Protein AF-0000000084685243 (afdb_homodimer)

Solvent-accessible surface area (backbone atoms only — not comparable to full-atom values): 34929 Å² total; per-residue (Å²): 112,52,75,42,76,42,75,54,56,37,46,81,69,63,52,75,75,39,66,54,68,73,42,67,40,37,40,42,43,71,27,50,54,50,48,50,40,72,72,48,62,54,65,51,51,48,54,73,28,53,69,58,28,26,72,31,56,68,40,92,56,41,41,44,52,56,66,58,55,52,36,37,50,55,16,37,63,20,56,52,33,22,50,34,78,46,63,42,35,39,20,30,33,38,40,46,43,89,54,41,49,66,44,29,46,39,51,48,42,32,31,71,36,41,25,55,49,81,74,51,94,92,49,71,19,37,22,38,40,32,31,41,38,41,28,24,38,82,84,66,46,67,31,37,40,31,29,39,31,39,31,24,39,34,83,51,47,80,62,79,78,87,48,69,48,68,70,72,78,58,46,41,76,68,55,68,65,60,52,59,67,27,52,74,81,74,47,42,44,67,60,51,57,71,73,47,86,80,67,39,40,88,65,62,62,64,82,38,76,48,73,54,81,81,61,47,68,40,65,68,52,53,35,53,34,18,54,29,45,40,45,34,26,21,42,40,22,29,84,64,22,97,76,65,40,40,38,44,54,66,60,55,57,51,45,45,47,51,26,52,48,31,72,78,41,54,56,46,73,40,73,39,33,30,32,32,34,35,49,66,45,88,49,43,77,64,25,31,38,36,46,36,39,33,32,69,45,76,44,80,39,93,90,55,36,25,39,40,34,34,38,37,41,30,34,32,34,49,52,85,86,32,56,76,93,49,28,69,37,65,28,34,45,34,30,33,32,32,33,26,60,130,89,84,79,88,89,76,54,57,38,47,81,70,64,53,75,73,38,68,56,67,76,42,82,62,47,65,41,43,62,50,55,55,37,50,51,25,25,70,46,29,52,59,51,38,48,53,36,16,48,68,57,27,25,70,33,57,69,39,91,55,38,40,43,52,56,67,59,54,53,38,38,51,55,16,36,63,21,54,50,35,24,50,36,77,44,63,43,36,39,21,31,34,37,41,45,44,91,54,40,48,67,43,29,44,39,50,48,41,32,30,70,36,43,24,54,50,82,73,52,91,93,49,70,18,37,22,38,40,33,33,42,38,42,28,25,37,82,84,65,48,68,32,38,38,32,30,40,31,37,32,25,40,34,82,50,47,79,62,81,78,86,46,69,49,69,71,72,78,58,44,43,75,68,56,69,65,60,53,59,69,25,53,75,80,72,46,42,46,66,59,53,56,71,72,47,87,78,67,39,41,87,67,62,63,65,49,28,31,38,36,45,66,68,40,43,48,41,62,68,53,54,56,51,36,56,73,30,52,41,46,33,40,21,42,78,29,29,84,65,22,97,77,65,41,40,39,44,54,67,59,56,58,50,45,44,47,52,25,54,49,32,72,74,41,56,54,47,73,41,72,37,32,31,32,31,34,36,49,66,44,89,48,42,76,65,26,31,38,35,45,35,39,34,33,69,42,78,44,80,41,94,90,55,35,24,37,39,34,33,39,37,41,31,34,33,34,49,52,86,84,32,57,79,90,49,29,71,35,63,27,35,46,34,30,32,32,33,36,27,59

Foldseek 3Di:
DDDDDDDADFLVVDDAFDKFDWFDKDAAAPVLQVVLCVQAVFQQPQQVDQVVVCVFQVDNFGFGAPLSVVLLQVQRVQPRVQQFQDWFKKAWKFFQETDTHGWIKTKIKGWHAKAWDDQDPPDFTKIKTKIWMWMATPVRDTGITIITITIGTHPHSPDDDPGHDDNCVRALDDDPVSLLSSDDLRTHQVVLPVVDDDDFQVNDDAQDKDWQPDKDFRDPQVVSSVVSNHNHCLQPALVSHPVSARFGDVSSVVSNQSSSVCVVVVQFNHFGTWSMKGFDDTDHGGWIKTKMKHWHDWAADPSGFTKTKMWIWMWTAPDDPDPPVRRTDGGMITITMTTTD/DDDDDDDADFLVVDDAFDKFDWFDKDAAAVVLQVVLCVQAVFQQPQQVDQVVVCVFQVDNFGFGAPLSVVLLQVQRVQPRVQQFQDWFKKAWKFFQETDTHGKIKTKIKGWHAKAWDDQDDPDFTKIKTKIWMWMATPVRHTGITIITITIGTHPHRPDDDPGHDDNCVRALDDDPVSLLSSDSLRTHQVVLPVVDDDDFQVNDDAQDKDWQPDKDFRDPQVVSSVSSNHNHCLQPPLVSHPVSARFRDVSSVVSNQNSSVCVVVVQFNHFGTWSMKGFDDTDHGGWIKIKMKHWHDWAADPSGFTKTKMWIWMWTAPDDPDPPVRRTDGGMITITMTTTD

pLDDT: mean 94.11, std 6.27, range [57.31, 98.75]

InterPro domains:
  IPR029069 HotDog domain superfamily [SSF54637] (6-157)
  IPR029069 HotDog domain superfamily [SSF54637] (197-320)
  IPR052342 Mesaconyl-CoA Hydratase/Beta-methylmalyl-CoA Dehydratase [PTHR43664] (4-301)

Nearest PDB structures (foldseek):
  2bi0-assembly1_A  TM=9.324E-01  e=2.340E-36  Mycobacterium tuberculosis H37Rv
  8hgn-assembly1_A  TM=8.706E-01  e=6.343E-29  Methylorubrum extorquens CM4
  4e3e-assembly1_A  TM=8.544E-01  e=4.534E-29  Chloroflexus aurantiacus J-10-fl
  1q6w-assembly2_C  TM=8.580E-01  e=4.490E-10  Archaeoglobus fulgidus DSM 4304
  8huc-assembly2_D  TM=6.102E-01  e=2.295E-10  Pseudomonas aeruginosa UCBPP-PA14

Structure (mmCIF, N/CA/C/O backbone):
data_AF-0000000084685243-model_v1
#
loop_
_entity.id
_entity.type
_entity.pdbx_description
1 polymer 'Acyl dehydratase'
#
loop_
_atom_site.group_PDB
_atom_site.id
_atom_site.type_symbol
_atom_site.label_atom_id
_atom_site.label_alt_id
_atom_site.label_comp_id
_atom_site.label_asym_id
_atom_site.label_entity_id
_atom_site.label_seq_id
_atom_site.pdbx_PDB_ins_code
_atom_site.Cartn_x
_atom_site.Cartn_y
_atom_site.Cartn_z
_atom_site.occupancy
_atom_site.B_iso_or_equiv
_atom_site.auth_seq_id
_atom_site.auth_comp_id
_atom_site.auth_asym_id
_atom_site.auth_atom_id
_atom_site.pdbx_PDB_model_num
ATOM 1 N N . MET A 1 1 ? 23.547 -7.035 -21.641 1 85.19 1 MET A N 1
ATOM 2 C CA . MET A 1 1 ? 22.312 -6.422 -21.141 1 85.19 1 MET A CA 1
ATOM 3 C C . MET A 1 1 ? 22.625 -5.129 -20.391 1 85.19 1 MET A C 1
ATOM 5 O O . MET A 1 1 ? 23.547 -5.086 -19.562 1 85.19 1 MET A O 1
ATOM 9 N N . LYS A 1 2 ? 22.047 -4.055 -20.859 1 93.06 2 LYS A N 1
ATOM 10 C CA . LYS A 1 2 ? 22.219 -2.754 -20.219 1 93.06 2 LYS A CA 1
ATOM 11 C C . LYS A 1 2 ? 21.547 -2.723 -18.844 1 93.06 2 LYS A C 1
ATOM 13 O O . LYS A 1 2 ? 20.359 -3.035 -18.719 1 93.06 2 LYS A O 1
ATOM 18 N N . GLU A 1 3 ? 22.297 -2.416 -17.828 1 94.81 3 GLU A N 1
ATOM 19 C CA . GLU A 1 3 ? 21.766 -2.357 -16.469 1 94.81 3 GLU A CA 1
ATOM 20 C C . GLU A 1 3 ? 21.312 -0.944 -16.109 1 94.81 3 GLU A C 1
ATOM 22 O O . GLU A 1 3 ? 22.031 0.028 -16.375 1 94.81 3 GLU A O 1
ATOM 27 N N . ILE A 1 4 ? 20.141 -0.883 -15.625 1 94.25 4 ILE A N 1
ATOM 28 C CA . ILE A 1 4 ? 19.578 0.382 -15.164 1 94.25 4 ILE A CA 1
ATOM 29 C C . ILE A 1 4 ? 19.156 0.253 -13.695 1 94.25 4 ILE A C 1
ATOM 31 O O . ILE A 1 4 ? 18.344 -0.602 -13.352 1 94.25 4 ILE A O 1
ATOM 35 N N . LEU A 1 5 ? 19.703 1.118 -12.844 1 93.5 5 LEU A N 1
ATOM 36 C CA . LEU A 1 5 ? 19.328 1.146 -11.438 1 93.5 5 LEU A CA 1
ATOM 37 C C . LEU A 1 5 ? 18.078 2.01 -11.219 1 93.5 5 LEU A C 1
ATOM 39 O O . LEU A 1 5 ? 18.062 3.176 -11.617 1 93.5 5 LEU A O 1
ATOM 43 N N . ILE A 1 6 ? 17.078 1.389 -10.727 1 92.19 6 ILE A N 1
ATOM 44 C CA . ILE A 1 6 ? 15.883 2.131 -10.328 1 92.19 6 ILE A CA 1
ATOM 45 C C . ILE A 1 6 ? 16.078 2.686 -8.914 1 92.19 6 ILE A C 1
ATOM 47 O O . ILE A 1 6 ? 16.141 1.926 -7.949 1 92.19 6 ILE A O 1
ATOM 51 N N . ASP A 1 7 ? 16.125 3.963 -8.914 1 90.75 7 ASP A N 1
ATOM 52 C CA . ASP A 1 7 ? 16.484 4.691 -7.703 1 90.75 7 ASP A CA 1
ATOM 53 C C . ASP A 1 7 ? 15.75 6.027 -7.629 1 90.75 7 ASP A C 1
ATOM 55 O O . ASP A 1 7 ? 14.922 6.336 -8.492 1 90.75 7 ASP A O 1
ATOM 59 N N . GLY A 1 8 ? 15.789 6.656 -6.457 1 90.38 8 GLY A N 1
ATOM 60 C CA . GLY A 1 8 ? 15.289 8.016 -6.32 1 90.38 8 GLY A CA 1
ATOM 61 C C . GLY A 1 8 ? 16.375 9.07 -6.469 1 90.38 8 GLY A C 1
ATOM 62 O O . GLY A 1 8 ? 17.547 8.742 -6.578 1 90.38 8 GLY A O 1
ATOM 63 N N . PRO A 1 9 ? 15.961 10.281 -6.469 1 92.69 9 PRO A N 1
ATOM 64 C CA . PRO A 1 9 ? 16.922 11.375 -6.629 1 92.69 9 PRO A CA 1
ATOM 65 C C . PRO A 1 9 ? 17.734 11.633 -5.363 1 92.69 9 PRO A C 1
ATOM 67 O O . PRO A 1 9 ? 17.281 11.344 -4.258 1 92.69 9 PRO A O 1
ATOM 70 N N . TYR A 1 10 ? 18.922 12.125 -5.641 1 94.94 10 TYR A N 1
ATOM 71 C CA . TYR A 1 10 ? 19.797 12.672 -4.602 1 94.94 10 TYR A CA 1
ATOM 72 C C . TYR A 1 10 ? 19.703 14.188 -4.562 1 94.94 10 TYR A C 1
ATOM 74 O O . TYR A 1 10 ? 19.078 14.805 -5.418 1 94.94 10 TYR A O 1
ATOM 82 N N . PHE A 1 11 ? 20.328 14.781 -3.568 1 95.56 11 PHE A N 1
ATOM 83 C CA . PHE A 1 11 ? 20.188 16.219 -3.322 1 95.56 11 PHE A CA 1
ATOM 84 C C . PHE A 1 11 ? 20.578 17.016 -4.562 1 95.56 11 PHE A C 1
ATOM 86 O O . PHE A 1 11 ? 19.891 17.984 -4.91 1 95.56 11 PHE A O 1
ATOM 93 N N . GLU A 1 12 ? 21.531 16.547 -5.258 1 93.31 12 GLU A N 1
ATOM 94 C CA . GLU A 1 12 ? 22.078 17.266 -6.406 1 93.31 12 GLU A CA 1
ATOM 95 C C . GLU A 1 12 ? 21.125 17.219 -7.594 1 93.31 12 GLU A C 1
ATOM 97 O O . GLU A 1 12 ? 21.234 18 -8.531 1 93.31 12 GLU A O 1
ATOM 102 N N . ASP A 1 13 ? 20.219 16.344 -7.504 1 94.12 13 ASP A N 1
ATOM 103 C CA . ASP A 1 13 ? 19.359 16.094 -8.656 1 94.12 13 ASP A CA 1
ATOM 104 C C . ASP A 1 13 ? 18.188 17.078 -8.672 1 94.12 13 ASP A C 1
ATOM 106 O O . ASP A 1 13 ? 17.484 17.203 -9.68 1 94.12 13 ASP A O 1
ATOM 110 N N . PHE A 1 14 ? 17.969 17.812 -7.578 1 95 14 PHE A N 1
ATOM 111 C CA . PHE A 1 14 ? 16.812 18.688 -7.473 1 95 14 PHE A CA 1
ATOM 112 C C . 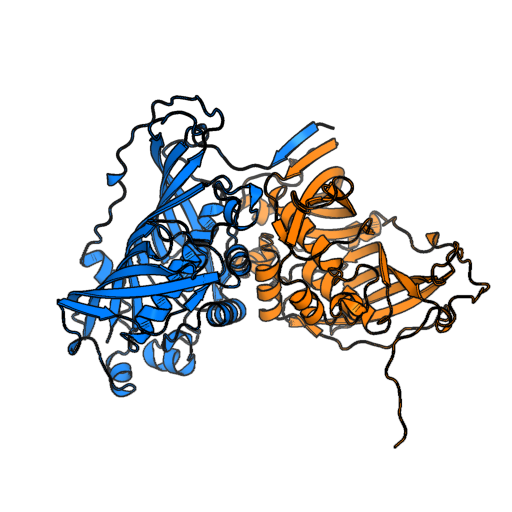PHE A 1 14 ? 17.125 20.078 -8.047 1 95 14 PHE A C 1
ATOM 114 O O . PHE A 1 14 ? 18.25 20.562 -7.91 1 95 14 PHE A O 1
ATOM 121 N N . THR A 1 15 ? 16.156 20.656 -8.695 1 95.69 15 THR A N 1
ATOM 122 C CA . THR A 1 15 ? 16.234 22.016 -9.234 1 95.69 15 THR A CA 1
ATOM 123 C C . THR A 1 15 ? 15.031 22.844 -8.805 1 95.69 15 THR A C 1
ATOM 125 O O . THR A 1 15 ? 13.891 22.438 -9.008 1 95.69 15 THR A O 1
ATOM 128 N N . ILE A 1 16 ? 15.312 24.016 -8.289 1 96.31 16 ILE A N 1
ATOM 129 C CA . ILE A 1 16 ? 14.25 24.906 -7.828 1 96.31 16 ILE A CA 1
ATOM 130 C C . ILE A 1 16 ? 13.312 25.25 -8.984 1 96.31 16 ILE A C 1
ATOM 132 O O . ILE A 1 16 ? 13.766 25.516 -10.102 1 96.31 16 ILE A O 1
ATOM 136 N N . GLY A 1 17 ? 12.023 25.188 -8.719 1 96.62 17 GLY A N 1
ATOM 137 C CA . GLY A 1 17 ? 11.023 25.516 -9.719 1 96.62 17 GLY A CA 1
ATOM 138 C C . GLY A 1 17 ? 10.469 24.297 -10.438 1 96.62 17 GLY A C 1
ATOM 139 O O . GLY A 1 17 ? 9.383 24.359 -11.023 1 96.62 17 GLY A O 1
ATOM 140 N N . GLU A 1 18 ? 11.188 23.234 -10.344 1 95.62 18 GLU A N 1
ATOM 141 C CA . GLU A 1 18 ? 10.75 22.016 -11.016 1 95.62 18 GLU A CA 1
ATOM 142 C C . GLU A 1 18 ? 9.727 21.25 -10.172 1 95.62 18 GLU A C 1
ATOM 144 O O . GLU A 1 18 ? 9.672 21.422 -8.953 1 95.62 18 GLU A O 1
ATOM 149 N N . PHE A 1 19 ? 8.93 20.531 -10.914 1 94.25 19 PHE A N 1
ATOM 150 C CA . PHE A 1 19 ? 7.977 19.625 -10.273 1 94.25 19 PHE A CA 1
ATOM 151 C C . PHE A 1 19 ? 8.539 18.219 -10.18 1 94.25 19 PHE A C 1
ATOM 153 O O . PHE A 1 19 ? 9.219 17.75 -11.102 1 94.25 19 PHE A O 1
ATOM 160 N N . LEU A 1 20 ? 8.258 17.609 -9.062 1 92.25 20 LEU A N 1
ATOM 161 C CA . LEU A 1 20 ? 8.609 16.203 -8.93 1 92.25 20 LEU A CA 1
ATOM 162 C C . LEU A 1 20 ? 7.688 15.336 -9.789 1 92.25 20 LEU A C 1
ATOM 164 O O . LEU A 1 20 ? 6.605 15.773 -10.188 1 92.25 20 LEU A O 1
ATOM 168 N N . GLU A 1 21 ? 8.203 14.086 -10.039 1 88.62 21 GLU A N 1
ATOM 169 C CA . GLU A 1 21 ? 7.395 13.117 -10.766 1 88.62 21 GLU A CA 1
ATOM 170 C C . GLU A 1 21 ? 6.047 12.898 -10.094 1 88.62 21 GLU A C 1
ATOM 172 O O . GLU A 1 21 ? 5.969 12.805 -8.859 1 88.62 21 GLU A O 1
ATOM 177 N N . GLU A 1 22 ? 5.031 12.781 -10.898 1 87.94 22 GLU A N 1
ATOM 178 C CA . GLU A 1 22 ? 3.674 12.664 -10.383 1 87.94 22 GLU A CA 1
ATOM 179 C C . GLU A 1 22 ? 3.398 11.242 -9.883 1 87.94 22 GLU A C 1
ATOM 181 O O . GLU A 1 22 ? 3.605 10.273 -10.617 1 87.94 22 GLU A O 1
ATOM 186 N N . PRO A 1 23 ? 2.945 11.172 -8.656 1 93 23 PRO A N 1
ATOM 187 C CA . PRO A 1 23 ? 2.531 9.867 -8.125 1 93 23 PRO A CA 1
ATOM 188 C C . PRO A 1 23 ? 1.155 9.438 -8.625 1 93 23 PRO A C 1
ATOM 190 O O . PRO A 1 23 ? 0.42 10.25 -9.195 1 93 23 PRO A O 1
ATOM 193 N N . PRO A 1 24 ? 0.854 8.117 -8.461 1 94.88 24 PRO A N 1
ATOM 194 C CA . PRO A 1 24 ? -0.524 7.723 -8.758 1 94.88 24 PRO A CA 1
ATOM 195 C C . PRO A 1 24 ? -1.542 8.375 -7.828 1 94.88 24 PRO A C 1
ATOM 197 O O . PRO A 1 24 ? -1.271 8.555 -6.637 1 94.88 24 PRO A O 1
ATOM 200 N N . SER A 1 25 ? -2.707 8.742 -8.469 1 97.12 25 SER A N 1
ATOM 201 C CA . SER A 1 25 ? -3.84 9.18 -7.656 1 97.12 25 SER A CA 1
ATOM 202 C C . SER A 1 25 ? -4.52 7.996 -6.973 1 97.12 25 SER A C 1
ATOM 204 O O . SER A 1 25 ? -4.277 6.84 -7.332 1 97.12 25 SER A O 1
ATOM 206 N N . ILE A 1 26 ? -5.363 8.344 -5.965 1 97.69 26 ILE A N 1
ATOM 207 C CA . ILE A 1 26 ? -6 7.277 -5.199 1 97.69 26 ILE A CA 1
ATOM 208 C C . ILE A 1 26 ? -7.426 7.68 -4.84 1 97.69 26 ILE A C 1
ATOM 210 O O . ILE A 1 26 ? -7.664 8.797 -4.383 1 97.69 26 ILE A O 1
ATOM 214 N N . THR A 1 27 ? -8.391 6.719 -5.074 1 98.5 27 THR A N 1
ATOM 215 C CA . THR A 1 27 ? -9.75 6.91 -4.598 1 98.5 27 THR A CA 1
ATOM 216 C C . THR A 1 27 ? -9.906 6.391 -3.174 1 98.5 27 THR A C 1
ATOM 218 O O . THR A 1 27 ? -9.594 5.23 -2.893 1 98.5 27 THR A O 1
ATOM 221 N N . ILE A 1 28 ? -10.398 7.277 -2.316 1 98.19 28 ILE A N 1
ATOM 222 C CA . ILE A 1 28 ? -10.625 6.895 -0.928 1 98.19 28 ILE A CA 1
ATOM 223 C C . ILE A 1 28 ? -11.859 6 -0.836 1 98.19 28 ILE A C 1
ATOM 225 O O . ILE A 1 28 ? -12.922 6.34 -1.362 1 98.19 28 ILE A O 1
ATOM 229 N N . THR A 1 29 ? -11.719 4.816 -0.126 1 97.75 29 THR A N 1
ATOM 230 C CA . THR A 1 29 ? -12.812 3.85 -0.025 1 97.75 29 THR A CA 1
ATOM 231 C C . THR A 1 29 ? -13.117 3.535 1.437 1 97.75 29 THR A C 1
ATOM 233 O O . THR A 1 29 ? -12.406 3.986 2.338 1 97.75 29 THR A O 1
ATOM 236 N N . ASP A 1 30 ? -14.227 2.682 1.617 1 96.06 30 ASP A N 1
ATOM 237 C CA . ASP A 1 30 ? -14.562 2.191 2.951 1 96.06 30 ASP A CA 1
ATOM 238 C C . ASP A 1 30 ? -13.461 1.295 3.502 1 96.06 30 ASP A C 1
ATOM 240 O O . ASP A 1 30 ? -13.242 1.243 4.715 1 96.06 30 ASP A O 1
ATOM 244 N N . GLY A 1 31 ? -12.797 0.647 2.592 1 97.06 31 GLY A N 1
ATOM 245 C CA . GLY A 1 31 ? -11.664 -0.165 3.023 1 97.06 31 GLY A CA 1
ATOM 246 C C . GLY A 1 31 ? -10.562 0.645 3.678 1 97.06 31 GLY A C 1
ATOM 247 O O . GLY A 1 31 ? -10.023 0.248 4.715 1 97.06 31 GLY A O 1
ATOM 248 N N . HIS A 1 32 ? -10.289 1.781 3.139 1 97.69 32 HIS A N 1
ATOM 249 C CA . HIS A 1 32 ? -9.266 2.654 3.711 1 97.69 32 HIS A CA 1
ATOM 250 C C . HIS A 1 32 ? -9.688 3.172 5.082 1 97.69 32 HIS A C 1
ATOM 252 O O . HIS A 1 32 ? -8.875 3.227 6.008 1 97.69 32 HIS A O 1
ATOM 258 N N . ALA A 1 33 ? -10.93 3.557 5.152 1 96.69 33 ALA A N 1
ATOM 259 C CA . ALA A 1 33 ? -11.453 4.043 6.43 1 96.69 33 ALA A CA 1
ATOM 260 C C . ALA A 1 33 ? -11.344 2.969 7.508 1 96.69 33 ALA A C 1
ATOM 262 O O . ALA A 1 33 ? -10.945 3.256 8.641 1 96.69 33 ALA A O 1
ATOM 263 N N . THR A 1 34 ? -11.656 1.756 7.129 1 94.69 34 THR A N 1
ATOM 264 C CA . THR A 1 34 ? -11.578 0.643 8.07 1 94.69 34 THR A CA 1
ATOM 265 C C . THR A 1 34 ? -10.133 0.391 8.5 1 94.69 34 THR A C 1
ATOM 267 O O . THR A 1 34 ? -9.867 0.158 9.68 1 94.69 34 THR A O 1
ATOM 270 N N . LEU A 1 35 ? -9.289 0.443 7.574 1 96.06 35 LEU A N 1
ATOM 271 C CA . LEU A 1 35 ? -7.879 0.238 7.887 1 96.06 35 LEU A CA 1
ATOM 272 C C . LEU A 1 35 ? -7.363 1.337 8.812 1 96.06 35 LEU A C 1
ATOM 274 O O . LEU A 1 35 ? -6.609 1.062 9.75 1 96.06 35 LEU A O 1
ATOM 278 N N . HIS A 1 36 ? -7.691 2.574 8.523 1 96.44 36 HIS A N 1
ATOM 279 C CA . HIS A 1 36 ? -7.309 3.676 9.398 1 96.44 36 HIS A CA 1
ATOM 280 C C . HIS A 1 36 ? -7.797 3.441 10.828 1 96.44 36 HIS A C 1
ATOM 282 O O . HIS A 1 36 ? -7.055 3.666 11.781 1 96.44 36 HIS A O 1
ATOM 288 N N . GLN A 1 37 ? -9.031 2.982 10.969 1 93.81 37 GLN A N 1
ATOM 289 C CA . GLN A 1 37 ? -9.602 2.648 12.266 1 93.81 37 GLN A CA 1
ATOM 290 C C . GLN A 1 37 ? -8.812 1.526 12.938 1 93.81 37 GLN A C 1
ATOM 292 O O . GLN A 1 37 ? -8.531 1.592 14.133 1 93.81 37 GLN A O 1
ATOM 297 N N . MET A 1 38 ? -8.43 0.547 12.141 1 93.56 38 MET A N 1
ATOM 298 C CA . MET A 1 38 ? -7.656 -0.576 12.672 1 93.56 38 MET A CA 1
ATOM 299 C C . MET A 1 38 ? -6.312 -0.107 13.211 1 93.56 38 MET A C 1
ATOM 301 O O . MET A 1 38 ? -5.867 -0.568 14.266 1 93.56 38 MET A O 1
ATOM 305 N N . LEU A 1 39 ? -5.762 0.797 12.594 1 95.81 39 LEU A N 1
ATOM 306 C CA . LEU A 1 39 ? -4.406 1.22 12.93 1 95.81 39 LEU A CA 1
ATOM 307 C C . LEU A 1 39 ? -4.414 2.189 14.102 1 95.81 39 LEU A C 1
ATOM 309 O O . LEU A 1 39 ? -3.514 2.158 14.945 1 95.81 39 LEU A O 1
ATOM 313 N N . PHE A 1 40 ? -5.496 3.092 14.258 1 96.06 40 PHE A N 1
ATOM 314 C CA . PHE A 1 40 ? -5.316 4.211 15.172 1 96.06 40 PHE A CA 1
ATOM 315 C C . PHE A 1 40 ? -6.496 4.316 16.141 1 96.06 40 PHE A C 1
ATOM 317 O O . PHE A 1 40 ? -6.41 5 17.156 1 96.06 40 PHE A O 1
ATOM 324 N N . GLY A 1 41 ? -7.625 3.723 15.867 1 92.25 41 GLY A N 1
ATOM 325 C CA . GLY A 1 41 ? -8.781 3.77 16.75 1 92.25 41 GLY A CA 1
ATOM 326 C C . GLY A 1 41 ? -9.281 5.18 17 1 92.25 41 GLY A C 1
ATOM 327 O O . GLY A 1 41 ? -9.695 5.504 18.125 1 92.25 41 GLY A O 1
ATOM 328 N N . ASP A 1 42 ? -9.086 6.012 16 1 90.94 42 ASP A N 1
ATOM 329 C CA . ASP A 1 42 ? -9.555 7.391 16.109 1 90.94 42 ASP A CA 1
ATOM 330 C C . ASP A 1 42 ? -11.062 7.445 16.328 1 90.94 42 ASP A C 1
ATOM 332 O O . ASP A 1 42 ? -11.812 6.711 15.688 1 90.94 42 ASP A O 1
ATOM 336 N N . ARG A 1 43 ? -11.508 8.375 17.234 1 92.12 43 ARG A N 1
ATOM 337 C CA . ARG A 1 43 ? -12.891 8.328 17.688 1 92.12 43 ARG A CA 1
ATOM 338 C C . ARG A 1 43 ? -13.672 9.539 17.203 1 92.12 43 ARG A C 1
ATOM 340 O O . ARG A 1 43 ? -14.734 9.859 17.734 1 92.12 43 ARG A O 1
ATOM 347 N N . LEU A 1 44 ? -13.148 10.242 16.219 1 96.06 44 LEU A N 1
ATOM 348 C CA . LEU A 1 44 ? -13.914 11.336 15.633 1 96.06 44 LEU A CA 1
ATOM 349 C C . LEU A 1 44 ? -15.305 10.859 15.211 1 96.06 44 LEU A C 1
ATOM 351 O O . LEU A 1 44 ? -15.43 9.914 14.422 1 96.06 44 LEU A O 1
ATOM 355 N N . ARG A 1 45 ? -16.297 11.5 15.586 1 95.81 45 ARG A N 1
ATOM 356 C CA . ARG A 1 45 ? -17.672 11 15.492 1 95.81 45 ARG A CA 1
ATOM 357 C C . ARG A 1 45 ? -18.141 10.953 14.039 1 95.81 45 ARG A C 1
ATOM 359 O O . ARG A 1 45 ? -18.688 9.945 13.594 1 95.81 45 ARG A O 1
ATOM 366 N N . LEU A 1 46 ? -17.891 11.977 13.305 1 97.12 46 LEU A N 1
ATOM 367 C CA . LEU A 1 46 ? -18.531 12.117 12 1 97.12 46 LEU A CA 1
ATOM 368 C C . LEU A 1 46 ? -18 11.07 11.023 1 97.12 46 LEU A C 1
ATOM 370 O O . LEU A 1 46 ? -18.781 10.344 10.406 1 97.12 46 LEU A O 1
ATOM 374 N N . PRO A 1 47 ? -16.734 10.836 10.953 1 96.94 47 PRO A N 1
ATOM 375 C CA . PRO A 1 47 ? -16.25 9.82 10.016 1 96.94 47 PRO A CA 1
ATOM 376 C C . PRO A 1 47 ? -16.719 8.414 10.383 1 96.94 47 PRO A C 1
ATOM 378 O O . PRO A 1 47 ? -16.781 7.531 9.523 1 96.94 47 PRO A O 1
ATOM 381 N N . LEU A 1 48 ? -17.172 8.227 11.594 1 95.19 48 LEU A N 1
ATOM 382 C CA . LEU A 1 48 ? -17.531 6.891 12.062 1 95.19 48 LEU A CA 1
ATOM 383 C C . LEU A 1 48 ? -19 6.609 11.844 1 95.19 48 LEU A C 1
ATOM 385 O O . LEU A 1 48 ? -19.438 5.457 11.906 1 95.19 48 LEU A O 1
ATOM 389 N N . ASP A 1 49 ? -19.844 7.645 11.578 1 95.44 49 ASP A N 1
ATOM 390 C CA . ASP A 1 49 ? -21.297 7.516 11.539 1 95.44 49 ASP A CA 1
ATOM 391 C C . ASP A 1 49 ? -21.875 8.188 10.297 1 95.44 49 ASP A C 1
ATOM 393 O O . ASP A 1 49 ? -22.125 9.391 10.297 1 95.44 49 ASP A O 1
ATOM 397 N N . ARG A 1 50 ? -22.219 7.375 9.32 1 96.44 50 ARG A N 1
ATOM 398 C CA . ARG A 1 50 ? -22.688 7.918 8.047 1 96.44 50 ARG A CA 1
ATOM 399 C C . ARG A 1 50 ? -24.016 8.633 8.219 1 96.44 50 ARG A C 1
ATOM 401 O O . ARG A 1 50 ? -24.297 9.625 7.531 1 96.44 50 ARG A O 1
ATOM 408 N N . HIS A 1 51 ? -24.891 8.125 9.102 1 96.62 51 HIS A N 1
ATOM 409 C CA . HIS A 1 51 ? -26.188 8.75 9.328 1 96.62 51 HIS A CA 1
ATOM 410 C C . HIS A 1 51 ? -26.031 10.086 10.047 1 96.62 51 HIS A C 1
ATOM 412 O O . HIS A 1 51 ? -26.703 11.062 9.711 1 96.62 51 HIS A O 1
ATOM 418 N N . LEU A 1 52 ? -25.125 10.141 11.023 1 96.5 52 LEU A N 1
ATOM 419 C CA . LEU A 1 52 ? -24.812 11.406 11.672 1 96.5 52 LEU A CA 1
ATOM 420 C C . LEU A 1 52 ? -24.219 12.398 10.68 1 96.5 52 LEU A C 1
ATOM 422 O O . LEU A 1 52 ? -24.547 13.586 10.711 1 96.5 52 LEU A O 1
ATOM 426 N N . THR A 1 53 ? -23.312 11.914 9.836 1 97.81 53 THR A N 1
ATOM 427 C CA . THR A 1 53 ? -22.703 12.766 8.82 1 97.81 53 THR A CA 1
ATOM 428 C C . THR A 1 53 ? -23.781 13.391 7.934 1 97.81 53 THR A C 1
ATOM 430 O O . THR A 1 53 ? -23.75 14.594 7.668 1 97.81 53 THR A O 1
ATOM 433 N N . HIS A 1 54 ? -24.734 12.594 7.531 1 97.75 54 HIS A N 1
ATOM 434 C CA . HIS A 1 54 ? -25.812 13.109 6.711 1 97.75 54 HIS A CA 1
ATOM 435 C C . HIS A 1 54 ? -26.609 14.18 7.453 1 97.75 54 HIS A C 1
ATOM 437 O O . HIS A 1 54 ? -26.953 15.219 6.887 1 97.75 54 HIS A O 1
ATOM 443 N N . GLU A 1 55 ? -26.875 13.898 8.664 1 97.5 55 GLU A N 1
ATOM 444 C CA . GLU A 1 55 ? -27.641 14.828 9.484 1 97.5 55 GLU A CA 1
ATOM 445 C C . GLU A 1 55 ? -26.922 16.172 9.625 1 97.5 55 GLU A C 1
ATOM 447 O O . GLU A 1 55 ? -27.562 17.219 9.578 1 97.5 55 GLU A O 1
ATOM 452 N N . ILE A 1 56 ? -25.641 16.141 9.742 1 97.75 56 ILE A N 1
ATOM 453 C CA . ILE A 1 56 ? -24.875 17.328 10.094 1 97.75 56 ILE A CA 1
ATOM 454 C C . ILE A 1 56 ? -24.438 18.047 8.828 1 97.75 56 ILE A C 1
ATOM 456 O O . ILE A 1 56 ? -24.453 19.281 8.766 1 97.75 56 ILE A O 1
ATOM 460 N N . THR A 1 57 ? -24.062 17.328 7.781 1 97.38 57 THR A N 1
ATOM 461 C CA . THR A 1 57 ? -23.438 17.938 6.617 1 97.38 57 THR A CA 1
ATOM 462 C C . THR A 1 57 ? -24.406 18 5.445 1 97.38 57 THR A C 1
ATOM 464 O O . THR A 1 57 ? -24.188 18.719 4.477 1 97.38 57 THR A O 1
ATOM 467 N N . GLY A 1 58 ? -25.422 17.219 5.465 1 96.75 58 GLY A N 1
ATOM 468 C CA . GLY A 1 58 ? -26.344 17.094 4.352 1 96.75 58 GLY A CA 1
ATOM 469 C C . GLY A 1 58 ? -25.844 16.188 3.254 1 96.75 58 GLY A C 1
ATOM 470 O O . GLY A 1 58 ? -26.562 15.898 2.297 1 96.75 58 GLY A O 1
ATOM 471 N N . SER A 1 59 ? -24.672 15.648 3.389 1 96.38 59 SER A N 1
ATOM 472 C CA . SER A 1 59 ? -24.094 14.797 2.346 1 96.38 59 SER A CA 1
ATOM 473 C C . SER A 1 59 ? -24.609 13.367 2.461 1 96.38 59 SER A C 1
ATOM 475 O O . SER A 1 59 ? -24.766 12.844 3.566 1 96.38 59 SER A O 1
ATOM 477 N N . ASP A 1 60 ? -24.797 12.711 1.296 1 96.25 60 ASP A N 1
ATOM 478 C CA . ASP A 1 60 ? -25.141 11.297 1.271 1 96.25 60 ASP A CA 1
ATOM 479 C C . ASP A 1 60 ? -23.891 10.422 1.251 1 96.25 60 ASP A C 1
ATOM 481 O O . ASP A 1 60 ? -23.969 9.203 1.38 1 96.25 60 ASP A O 1
ATOM 485 N N . ARG A 1 61 ? -22.812 11.055 1.116 1 95.94 61 ARG A N 1
ATOM 486 C CA . ARG A 1 61 ? -21.547 10.328 1.13 1 95.94 61 ARG A CA 1
ATOM 487 C C . ARG A 1 61 ? -20.906 10.359 2.518 1 95.94 61 ARG A C 1
ATOM 489 O O . ARG A 1 61 ? -20.953 11.375 3.205 1 95.94 61 ARG A O 1
ATOM 496 N N . PRO A 1 62 ? -20.297 9.211 2.904 1 97.12 62 PRO A N 1
ATOM 497 C CA . PRO A 1 62 ? -19.609 9.227 4.195 1 97.12 62 PRO A CA 1
ATOM 498 C C . PRO A 1 62 ? -18.422 10.172 4.219 1 97.12 62 PRO A C 1
ATOM 500 O O . PRO A 1 62 ? -17.703 10.289 3.223 1 97.12 62 PRO A O 1
ATOM 503 N N . LEU A 1 63 ? -18.219 10.773 5.371 1 97.81 63 LEU A N 1
ATOM 504 C CA . LEU A 1 63 ? -17.078 11.664 5.562 1 97.81 63 LEU A CA 1
ATOM 505 C C . LEU A 1 63 ? -15.797 10.875 5.809 1 97.81 63 LEU A C 1
ATOM 507 O O . LEU A 1 63 ? -15.805 9.898 6.57 1 97.81 63 LEU A O 1
ATOM 511 N N . ALA A 1 64 ? -14.734 11.219 5.109 1 98 64 ALA A N 1
ATOM 512 C CA . ALA A 1 64 ? -13.422 10.633 5.367 1 98 64 ALA A CA 1
ATOM 513 C C . ALA A 1 64 ? -12.734 11.32 6.543 1 98 64 ALA A C 1
ATOM 515 O O . ALA A 1 64 ? -12.93 12.523 6.77 1 98 64 ALA A O 1
ATOM 516 N N . ASN A 1 65 ? -12 10.555 7.305 1 97.69 65 ASN A N 1
ATOM 517 C CA . ASN A 1 65 ? -11.148 11.148 8.328 1 97.69 65 ASN A CA 1
ATOM 518 C C . ASN A 1 65 ? -10.109 12.086 7.719 1 97.69 65 ASN A C 1
ATOM 520 O O . ASN A 1 65 ? -9.352 11.688 6.828 1 97.69 65 ASN A O 1
ATOM 524 N N . ALA A 1 66 ? -10.047 13.297 8.219 1 97.25 66 ALA A N 1
ATOM 525 C CA . ALA A 1 66 ? -9.164 14.305 7.641 1 97.25 66 ALA A CA 1
ATOM 526 C C . ALA A 1 66 ? -7.699 13.883 7.738 1 97.25 66 ALA A C 1
ATOM 528 O O . ALA A 1 66 ? -6.918 14.109 6.812 1 97.25 66 ALA A O 1
ATOM 529 N N . ILE A 1 67 ? -7.32 13.32 8.82 1 98.06 67 ILE A N 1
ATOM 530 C CA . ILE A 1 67 ? -5.941 12.898 9.039 1 98.06 67 ILE A CA 1
ATOM 531 C C . ILE A 1 67 ? -5.574 11.797 8.047 1 98.06 67 ILE A C 1
ATOM 533 O O . ILE A 1 67 ? -4.445 11.75 7.559 1 98.06 67 ILE A O 1
ATOM 537 N N . MET A 1 68 ? -6.492 10.906 7.77 1 97.62 68 MET A N 1
ATOM 538 C CA . MET A 1 68 ? -6.273 9.883 6.754 1 97.62 68 MET A CA 1
ATOM 539 C C . MET A 1 68 ? -6.031 10.508 5.387 1 97.62 68 MET A C 1
ATOM 541 O O . MET A 1 68 ? -5.086 10.141 4.688 1 97.62 68 MET A O 1
ATOM 545 N N . ALA A 1 69 ? -6.879 11.438 5.031 1 97.06 69 ALA A N 1
ATOM 546 C CA . ALA A 1 69 ? -6.723 12.125 3.752 1 97.06 69 ALA A CA 1
ATOM 547 C C . ALA A 1 69 ? -5.371 12.828 3.67 1 97.06 69 ALA A C 1
ATOM 549 O O . ALA A 1 69 ? -4.68 12.742 2.65 1 97.06 69 ALA A O 1
ATOM 550 N N . MET A 1 70 ? -5.004 13.539 4.73 1 97.62 70 MET A N 1
ATOM 551 C CA . MET A 1 70 ? -3.705 14.195 4.801 1 97.62 70 MET A CA 1
ATOM 552 C C . MET A 1 70 ? -2.57 13.188 4.672 1 97.62 70 MET A C 1
ATOM 554 O O . MET A 1 70 ? -1.564 13.461 4.016 1 97.62 70 MET A O 1
ATOM 558 N N . GLY A 1 71 ? -2.752 12.047 5.297 1 97 71 GLY A N 1
ATOM 559 C CA . GLY A 1 71 ? -1.767 10.984 5.211 1 97 71 GLY A CA 1
ATOM 560 C C . GLY A 1 71 ? -1.536 10.5 3.793 1 97 71 GLY A C 1
ATOM 561 O O . GLY A 1 71 ? -0.398 10.234 3.396 1 97 71 GLY A O 1
ATOM 562 N N . PHE A 1 72 ? -2.566 10.328 3.02 1 96.75 72 PHE A N 1
ATOM 563 C CA . PHE A 1 72 ? -2.441 9.922 1.625 1 96.75 72 PHE A CA 1
ATOM 564 C C . PHE A 1 72 ? -1.69 10.969 0.818 1 96.75 72 PHE A C 1
ATOM 566 O O . PHE A 1 72 ? -0.831 10.641 -0.001 1 96.75 72 PHE A O 1
ATOM 573 N N . ALA A 1 73 ? -2.025 12.242 1.029 1 96.56 73 ALA A N 1
ATOM 574 C CA . ALA A 1 73 ? -1.328 13.32 0.331 1 96.56 73 ALA A CA 1
ATOM 575 C C . ALA A 1 73 ? 0.168 13.289 0.633 1 96.56 73 ALA A C 1
ATOM 577 O O . ALA A 1 73 ? 0.994 13.391 -0.278 1 96.56 73 ALA A O 1
ATOM 578 N N . ILE A 1 74 ? 0.482 13.156 1.886 1 95.69 74 ILE A N 1
ATOM 579 C CA . ILE A 1 74 ? 1.882 13.102 2.295 1 95.69 74 ILE A CA 1
ATOM 580 C C . ILE A 1 74 ? 2.559 11.891 1.66 1 95.69 74 ILE A C 1
ATOM 582 O O . ILE A 1 74 ? 3.662 12 1.121 1 95.69 74 ILE A O 1
ATOM 586 N N . GLY A 1 75 ? 1.929 10.75 1.735 1 93.75 75 GLY A N 1
ATOM 587 C CA . GLY A 1 75 ? 2.48 9.555 1.109 1 93.75 75 GLY A CA 1
ATOM 588 C C . GLY A 1 75 ? 2.787 9.742 -0.364 1 93.75 75 GLY A C 1
ATOM 589 O O . GLY A 1 75 ? 3.822 9.289 -0.851 1 93.75 75 GLY A O 1
ATOM 590 N N . GLN A 1 76 ? 1.937 10.391 -1.081 1 92.06 76 GLN A N 1
ATOM 591 C CA . GLN A 1 76 ? 2.1 10.641 -2.51 1 92.06 76 GLN A CA 1
ATOM 592 C C . GLN A 1 76 ? 3.334 11.5 -2.777 1 92.06 76 GLN A C 1
ATOM 594 O O . GLN A 1 76 ? 3.984 11.352 -3.814 1 92.06 76 GLN A O 1
ATOM 599 N N . THR A 1 77 ? 3.742 12.32 -1.864 1 91.38 77 THR A N 1
ATOM 600 C CA . THR A 1 77 ? 4.887 13.195 -2.074 1 91.38 77 THR A CA 1
ATOM 601 C C . THR A 1 77 ? 6.195 12.422 -1.983 1 91.38 77 THR A C 1
ATOM 603 O O . THR A 1 77 ? 7.246 12.914 -2.383 1 91.38 77 THR A O 1
ATOM 606 N N . THR A 1 78 ? 6.184 11.195 -1.525 1 89.19 78 THR A N 1
ATOM 607 C CA . THR A 1 78 ? 7.395 10.406 -1.322 1 89.19 78 THR A CA 1
ATOM 608 C C . THR A 1 78 ? 7.77 9.648 -2.594 1 89.19 78 THR A C 1
ATOM 610 O O . THR A 1 78 ? 8.867 9.102 -2.695 1 89.19 78 THR A O 1
ATOM 613 N N . TYR A 1 79 ? 6.887 9.672 -3.502 1 84.31 79 TYR A N 1
ATOM 614 C CA . TYR A 1 79 ? 7.09 8.938 -4.746 1 84.31 79 TYR A CA 1
ATOM 615 C C . TYR A 1 79 ? 8.414 9.32 -5.395 1 84.31 79 TYR A C 1
ATOM 617 O O . TYR A 1 79 ? 9.203 8.453 -5.77 1 84.31 79 TYR A O 1
ATOM 625 N N . ALA A 1 80 ? 8.695 10.664 -5.336 1 79.5 80 ALA A N 1
ATOM 626 C CA . ALA A 1 80 ? 9.898 11.148 -5.996 1 79.5 80 ALA A CA 1
ATOM 627 C C . ALA A 1 80 ? 11.031 11.359 -4.992 1 79.5 80 ALA A C 1
ATOM 629 O O . ALA A 1 80 ? 12.062 11.945 -5.32 1 79.5 80 ALA A O 1
ATOM 630 N N . THR A 1 81 ? 10.859 10.891 -3.75 1 85.38 81 THR A N 1
ATOM 631 C CA . THR A 1 81 ? 11.891 11.094 -2.738 1 85.38 81 THR A CA 1
ATOM 632 C C . THR A 1 81 ? 12.188 9.797 -1.994 1 85.38 81 THR A C 1
ATOM 634 O O . THR A 1 81 ? 12.18 9.766 -0.762 1 85.38 81 THR A O 1
ATOM 637 N N . GLN A 1 82 ? 12.523 8.891 -2.734 1 89.88 82 GLN A N 1
ATOM 638 C CA . GLN A 1 82 ? 12.688 7.547 -2.191 1 89.88 82 GLN A CA 1
ATOM 639 C C . GLN A 1 82 ? 13.898 7.473 -1.266 1 89.88 82 GLN A C 1
ATOM 641 O O . GLN A 1 82 ? 13.938 6.645 -0.353 1 89.88 82 GLN A O 1
ATOM 646 N N . ASN A 1 83 ? 14.875 8.375 -1.441 1 91.5 83 ASN A N 1
ATOM 647 C CA . ASN A 1 83 ? 16.125 8.336 -0.686 1 91.5 83 ASN A CA 1
ATOM 648 C C . ASN A 1 83 ? 16.031 9.18 0.581 1 91.5 83 ASN A C 1
ATOM 650 O O . ASN A 1 83 ? 17.031 9.352 1.291 1 91.5 83 ASN A O 1
ATOM 654 N N . VAL A 1 84 ? 14.891 9.688 0.86 1 93.06 84 VAL A N 1
ATOM 655 C CA . VAL A 1 84 ? 14.727 10.547 2.025 1 93.06 84 VAL A CA 1
ATOM 656 C C . VAL A 1 84 ? 15.195 9.812 3.281 1 93.06 84 VAL A C 1
ATOM 658 O O . VAL A 1 84 ? 14.867 8.648 3.484 1 93.06 84 VAL A O 1
ATOM 661 N N . MET A 1 85 ? 15.938 10.516 4.07 1 91.44 85 MET A N 1
ATOM 662 C CA . MET A 1 85 ? 16.469 9.961 5.312 1 91.44 85 MET A CA 1
ATOM 663 C C . MET A 1 85 ? 15.547 10.289 6.488 1 91.44 85 MET A C 1
ATOM 665 O O . MET A 1 85 ? 15.562 9.586 7.504 1 91.44 85 MET A O 1
ATOM 669 N N . GLY A 1 86 ? 14.836 11.328 6.352 1 92.75 86 GLY A N 1
ATOM 670 C CA . GLY A 1 86 ? 13.859 11.781 7.332 1 92.75 86 GLY A CA 1
ATOM 671 C C . GLY A 1 86 ? 13.164 13.07 6.93 1 92.75 86 GLY A C 1
ATOM 672 O O . GLY A 1 86 ? 13.719 13.867 6.172 1 92.75 86 GLY A O 1
ATOM 673 N N . ASN A 1 87 ? 11.992 13.18 7.406 1 94.81 87 ASN A N 1
ATOM 674 C CA . ASN A 1 87 ? 11.273 14.438 7.227 1 94.81 87 ASN A CA 1
ATOM 675 C C . ASN A 1 87 ? 11.438 15.352 8.438 1 94.81 87 ASN A C 1
ATOM 677 O O . ASN A 1 87 ? 11.25 14.922 9.578 1 94.81 87 ASN A O 1
ATOM 681 N N . LEU A 1 88 ? 11.703 16.594 8.156 1 94.75 88 LEU A N 1
ATOM 682 C CA . LEU A 1 88 ? 11.969 17.531 9.25 1 94.75 88 LEU A CA 1
ATOM 683 C C . LEU A 1 88 ? 10.68 18.188 9.719 1 94.75 88 LEU A C 1
ATOM 685 O O . LEU A 1 88 ? 10.406 18.25 10.922 1 94.75 88 LEU A O 1
ATOM 689 N N . PHE A 1 89 ? 9.93 18.688 8.727 1 97.12 89 PHE A N 1
ATOM 690 C CA . PHE A 1 89 ? 8.727 19.375 9.188 1 97.12 89 PHE A CA 1
ATOM 691 C C . PHE A 1 89 ? 7.711 19.484 8.062 1 97.12 89 PHE A C 1
ATOM 693 O O . PHE A 1 89 ? 8.031 19.25 6.898 1 97.12 89 PHE A O 1
ATOM 700 N N . TYR A 1 90 ? 6.504 19.781 8.422 1 97.94 90 TYR A N 1
ATOM 701 C CA . TYR A 1 90 ? 5.441 20.328 7.594 1 97.94 90 TYR A CA 1
ATOM 702 C C . TYR A 1 90 ? 5.055 21.734 8.062 1 97.94 90 TYR A C 1
ATOM 704 O O . TYR A 1 90 ? 5.145 22.031 9.25 1 97.94 90 TYR A O 1
ATOM 712 N N . ARG A 1 91 ? 4.586 22.562 7.141 1 98 91 ARG A N 1
ATOM 713 C CA . ARG A 1 91 ? 4.113 23.906 7.48 1 98 91 ARG A CA 1
ATOM 714 C C . ARG A 1 91 ? 2.91 24.297 6.629 1 98 91 ARG A C 1
ATOM 716 O O . ARG A 1 91 ? 2.816 23.906 5.465 1 98 91 ARG A O 1
ATOM 723 N N . GLY A 1 92 ? 2.045 25 7.277 1 97.88 92 GLY A N 1
ATOM 724 C CA . GLY A 1 92 ? 0.99 25.703 6.562 1 97.88 92 GLY A CA 1
ATOM 725 C C . GLY A 1 92 ? -0.011 24.766 5.91 1 97.88 92 GLY A C 1
ATOM 726 O O . GLY A 1 92 ? -0.509 25.047 4.816 1 97.88 92 GLY A O 1
ATOM 727 N N . LEU A 1 93 ? -0.243 23.609 6.469 1 98.19 93 LEU A N 1
ATOM 728 C CA . LEU A 1 93 ? -1.222 22.688 5.891 1 98.19 93 LEU A CA 1
ATOM 729 C C . LEU A 1 93 ? -2.643 23.172 6.172 1 98.19 93 LEU A C 1
ATOM 731 O O . LEU A 1 93 ? -3.002 23.422 7.324 1 98.19 93 LEU A O 1
ATOM 735 N N . VAL A 1 94 ? -3.459 23.375 5.168 1 98.19 94 VAL A N 1
ATOM 736 C CA . VAL A 1 94 ? -4.863 23.734 5.312 1 98.19 94 VAL A CA 1
ATOM 737 C C . VAL A 1 94 ? -5.734 22.75 4.535 1 98.19 94 VAL A C 1
ATOM 739 O O . VAL A 1 94 ? -5.492 22.5 3.354 1 98.19 94 VAL A O 1
ATOM 742 N N . LEU A 1 95 ? -6.645 22.109 5.223 1 98.56 95 LEU A N 1
ATOM 743 C CA . LEU A 1 95 ? -7.707 21.359 4.57 1 98.56 95 LEU A CA 1
ATOM 744 C C . LEU A 1 95 ? -8.797 22.297 4.047 1 98.56 95 LEU A C 1
ATOM 746 O O . LEU A 1 95 ? -9.68 22.703 4.801 1 98.56 95 LEU A O 1
ATOM 750 N N . LYS A 1 96 ? -8.82 22.531 2.846 1 98.12 96 LYS A N 1
ATOM 751 C CA . LYS A 1 96 ? -9.633 23.594 2.271 1 98.12 96 LYS A CA 1
ATOM 752 C C . LYS A 1 96 ? -11.086 23.156 2.109 1 98.12 96 LYS A C 1
ATOM 754 O O . LYS A 1 96 ? -11.992 24 2.07 1 98.12 96 LYS A O 1
ATOM 759 N N . LYS A 1 97 ? -11.266 21.875 1.931 1 97.44 97 LYS A N 1
ATOM 760 C CA . LYS A 1 97 ? -12.586 21.266 1.842 1 97.44 97 LYS A CA 1
ATOM 761 C C . LYS A 1 97 ? -12.602 19.891 2.492 1 97.44 97 LYS A C 1
ATOM 763 O O . LYS A 1 97 ? -11.617 19.156 2.426 1 97.44 97 LYS A O 1
ATOM 768 N N . PRO A 1 98 ? -13.766 19.547 3.082 1 97.69 98 PRO A N 1
ATOM 769 C CA . PRO A 1 98 ? -13.852 18.172 3.578 1 97.69 98 PRO A CA 1
ATOM 770 C C . PRO A 1 98 ? -13.719 17.125 2.469 1 97.69 98 PRO A C 1
ATOM 772 O O . PRO A 1 98 ? -14.078 17.391 1.319 1 97.69 98 PRO A O 1
ATOM 775 N N . VAL A 1 99 ? -13.164 15.992 2.84 1 98.19 99 VAL A N 1
ATOM 776 C CA . VAL A 1 99 ? -13.008 14.875 1.917 1 98.19 99 VAL A CA 1
ATOM 777 C C . VAL A 1 99 ? -14.039 13.797 2.236 1 98.19 99 VAL A C 1
ATOM 779 O O . VAL A 1 99 ? -14.297 13.5 3.406 1 98.19 99 VAL A O 1
ATOM 782 N N . TYR A 1 100 ? -14.656 13.227 1.231 1 98.31 100 TYR A N 1
ATOM 783 C CA . TYR A 1 100 ? -15.656 12.188 1.396 1 98.31 100 TYR A CA 1
ATOM 784 C C . TYR A 1 100 ? -15.211 10.883 0.745 1 98.31 100 TYR A C 1
ATOM 786 O O . TYR A 1 100 ? -14.391 10.898 -0.176 1 98.31 100 TYR A O 1
ATOM 794 N N . ILE A 1 101 ? -15.727 9.742 1.269 1 98.12 101 ILE A N 1
ATOM 795 C CA . ILE A 1 101 ? -15.492 8.453 0.631 1 98.12 101 ILE A CA 1
ATOM 796 C C . ILE A 1 101 ? -15.93 8.508 -0.831 1 98.12 101 ILE A C 1
ATOM 798 O O . ILE A 1 101 ? -17 9.031 -1.146 1 98.12 101 ILE A O 1
ATOM 802 N N . GLY A 1 102 ? -15 8.031 -1.743 1 97.81 102 GLY A N 1
ATOM 803 C CA . GLY A 1 102 ? -15.25 8.117 -3.172 1 97.81 102 GLY A CA 1
ATOM 804 C C . GLY A 1 102 ? -14.453 9.219 -3.85 1 97.81 102 GLY A C 1
ATOM 805 O O . GLY A 1 102 ? -14.32 9.234 -5.074 1 97.81 102 GLY A O 1
ATOM 806 N N . ASP A 1 103 ? -13.977 10.219 -3.07 1 98.38 103 ASP A N 1
ATOM 807 C CA . ASP A 1 103 ? -13.102 11.227 -3.656 1 98.38 103 ASP A CA 1
ATOM 808 C C . ASP A 1 103 ? -11.773 10.609 -4.094 1 98.38 103 ASP A C 1
ATOM 810 O O . ASP A 1 103 ? -11.227 9.742 -3.408 1 98.38 103 ASP A O 1
ATOM 814 N N . THR A 1 104 ? -11.258 11.07 -5.234 1 98.62 104 THR A N 1
ATOM 815 C CA . THR A 1 104 ? -9.914 10.734 -5.68 1 98.62 104 THR A CA 1
ATOM 816 C C . THR A 1 104 ? -8.945 11.883 -5.402 1 98.62 104 THR A C 1
ATOM 818 O O . THR A 1 104 ? -9.211 13.031 -5.773 1 98.62 104 THR A O 1
ATOM 821 N N . LEU A 1 105 ? -7.859 11.57 -4.762 1 98.38 105 LEU A N 1
ATOM 822 C CA . LEU A 1 105 ? -6.871 12.586 -4.426 1 98.38 105 LEU A CA 1
ATOM 823 C C . LEU A 1 105 ? -5.648 12.469 -5.332 1 98.38 105 LEU A C 1
ATOM 825 O O . LEU A 1 105 ? -5.098 11.383 -5.504 1 98.38 105 LEU A O 1
ATOM 829 N N . SER A 1 106 ? -5.246 13.578 -5.922 1 97.75 106 SER A N 1
ATOM 830 C CA . SER A 1 106 ? -4.047 13.727 -6.742 1 97.75 106 SER A CA 1
ATOM 831 C C . SER A 1 106 ? -3.135 14.82 -6.203 1 97.75 106 SER A C 1
ATOM 833 O O . SER A 1 106 ? -3.576 15.953 -5.98 1 97.75 106 SER A O 1
ATOM 835 N N . THR A 1 107 ? -1.839 14.516 -6.082 1 96.94 107 THR A N 1
ATOM 836 C CA . THR A 1 107 ? -0.93 15.461 -5.449 1 96.94 107 THR A CA 1
ATOM 837 C C . THR A 1 107 ? 0.181 15.875 -6.41 1 96.94 107 THR A C 1
ATOM 839 O O . THR A 1 107 ? 0.734 15.031 -7.125 1 96.94 107 THR A O 1
ATOM 842 N N . THR A 1 108 ? 0.432 17.156 -6.504 1 96.75 108 THR A N 1
ATOM 843 C CA . THR A 1 108 ? 1.58 17.703 -7.211 1 96.75 108 THR A CA 1
ATOM 844 C C . THR A 1 108 ? 2.551 18.359 -6.234 1 96.75 108 THR A C 1
ATOM 846 O O . THR A 1 108 ? 2.131 18.953 -5.238 1 96.75 108 THR A O 1
ATOM 849 N N . THR A 1 109 ? 3.828 18.266 -6.551 1 96.62 109 THR A N 1
ATOM 850 C CA . THR A 1 109 ? 4.863 18.734 -5.641 1 96.62 109 THR A CA 1
ATOM 851 C C . THR A 1 109 ? 5.887 19.594 -6.383 1 96.62 109 THR A C 1
ATOM 853 O O . THR A 1 109 ? 6.531 19.125 -7.32 1 96.62 109 THR A O 1
ATOM 856 N N . LYS A 1 110 ? 6.043 20.797 -5.93 1 97.38 110 LYS A N 1
ATOM 857 C CA . LYS A 1 110 ? 6.996 21.734 -6.52 1 97.38 110 LYS A CA 1
ATOM 858 C C . LYS A 1 110 ? 8.188 21.969 -5.598 1 97.38 110 LYS A C 1
ATOM 860 O O . LYS A 1 110 ? 8.023 22.125 -4.387 1 97.38 110 LYS A O 1
ATOM 865 N N . ILE A 1 111 ? 9.422 21.953 -6.168 1 97.25 111 ILE A N 1
ATOM 866 C CA . ILE A 1 111 ? 10.625 22.266 -5.41 1 97.25 111 ILE A CA 1
ATOM 867 C C . ILE A 1 111 ? 10.766 23.766 -5.266 1 97.25 111 ILE A C 1
ATOM 869 O O . ILE A 1 111 ? 10.852 24.5 -6.262 1 97.25 111 ILE A O 1
ATOM 873 N N . VAL A 1 112 ? 10.938 24.266 -3.967 1 97.62 112 VAL A N 1
ATOM 874 C CA . VAL A 1 112 ? 10.883 25.719 -3.811 1 97.62 112 VAL A CA 1
ATOM 875 C C . VAL A 1 112 ? 12.133 26.203 -3.088 1 97.62 112 VAL A C 1
ATOM 877 O O . VAL A 1 112 ? 12.43 27.406 -3.082 1 97.62 112 VAL A O 1
ATOM 880 N N . ALA A 1 113 ? 12.859 25.328 -2.49 1 97.56 113 ALA A N 1
ATOM 881 C CA . ALA A 1 113 ? 14.078 25.719 -1.783 1 97.56 113 ALA A CA 1
ATOM 882 C C . ALA A 1 113 ? 15.055 24.547 -1.692 1 97.56 113 ALA A C 1
ATOM 884 O O . ALA A 1 113 ? 14.641 23.375 -1.64 1 97.56 113 ALA A O 1
ATOM 885 N N . LEU A 1 114 ? 16.312 24.812 -1.714 1 97.5 114 LEU A N 1
ATOM 886 C CA . LEU A 1 114 ? 17.375 23.844 -1.512 1 97.5 114 LEU A CA 1
ATOM 887 C C . LEU A 1 114 ? 18.438 24.406 -0.56 1 97.5 114 LEU A C 1
ATOM 889 O O . LEU A 1 114 ? 18.938 25.516 -0.759 1 97.5 114 LEU A O 1
ATOM 893 N N . ARG A 1 115 ? 18.719 23.594 0.454 1 97.12 115 ARG A N 1
ATOM 894 C CA . ARG A 1 115 ? 19.766 23.984 1.404 1 97.12 115 ARG A CA 1
ATOM 895 C C . ARG A 1 115 ? 20.594 22.781 1.829 1 97.12 115 ARG A C 1
ATOM 897 O O . ARG A 1 115 ? 20.062 21.828 2.408 1 97.12 115 ARG A O 1
ATOM 904 N N . GLN A 1 116 ? 21.859 22.812 1.542 1 95.5 116 GLN A N 1
ATOM 905 C CA . GLN A 1 116 ? 22.75 21.734 1.983 1 95.5 116 GLN A CA 1
ATOM 906 C C . GLN A 1 116 ? 23.109 21.891 3.459 1 95.5 116 GLN A C 1
ATOM 908 O O . GLN A 1 116 ? 23.344 23 3.932 1 95.5 116 GLN A O 1
ATOM 913 N N . ASN A 1 117 ? 23.125 20.781 4.109 1 92.62 117 ASN A N 1
ATOM 914 C CA . ASN A 1 117 ? 23.562 20.781 5.504 1 92.62 117 ASN A CA 1
ATOM 915 C C . ASN A 1 117 ? 25.078 20.891 5.613 1 92.62 117 ASN A C 1
ATOM 917 O O . ASN A 1 117 ? 25.797 20.453 4.719 1 92.62 117 ASN A O 1
ATOM 921 N N . LYS A 1 118 ? 25.516 21.453 6.727 1 85.31 118 LYS A N 1
ATOM 922 C CA . LYS A 1 118 ? 26.953 21.516 6.988 1 85.31 118 LYS A CA 1
ATOM 923 C C . LYS A 1 118 ? 27.531 20.125 7.176 1 85.31 118 LYS A C 1
ATOM 925 O O . LYS A 1 118 ? 26.906 19.266 7.812 1 85.31 118 LYS A O 1
ATOM 930 N N . VAL A 1 119 ? 28.578 19.922 6.418 1 77.19 119 VAL A N 1
ATOM 931 C CA . VAL A 1 119 ? 29.234 18.625 6.516 1 77.19 119 VAL A CA 1
ATOM 932 C C . VAL A 1 119 ? 29.938 18.5 7.867 1 77.19 119 VAL A C 1
ATOM 934 O O . VAL A 1 119 ? 30.703 19.375 8.266 1 77.19 119 VAL A O 1
ATOM 937 N N . LYS A 1 120 ? 29.469 17.672 8.727 1 69.62 120 LYS A N 1
ATOM 938 C CA . LYS A 1 120 ? 30.125 17.406 10 1 69.62 120 LYS A CA 1
ATOM 939 C C . LYS A 1 120 ? 30.922 16.094 9.93 1 69.62 120 LYS A C 1
ATOM 941 O O . LYS A 1 120 ? 30.5 15.141 9.273 1 69.62 120 LYS A O 1
ATOM 946 N N . GLY A 1 121 ? 32.062 16.078 10.383 1 67.38 121 GLY A N 1
ATOM 947 C CA . GLY A 1 121 ? 33.094 15.055 10.391 1 67.38 121 GLY A CA 1
ATOM 948 C C . GLY A 1 121 ? 32.5 13.648 10.375 1 67.38 121 GLY A C 1
ATOM 949 O O . GLY A 1 121 ? 31.906 13.203 11.359 1 67.38 121 GLY A O 1
ATOM 950 N N . GLY A 1 122 ? 32.656 12.867 9.242 1 67.5 122 GLY A N 1
ATOM 951 C CA . GLY A 1 122 ? 32.5 11.438 9.016 1 67.5 122 GLY A CA 1
ATOM 952 C C . GLY A 1 122 ? 31.125 11.047 8.555 1 67.5 122 GLY A C 1
ATOM 953 O O . GLY A 1 122 ? 30.875 9.891 8.211 1 67.5 122 GLY A O 1
ATOM 954 N N . ARG A 1 123 ? 30.203 12.055 8.609 1 77.69 123 ARG A N 1
ATOM 955 C CA . ARG A 1 123 ? 28.859 11.695 8.156 1 77.69 123 ARG A CA 1
ATOM 956 C C . ARG A 1 123 ? 28.641 12.07 6.695 1 77.69 123 ARG A C 1
ATOM 958 O O . ARG A 1 123 ? 29.219 13.047 6.215 1 77.69 123 ARG A O 1
ATOM 965 N N . PRO A 1 124 ? 27.875 11.25 6.008 1 80.81 124 PRO A N 1
ATOM 966 C CA . PRO A 1 124 ? 27.594 11.586 4.609 1 80.81 124 PRO A CA 1
ATOM 967 C C . PRO A 1 124 ? 26.844 12.906 4.457 1 80.81 124 PRO A C 1
ATOM 969 O O . PRO A 1 124 ? 26.016 13.25 5.305 1 80.81 124 PRO A O 1
ATOM 972 N N . SER A 1 125 ? 27.25 13.711 3.414 1 90.62 125 SER A N 1
ATOM 973 C CA . SER A 1 125 ? 26.594 14.984 3.115 1 90.62 125 SER A CA 1
ATOM 974 C C . SER A 1 125 ? 25.109 14.797 2.832 1 90.62 125 SER A C 1
ATOM 976 O O . SER A 1 125 ? 24.719 13.836 2.17 1 90.62 125 SER A O 1
ATOM 978 N N . THR A 1 126 ? 24.297 15.742 3.406 1 94.12 126 THR A N 1
ATOM 979 C CA . THR A 1 126 ? 22.859 15.742 3.188 1 94.12 126 THR A CA 1
ATOM 980 C C . THR A 1 126 ? 22.359 17.141 2.846 1 94.12 126 THR A C 1
ATOM 982 O O . THR A 1 126 ? 23.109 18.109 2.943 1 94.12 126 THR A O 1
ATOM 985 N N . GLY A 1 127 ? 21.203 17.234 2.418 1 96.06 127 GLY A N 1
ATOM 986 C CA . GLY A 1 127 ? 20.531 18.516 2.154 1 96.06 127 GLY A CA 1
ATOM 987 C C . GLY A 1 127 ? 19.047 18.469 2.439 1 96.06 127 GLY A C 1
ATOM 988 O O . GLY A 1 127 ? 18.438 17.406 2.484 1 96.06 127 GLY A O 1
ATOM 989 N N . MET A 1 128 ? 18.578 19.688 2.646 1 96.94 128 MET A N 1
ATOM 990 C CA . MET A 1 128 ? 17.141 19.891 2.857 1 96.94 128 MET A CA 1
ATOM 991 C C . MET A 1 128 ? 16.469 20.391 1.581 1 96.94 128 MET A C 1
ATOM 993 O O . MET A 1 128 ? 16.984 21.281 0.901 1 96.94 128 MET A O 1
ATOM 997 N N . VAL A 1 129 ? 15.359 19.781 1.305 1 97 129 VAL A N 1
ATOM 998 C CA . VAL A 1 129 ? 14.602 20.156 0.112 1 97 129 VAL A CA 1
ATOM 999 C C . VAL A 1 129 ? 13.258 20.75 0.518 1 97 129 VAL A C 1
ATOM 1001 O O . VAL A 1 129 ? 12.453 20.078 1.176 1 97 129 VAL A O 1
ATOM 1004 N N . GLY A 1 130 ? 13.047 22.047 0.169 1 97.44 130 GLY A N 1
ATOM 1005 C CA . GLY A 1 130 ? 11.742 22.656 0.374 1 97.44 130 GLY A CA 1
ATOM 1006 C C . GLY A 1 130 ? 10.742 22.312 -0.712 1 97.44 130 GLY A C 1
ATOM 1007 O O . GLY A 1 130 ? 10.984 22.562 -1.894 1 97.44 130 GLY A O 1
ATOM 1008 N N . LEU A 1 131 ? 9.617 21.734 -0.314 1 97.25 131 LEU A N 1
ATOM 1009 C CA . LEU A 1 131 ? 8.602 21.281 -1.253 1 97.25 131 LEU A CA 1
ATOM 1010 C C . LEU A 1 131 ? 7.27 21.984 -0.988 1 97.25 131 LEU A C 1
ATOM 1012 O O . LEU A 1 131 ? 6.848 22.109 0.163 1 97.25 131 LEU A O 1
ATOM 1016 N N . GLU A 1 132 ? 6.672 22.484 -2.012 1 97.69 132 GLU A N 1
ATOM 1017 C CA . GLU A 1 132 ? 5.301 22.984 -1.966 1 97.69 132 GLU A CA 1
ATOM 1018 C C . GLU A 1 132 ? 4.324 21.969 -2.553 1 97.69 132 GLU A C 1
ATOM 1020 O O . GLU A 1 132 ? 4.453 21.562 -3.713 1 97.69 132 GLU A O 1
ATOM 1025 N N . ILE A 1 133 ? 3.355 21.625 -1.768 1 97.19 133 ILE A N 1
ATOM 1026 C CA . ILE A 1 133 ? 2.486 20.5 -2.115 1 97.19 133 ILE A CA 1
ATOM 1027 C C . ILE A 1 133 ? 1.063 21 -2.346 1 97.19 133 ILE A C 1
ATOM 1029 O O . ILE A 1 133 ? 0.526 21.766 -1.531 1 97.19 133 ILE A O 1
ATOM 1033 N N . THR A 1 134 ? 0.44 20.562 -3.418 1 98.12 134 THR A N 1
ATOM 1034 C CA . THR A 1 134 ? -0.971 20.812 -3.703 1 98.12 134 THR A CA 1
ATOM 1035 C C . THR A 1 134 ? -1.688 19.5 -4.012 1 98.12 134 THR A C 1
ATOM 1037 O O . THR A 1 134 ? -1.247 18.719 -4.871 1 98.12 134 THR A O 1
ATOM 1040 N N . THR A 1 135 ? -2.746 19.25 -3.309 1 98.31 135 THR A N 1
ATOM 1041 C CA . THR A 1 135 ? -3.574 18.078 -3.557 1 98.31 135 THR A CA 1
ATOM 1042 C C . THR A 1 135 ? -4.961 18.484 -4.047 1 98.31 135 THR A C 1
ATOM 1044 O O . THR A 1 135 ? -5.598 19.359 -3.461 1 98.31 135 THR A O 1
ATOM 1047 N N . THR A 1 136 ? -5.43 17.844 -5.117 1 98.5 136 THR A N 1
ATOM 1048 C CA . THR A 1 136 ? -6.75 18.109 -5.68 1 98.5 136 THR A CA 1
ATOM 1049 C C . THR A 1 136 ? -7.594 16.844 -5.715 1 98.5 136 THR A C 1
ATOM 1051 O O . THR A 1 136 ? -7.066 15.742 -5.566 1 98.5 136 THR A O 1
ATOM 1054 N N . ASN A 1 137 ? -8.945 17.047 -5.82 1 98.25 137 ASN A N 1
ATOM 1055 C CA . ASN A 1 137 ? -9.82 15.898 -6.039 1 98.25 137 ASN A CA 1
ATOM 1056 C C . ASN A 1 137 ? -10.156 15.727 -7.516 1 98.25 137 ASN A C 1
ATOM 1058 O O . ASN A 1 137 ? -9.578 16.391 -8.375 1 98.25 137 ASN A O 1
ATOM 1062 N N . GLN A 1 138 ? -11.047 14.781 -7.855 1 96.88 138 GLN A N 1
ATOM 1063 C CA . GLN A 1 138 ? -11.359 14.398 -9.227 1 96.88 138 GLN A CA 1
ATOM 1064 C C . GLN A 1 138 ? -12.008 15.555 -9.984 1 96.88 138 GLN A C 1
ATOM 1066 O O . GLN A 1 138 ? -12.055 15.547 -11.219 1 96.88 138 GLN A O 1
ATOM 1071 N N . ARG A 1 139 ? -12.492 16.547 -9.289 1 97.31 139 ARG A N 1
ATOM 1072 C CA . ARG A 1 139 ? -13.141 17.688 -9.914 1 97.31 139 ARG A CA 1
ATOM 1073 C C . ARG A 1 139 ? -12.172 18.859 -10.07 1 97.31 139 ARG A C 1
ATOM 1075 O O . ARG A 1 139 ? -12.57 19.953 -10.453 1 97.31 139 ARG A O 1
ATOM 1082 N N . GLY A 1 140 ? -10.977 18.656 -9.594 1 97.12 140 GLY A N 1
ATOM 1083 C CA . GLY A 1 140 ? -9.961 19.688 -9.711 1 97.12 140 GLY A CA 1
ATOM 1084 C C . GLY A 1 140 ? -9.992 20.688 -8.562 1 97.12 140 GLY A C 1
ATOM 1085 O O . GLY A 1 140 ? -9.289 21.688 -8.594 1 97.12 140 GLY A O 1
ATOM 1086 N N . GLU A 1 141 ? -10.781 20.453 -7.594 1 98 141 GLU A N 1
ATOM 1087 C CA . GLU A 1 141 ? -10.82 21.312 -6.418 1 98 141 GLU A CA 1
ATOM 1088 C C . GLU A 1 141 ? -9.594 21.109 -5.539 1 98 141 GLU A C 1
ATOM 1090 O O . GLU A 1 141 ? -9.156 19.984 -5.324 1 98 141 GLU A O 1
ATOM 1095 N N . GLU A 1 142 ? -9.062 22.234 -5.094 1 98.25 142 GLU A N 1
ATOM 1096 C CA . GLU A 1 142 ? -7.938 22.141 -4.168 1 98.25 142 GLU A CA 1
ATOM 1097 C C . GLU A 1 142 ? -8.398 21.672 -2.791 1 98.25 142 GLU A C 1
ATOM 1099 O O . GLU A 1 142 ? -9.234 22.312 -2.16 1 98.25 142 GLU A O 1
ATOM 1104 N N . ILE A 1 143 ? -7.855 20.609 -2.344 1 98.62 143 ILE A N 1
ATOM 1105 C CA . ILE A 1 143 ? -8.242 20 -1.075 1 98.62 143 ILE A CA 1
ATOM 1106 C C . ILE A 1 143 ? -7.215 20.344 -0.001 1 98.62 143 ILE A C 1
ATOM 1108 O O . ILE A 1 143 ? -7.578 20.672 1.132 1 98.62 143 ILE A O 1
ATOM 1112 N N . LEU A 1 144 ? -5.957 20.219 -0.331 1 98.44 144 LEU A N 1
ATOM 1113 C CA . LEU A 1 144 ? -4.871 20.516 0.599 1 98.44 144 LEU A CA 1
ATOM 1114 C C . LEU A 1 144 ? -3.807 21.375 -0.066 1 98.44 144 LEU A C 1
ATOM 1116 O O . LEU A 1 144 ? -3.564 21.25 -1.269 1 98.44 144 LEU A O 1
ATOM 1120 N N . HIS A 1 145 ? -3.186 22.172 0.729 1 97.38 145 HIS A N 1
ATOM 1121 C CA . HIS A 1 145 ? -1.998 22.938 0.369 1 97.38 145 HIS A CA 1
ATOM 1122 C C . HIS A 1 145 ? -1.058 23.094 1.56 1 97.38 145 HIS A C 1
ATOM 1124 O O . HIS A 1 145 ? -1.49 23.469 2.654 1 97.38 145 HIS A O 1
ATOM 1130 N N . PHE A 1 146 ? 0.207 22.766 1.344 1 97.56 146 PHE A N 1
ATOM 1131 C CA . PHE A 1 146 ? 1.138 22.844 2.463 1 97.56 146 PHE A CA 1
ATOM 1132 C C . PHE A 1 146 ? 2.578 22.719 1.982 1 97.56 146 PHE A C 1
ATOM 1134 O O . PHE A 1 146 ? 2.828 22.594 0.781 1 97.56 146 PHE A O 1
ATOM 1141 N N . TRP A 1 147 ? 3.469 22.812 2.941 1 97.88 147 TRP A N 1
ATOM 1142 C CA . TRP A 1 147 ? 4.891 22.656 2.648 1 97.88 147 TRP A CA 1
ATOM 1143 C C . TRP A 1 147 ? 5.492 21.516 3.457 1 97.88 147 TRP A C 1
ATOM 1145 O O . TRP A 1 147 ? 5.051 21.234 4.574 1 97.88 147 TRP A O 1
ATOM 1155 N N . ARG A 1 148 ? 6.402 20.891 2.859 1 97.38 148 ARG A N 1
ATOM 1156 C CA . ARG A 1 148 ? 7.141 19.766 3.438 1 97.38 148 ARG A CA 1
ATOM 1157 C C . ARG A 1 148 ? 8.641 19.938 3.24 1 97.38 148 ARG A C 1
ATOM 1159 O O . ARG A 1 148 ? 9.086 20.469 2.219 1 97.38 148 ARG A O 1
ATOM 1166 N N . CYS A 1 149 ? 9.438 19.516 4.25 1 97.19 149 CYS A N 1
ATOM 1167 C CA . CYS A 1 149 ? 10.891 19.625 4.141 1 97.19 149 CYS A CA 1
ATOM 1168 C C . CYS A 1 149 ? 11.562 18.312 4.504 1 97.19 149 CYS A C 1
ATOM 1170 O O . CYS A 1 149 ? 11.938 18.094 5.656 1 97.19 149 CYS A O 1
ATOM 1172 N N . PRO A 1 150 ? 11.867 17.5 3.496 1 96.44 150 PRO A N 1
ATOM 1173 C CA . PRO A 1 150 ? 12.656 16.297 3.729 1 96.44 150 PRO A CA 1
ATOM 1174 C C . PRO A 1 150 ? 14.156 16.547 3.672 1 96.44 150 PRO A C 1
ATOM 1176 O O . PRO A 1 150 ? 14.602 17.531 3.07 1 96.44 150 PRO A O 1
ATOM 1179 N N . MET A 1 151 ? 14.883 15.695 4.371 1 95.69 151 MET A N 1
ATOM 1180 C CA . MET A 1 151 ? 16.344 15.617 4.266 1 95.69 151 MET A CA 1
ATOM 1181 C C . MET A 1 151 ? 16.75 14.461 3.361 1 95.69 151 MET A C 1
ATOM 1183 O O . MET A 1 151 ? 16.312 13.328 3.555 1 95.69 151 MET A O 1
ATOM 1187 N N . VAL A 1 152 ? 17.562 14.766 2.363 1 95.25 152 VAL A N 1
ATOM 1188 C CA . VAL A 1 152 ? 17.969 13.773 1.377 1 95.25 152 VAL A CA 1
ATOM 1189 C C . VAL A 1 152 ? 19.5 13.719 1.312 1 95.25 152 VAL A C 1
ATOM 1191 O O . VAL A 1 152 ? 20.172 14.734 1.504 1 95.25 152 VAL A O 1
ATOM 1194 N N . PRO A 1 153 ? 20.062 12.555 1.016 1 93.75 153 PRO A N 1
ATOM 1195 C CA . PRO A 1 153 ? 21.516 12.438 0.909 1 93.75 153 PRO A CA 1
ATOM 1196 C C . PRO A 1 153 ? 22.062 13 -0.403 1 93.75 153 PRO A C 1
ATOM 1198 O O . PRO A 1 153 ? 21.344 13.055 -1.401 1 93.75 153 PRO A O 1
ATOM 1201 N N . CYS A 1 154 ? 23.297 13.375 -0.301 1 93.94 154 CYS A N 1
ATOM 1202 C CA . CYS A 1 154 ? 24.031 13.641 -1.531 1 93.94 154 CYS A CA 1
ATOM 1203 C C . CYS A 1 154 ? 24.594 12.352 -2.123 1 93.94 154 CYS A C 1
ATOM 1205 O O . CYS A 1 154 ? 24.906 11.414 -1.39 1 93.94 154 CYS A O 1
ATOM 1207 N N . ARG A 1 155 ? 24.625 12.312 -3.4 1 92.25 155 ARG A N 1
ATOM 1208 C CA . ARG A 1 155 ? 25.203 11.148 -4.059 1 92.25 155 ARG A CA 1
ATOM 1209 C C . ARG A 1 155 ? 26.672 10.953 -3.652 1 92.25 155 ARG A C 1
ATOM 1211 O O . ARG A 1 155 ? 27.078 9.836 -3.342 1 92.25 155 ARG A O 1
ATOM 1218 N N . ASP A 1 156 ? 27.453 12.031 -3.756 1 88.31 156 ASP A N 1
ATOM 1219 C CA . ASP A 1 156 ? 28.828 12.094 -3.254 1 88.31 156 ASP A CA 1
ATOM 1220 C C . ASP A 1 156 ? 28.859 12.609 -1.819 1 88.31 156 ASP A C 1
ATOM 1222 O O . ASP A 1 156 ? 28.562 13.781 -1.568 1 88.31 156 ASP A O 1
ATOM 1226 N N . PRO A 1 157 ? 29.281 11.742 -0.973 1 85.94 157 PRO A N 1
ATOM 1227 C CA . PRO A 1 157 ? 29.25 12.141 0.436 1 85.94 157 PRO A CA 1
ATOM 1228 C C . PRO A 1 157 ? 30.156 13.336 0.725 1 85.94 157 PRO A C 1
ATOM 1230 O O . PRO A 1 157 ? 30.031 13.969 1.78 1 85.94 157 PRO A O 1
ATOM 1233 N N . LYS A 1 158 ? 31.016 13.68 -0.176 1 84.81 158 LYS A N 1
ATOM 1234 C CA . LYS A 1 158 ? 31.969 14.766 0.076 1 84.81 158 LYS A CA 1
ATOM 1235 C C . LYS A 1 158 ? 31.594 16.016 -0.726 1 84.81 158 LYS A C 1
ATOM 1237 O O . LYS A 1 158 ? 32.25 17.047 -0.603 1 84.81 158 LYS A O 1
ATOM 1242 N N . VAL A 1 159 ? 30.516 15.945 -1.396 1 87.19 159 VAL A N 1
ATOM 1243 C CA . VAL A 1 159 ? 30.141 17.031 -2.295 1 87.19 159 VAL A CA 1
ATOM 1244 C C . VAL A 1 159 ? 29.781 18.266 -1.482 1 87.19 159 VAL A C 1
ATOM 1246 O O . VAL A 1 159 ? 29.203 18.156 -0.395 1 87.19 159 VAL A O 1
ATOM 1249 N N . GLN A 1 160 ? 30.234 19.422 -1.923 1 87 160 GLN A N 1
ATOM 1250 C CA . GLN A 1 160 ? 29.781 20.719 -1.436 1 87 160 GLN A CA 1
ATOM 1251 C C . GLN A 1 160 ? 29.062 21.5 -2.533 1 87 160 GLN A C 1
ATOM 1253 O O . GLN A 1 160 ? 29.688 21.938 -3.502 1 87 160 GLN A O 1
ATOM 1258 N N . THR A 1 161 ? 27.781 21.625 -2.357 1 90.31 161 THR A N 1
ATOM 1259 C CA . THR A 1 161 ? 27.016 22.375 -3.338 1 90.31 161 THR A CA 1
ATOM 1260 C C . THR A 1 161 ? 26.922 23.844 -2.941 1 90.31 161 THR A C 1
ATOM 1262 O O . THR A 1 161 ? 27.453 24.25 -1.902 1 90.31 161 THR A O 1
ATOM 1265 N N . THR A 1 162 ? 26.281 24.688 -3.797 1 89.5 162 THR A N 1
ATOM 1266 C CA . THR A 1 162 ? 26.141 26.109 -3.51 1 89.5 162 THR A CA 1
ATOM 1267 C C . THR A 1 162 ? 24.75 26.406 -2.953 1 89.5 162 THR A C 1
ATOM 1269 O O . THR A 1 162 ? 24.406 27.562 -2.705 1 89.5 162 THR A O 1
ATOM 1272 N N . HIS A 1 163 ? 23.953 25.422 -2.812 1 93.38 163 HIS A N 1
ATOM 1273 C CA . HIS A 1 163 ? 22.578 25.625 -2.363 1 93.38 163 HIS A CA 1
ATOM 1274 C C . HIS A 1 163 ? 22.547 26.047 -0.898 1 93.38 163 HIS A C 1
ATOM 1276 O O . HIS A 1 163 ? 22.984 25.297 -0.02 1 93.38 163 HIS A O 1
ATOM 1282 N N . ALA A 1 164 ? 21.953 27.203 -0.523 1 94 164 ALA A N 1
ATOM 1283 C CA . ALA A 1 164 ? 21.875 27.75 0.826 1 94 164 ALA A CA 1
ATOM 1284 C C . ALA A 1 164 ? 20.594 28.578 1.012 1 94 164 ALA A C 1
ATOM 1286 O O . ALA A 1 164 ? 20.609 29.594 1.704 1 94 164 ALA A O 1
ATOM 1287 N N . ASP A 1 165 ? 19.578 28.156 0.408 1 94.12 165 ASP A N 1
ATOM 1288 C CA . ASP A 1 165 ? 18.312 28.891 0.466 1 94.12 165 ASP A CA 1
ATOM 1289 C C . ASP A 1 165 ? 17.797 28.984 1.898 1 94.12 165 ASP A C 1
ATOM 1291 O O . ASP A 1 165 ? 18.094 28.109 2.725 1 94.12 165 ASP A O 1
ATOM 1295 N N . ASP A 1 166 ? 17.031 30.078 2.098 1 92.19 166 ASP A N 1
ATOM 1296 C CA . ASP A 1 166 ? 16.328 30.25 3.365 1 92.19 166 ASP A CA 1
ATOM 1297 C C . ASP A 1 166 ? 15.039 29.453 3.398 1 92.19 166 ASP A C 1
ATOM 1299 O O . ASP A 1 166 ? 14.125 29.688 2.609 1 92.19 166 ASP A O 1
ATOM 1303 N N . LEU A 1 167 ? 14.906 28.578 4.352 1 91.88 167 LEU A N 1
ATOM 1304 C CA . LEU A 1 167 ? 13.742 27.703 4.441 1 91.88 167 LEU A CA 1
ATOM 1305 C C . LEU A 1 167 ? 12.539 28.438 5.016 1 91.88 167 LEU A C 1
ATOM 1307 O O . LEU A 1 167 ? 11.422 27.922 5.004 1 91.88 167 LEU A O 1
ATOM 1311 N N . ASP A 1 168 ? 12.727 29.656 5.406 1 89.06 168 ASP A N 1
ATOM 1312 C CA . ASP A 1 168 ? 11.633 30.453 5.953 1 89.06 168 ASP A CA 1
ATOM 1313 C C . ASP A 1 168 ? 10.664 30.875 4.855 1 89.06 168 ASP A C 1
ATOM 1315 O O . ASP A 1 168 ? 9.586 31.406 5.141 1 89.06 168 ASP A O 1
ATOM 1319 N N . ILE A 1 169 ? 10.984 30.594 3.705 1 87.69 169 ILE A N 1
ATOM 1320 C CA . ILE A 1 169 ? 10.07 30.844 2.596 1 87.69 169 ILE A CA 1
ATOM 1321 C C . ILE A 1 169 ? 8.844 29.938 2.721 1 87.69 169 ILE A C 1
ATOM 1323 O O . ILE A 1 169 ? 7.82 30.188 2.084 1 87.69 169 ILE A O 1
ATOM 1327 N N . MET A 1 170 ? 9.008 28.906 3.369 1 91.75 170 MET A N 1
ATOM 1328 C CA . MET A 1 170 ? 7.879 28.047 3.709 1 91.75 170 MET A CA 1
ATOM 1329 C C . MET A 1 170 ? 7.23 28.484 5.016 1 91.75 170 MET A C 1
ATOM 1331 O O . MET A 1 170 ? 7.727 28.172 6.098 1 91.75 170 MET A O 1
ATOM 1335 N N . PRO A 1 171 ? 6.16 29.156 4.941 1 86.75 171 PRO A N 1
ATOM 1336 C CA . PRO A 1 171 ? 5.602 29.797 6.133 1 86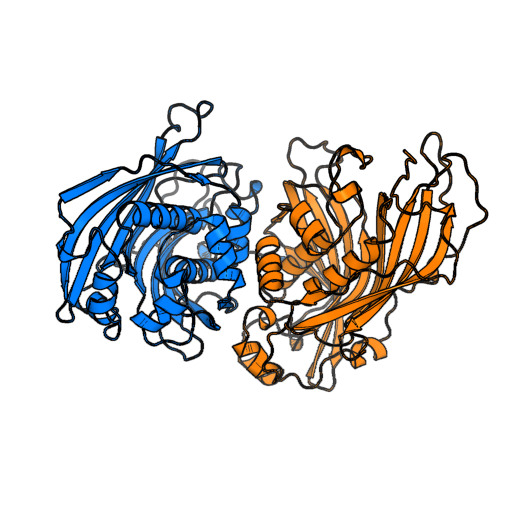.75 171 PRO A CA 1
ATOM 1337 C C . PRO A 1 171 ? 4.82 28.828 7.016 1 86.75 171 PRO A C 1
ATOM 1339 O O . PRO A 1 171 ? 4.156 27.922 6.508 1 86.75 171 PRO A O 1
ATOM 1342 N N . SER A 1 172 ? 4.922 29.094 8.266 1 87.81 172 SER A N 1
ATOM 1343 C CA . SER A 1 172 ? 4.078 28.375 9.219 1 87.81 172 SER A CA 1
ATOM 1344 C C . SER A 1 172 ? 2.844 29.188 9.578 1 87.81 172 SER A C 1
ATOM 1346 O O . SER A 1 172 ? 1.89 28.656 10.156 1 87.81 172 SER A O 1
ATOM 1348 N N . ASP A 1 173 ? 2.883 30.375 9.281 1 90.56 173 ASP A N 1
ATOM 1349 C CA . ASP A 1 173 ? 1.748 31.234 9.617 1 90.56 173 ASP A CA 1
ATOM 1350 C C . ASP A 1 173 ? 0.6 31.031 8.625 1 90.56 173 ASP A C 1
ATOM 1352 O O . ASP A 1 173 ? 0.818 30.984 7.414 1 90.56 173 ASP A O 1
ATOM 1356 N N . ILE A 1 174 ? -0.525 30.766 9.094 1 95.94 174 ILE A N 1
ATOM 1357 C CA . ILE A 1 174 ? -1.767 30.672 8.336 1 95.94 174 ILE A CA 1
ATOM 1358 C C . ILE A 1 174 ? -2.688 31.828 8.719 1 95.94 174 ILE A C 1
ATOM 1360 O O . ILE A 1 174 ? -3.033 32 9.891 1 95.94 174 ILE A O 1
ATOM 1364 N N . SER A 1 175 ? -3.1 32.594 7.766 1 94.81 175 SER A N 1
ATOM 1365 C CA . SER A 1 175 ? -3.951 33.75 8.055 1 94.81 175 SER A CA 1
ATOM 1366 C C . SER A 1 175 ? -5.309 33.281 8.594 1 94.81 175 SER A C 1
ATOM 1368 O O . SER A 1 175 ? -5.801 32.219 8.25 1 94.81 175 SER A O 1
ATOM 1370 N N . THR A 1 176 ? -5.867 34.156 9.391 1 93.31 176 THR A N 1
ATOM 1371 C CA . THR A 1 176 ? -7.215 33.906 9.891 1 93.31 176 THR A CA 1
ATOM 1372 C C . THR A 1 176 ? -8.203 33.781 8.734 1 93.31 176 THR A C 1
ATOM 1374 O O . THR A 1 176 ? -9.109 32.938 8.773 1 93.31 176 THR A O 1
ATOM 1377 N N . GLN A 1 177 ? -8 34.531 7.754 1 94.44 177 GLN A N 1
ATOM 1378 C CA . GLN A 1 177 ? -8.883 34.531 6.594 1 94.44 177 GLN A CA 1
ATOM 1379 C C . GLN A 1 177 ? -8.844 33.156 5.906 1 94.44 177 GLN A C 1
ATOM 1381 O O . GLN A 1 177 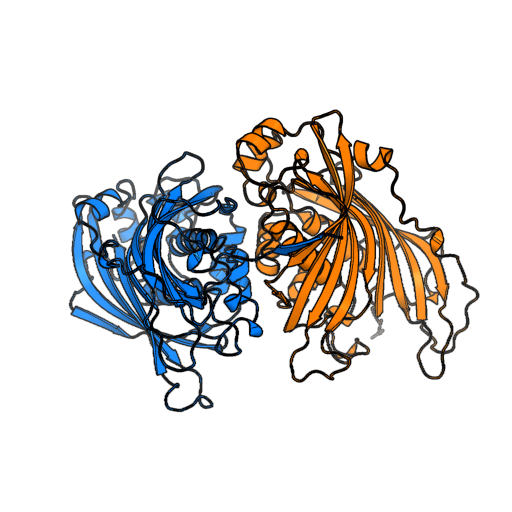? -9.883 32.594 5.562 1 94.44 177 GLN A O 1
ATOM 1386 N N . SER A 1 178 ? -7.637 32.656 5.754 1 95.94 178 SER A N 1
ATOM 1387 C CA . SER A 1 178 ? -7.48 31.359 5.129 1 95.94 178 SER A CA 1
ATOM 1388 C C . SER A 1 178 ? -8.172 30.266 5.938 1 95.94 178 SER A C 1
ATOM 1390 O O . SER A 1 178 ? -8.781 29.359 5.371 1 95.94 178 SER A O 1
ATOM 1392 N N . LEU A 1 179 ? -8.086 30.359 7.223 1 96.81 179 LEU A N 1
ATOM 1393 C CA . LEU A 1 179 ? -8.719 29.375 8.102 1 96.81 179 LEU A CA 1
ATOM 1394 C C . LEU A 1 179 ? -10.242 29.469 8.016 1 96.81 179 LEU A C 1
ATOM 1396 O O . LEU A 1 179 ? -10.922 28.453 7.906 1 96.81 179 LEU A O 1
ATOM 1400 N N . VAL A 1 180 ? -10.734 30.672 8.039 1 96 180 VAL A N 1
ATOM 1401 C CA . VAL A 1 180 ? -12.18 30.891 8.023 1 96 180 VAL A CA 1
ATOM 1402 C C . VAL A 1 180 ? -12.758 30.406 6.695 1 96 180 VAL A C 1
ATOM 1404 O O . VAL A 1 180 ? -13.836 29.797 6.664 1 96 180 VAL A O 1
ATOM 1407 N N . GLU A 1 181 ? -12.039 30.609 5.648 1 95.94 181 GLU A N 1
ATOM 1408 C CA . GLU A 1 181 ? -12.492 30.203 4.324 1 95.94 181 GLU A CA 1
ATOM 1409 C C . GLU A 1 181 ? -12.555 28.688 4.207 1 95.94 181 GLU A C 1
ATOM 1411 O O . GLU A 1 181 ? -13.297 28.141 3.381 1 95.94 181 GLU A O 1
ATOM 1416 N N . ALA A 1 182 ? -11.789 28.031 5.031 1 97.12 182 ALA A N 1
ATOM 1417 C CA . ALA A 1 182 ? -11.703 26.578 4.957 1 97.12 182 ALA A CA 1
ATOM 1418 C C . ALA A 1 182 ? -12.812 25.922 5.77 1 97.12 182 ALA A C 1
ATOM 1420 O O . ALA A 1 182 ? -13.078 24.719 5.621 1 97.12 182 ALA A O 1
ATOM 1421 N N . VAL A 1 183 ? -13.516 26.625 6.613 1 97.19 183 VAL A N 1
ATOM 1422 C CA . VAL A 1 183 ? -14.555 26.078 7.484 1 97.19 183 VAL A CA 1
ATOM 1423 C C . VAL A 1 183 ? -15.797 25.734 6.66 1 97.19 183 VAL A C 1
ATOM 1425 O O . VAL A 1 183 ? -16.281 26.562 5.879 1 97.19 183 VAL A O 1
ATOM 1428 N N . PRO A 1 184 ? -16.281 24.5 6.777 1 95.94 184 PRO A N 1
ATOM 1429 C CA . PRO A 1 184 ? -17.562 24.219 6.125 1 95.94 184 PRO A CA 1
ATOM 1430 C C . PRO A 1 184 ? -18.734 24.969 6.758 1 95.94 184 PRO A C 1
ATOM 1432 O O . PRO A 1 184 ? -19.156 24.641 7.867 1 95.94 184 PRO A O 1
ATOM 1435 N N . THR A 1 185 ? -19.312 25.828 6.062 1 92.44 185 THR A N 1
ATOM 1436 C CA . THR A 1 185 ? -20.297 26.734 6.633 1 92.44 185 THR A CA 1
ATOM 1437 C C . THR A 1 185 ? -21.688 26.125 6.57 1 92.44 185 THR A C 1
ATOM 1439 O O . THR A 1 185 ? -22.625 26.625 7.207 1 92.44 185 THR A O 1
ATOM 1442 N N . ASP A 1 186 ? -21.797 25.078 5.883 1 93.62 186 ASP A N 1
ATOM 1443 C CA . ASP A 1 186 ? -23.125 24.5 5.695 1 93.62 186 ASP A CA 1
ATOM 1444 C C . ASP A 1 186 ? -23.391 23.391 6.723 1 93.62 186 ASP A C 1
ATOM 1446 O O . ASP A 1 186 ? -24.453 22.781 6.719 1 93.62 186 ASP A O 1
ATOM 1450 N N . TRP A 1 187 ? -22.453 23.125 7.613 1 97.19 187 TRP A N 1
ATOM 1451 C CA . TRP A 1 187 ? -22.672 22.094 8.609 1 97.19 187 TRP A CA 1
ATOM 1452 C C . TRP A 1 187 ? -23.609 22.562 9.703 1 97.19 187 TRP A C 1
ATOM 1454 O O . TRP A 1 187 ? -23.531 23.719 10.148 1 97.19 187 TRP A O 1
ATOM 1464 N N . ASP A 1 188 ? -24.484 21.703 10.156 1 97.56 188 ASP A N 1
ATOM 1465 C CA . ASP A 1 188 ? -25.469 22.047 11.18 1 97.56 188 ASP A CA 1
ATOM 1466 C C . ASP A 1 188 ? -24.891 21.891 12.578 1 97.56 188 ASP A C 1
ATOM 1468 O O . ASP A 1 188 ? -25.125 20.875 13.25 1 97.56 188 ASP A O 1
ATOM 1472 N N . LEU A 1 189 ? -24.359 22.922 13.086 1 97.62 189 LEU A N 1
ATOM 1473 C CA . LEU A 1 189 ? -23.656 22.891 14.367 1 97.62 189 LEU A CA 1
ATOM 1474 C C . LEU A 1 189 ? -24.641 22.812 15.523 1 97.62 189 LEU A C 1
ATOM 1476 O O . LEU A 1 189 ? -24.344 22.188 16.547 1 97.62 189 LEU A O 1
ATOM 1480 N N . ALA A 1 190 ? -25.734 23.438 15.359 1 96.31 190 ALA A N 1
ATOM 1481 C CA . ALA A 1 190 ? -26.75 23.422 16.422 1 96.31 190 ALA A CA 1
ATOM 1482 C C . ALA A 1 190 ? -27.234 22.016 16.688 1 96.31 190 ALA A C 1
ATOM 1484 O O . ALA A 1 190 ? -27.344 21.594 17.844 1 96.31 190 ALA A O 1
ATOM 1485 N N . THR A 1 191 ? -27.5 21.328 15.688 1 97.25 191 THR A N 1
ATOM 1486 C CA . THR A 1 191 ? -27.922 19.953 15.828 1 97.25 191 THR A CA 1
ATOM 1487 C C . THR A 1 191 ? -26.844 19.109 16.484 1 97.25 191 THR A C 1
ATOM 1489 O O . THR A 1 191 ? -27.125 18.266 17.344 1 97.25 191 THR A O 1
ATOM 1492 N N . TYR A 1 192 ? -25.594 19.328 16.109 1 97.81 192 TYR A N 1
ATOM 1493 C CA . TYR A 1 192 ? -24.484 18.578 16.703 1 97.81 192 TYR A CA 1
ATOM 1494 C C . TYR A 1 192 ? -24.391 18.828 18.203 1 97.81 192 TYR A C 1
ATOM 1496 O O . TYR A 1 192 ? -24.234 17.891 18.984 1 97.81 192 TYR A O 1
ATOM 1504 N N . LYS A 1 193 ? -24.484 20.016 18.578 1 96.38 193 LYS A N 1
ATOM 1505 C CA . LYS A 1 193 ? -24.406 20.375 20 1 96.38 193 LYS A CA 1
ATOM 1506 C C . LYS A 1 193 ? -25.547 19.766 20.797 1 96.38 193 LYS A C 1
ATOM 1508 O O . LYS A 1 193 ? -25.375 19.406 21.969 1 96.38 193 LYS A O 1
ATOM 1513 N N . LYS A 1 194 ? -26.641 19.703 20.172 1 96 194 LYS A N 1
ATOM 1514 C CA . LYS A 1 194 ? -27.797 19.125 20.844 1 96 194 LYS A CA 1
ATOM 1515 C C . LYS A 1 194 ? -27.625 17.609 21.016 1 96 194 LYS A C 1
ATOM 1517 O O . LYS A 1 194 ? -28.078 17.047 22 1 96 194 LYS A O 1
ATOM 1522 N N . ARG A 1 195 ? -26.984 16.969 20.125 1 96 195 ARG A N 1
ATOM 1523 C CA . ARG A 1 195 ? -26.859 15.516 20.078 1 96 195 ARG A CA 1
ATOM 1524 C C . ARG A 1 195 ? -25.859 15.008 21.109 1 96 195 ARG A C 1
ATOM 1526 O O . ARG A 1 195 ? -26.016 13.922 21.656 1 96 195 ARG A O 1
ATOM 1533 N N . PHE A 1 196 ? -24.844 15.867 21.359 1 96.5 196 PHE A N 1
ATOM 1534 C CA . PHE A 1 196 ? -23.766 15.352 22.188 1 96.5 196 PHE A CA 1
ATOM 1535 C C . PHE A 1 196 ? -23.484 16.281 23.359 1 96.5 196 PHE A C 1
ATOM 1537 O O . PHE A 1 196 ? -23.234 17.484 23.156 1 96.5 196 PHE A O 1
ATOM 1544 N N . ALA A 1 197 ? -23.422 15.664 24.516 1 95.31 197 ALA A N 1
ATOM 1545 C CA . ALA A 1 197 ? -22.984 16.391 25.703 1 95.31 197 ALA A CA 1
ATOM 1546 C C . ALA A 1 197 ? -21.453 16.5 25.75 1 95.31 197 ALA A C 1
ATOM 1548 O O . ALA A 1 197 ? -20.766 15.867 24.953 1 95.31 197 ALA A O 1
ATOM 1549 N N . GLY A 1 198 ? -20.906 17.375 26.703 1 93.75 198 GLY A N 1
ATOM 1550 C CA . GLY A 1 198 ? -19.469 17.516 26.875 1 93.75 198 GLY A CA 1
ATOM 1551 C C . GLY A 1 198 ? -18.938 18.875 26.438 1 93.75 198 GLY A C 1
ATOM 1552 O O . GLY A 1 198 ? -19.703 19.828 26.312 1 93.75 198 GLY A O 1
ATOM 1553 N N . ILE A 1 199 ? -17.703 18.875 26.188 1 95.5 199 ILE A N 1
ATOM 1554 C CA . ILE A 1 199 ? -17.016 20.141 25.922 1 95.5 199 ILE A CA 1
ATOM 1555 C C . ILE A 1 199 ? -17.188 20.516 24.453 1 95.5 199 ILE A C 1
ATOM 1557 O O . ILE A 1 199 ? -16.75 19.781 23.562 1 95.5 199 ILE A O 1
ATOM 1561 N N . HIS A 1 200 ? -17.891 21.594 24.234 1 97.88 200 HIS A N 1
ATOM 1562 C CA . HIS A 1 200 ? -17.953 22.234 22.938 1 97.88 200 HIS A CA 1
ATOM 1563 C C . HIS A 1 200 ? -17.125 23.516 22.922 1 97.88 200 HIS A C 1
ATOM 1565 O O . HIS A 1 200 ? -16.422 23.812 23.875 1 97.88 200 HIS A O 1
ATOM 1571 N N . PHE A 1 201 ? -17.172 24.234 21.734 1 98.19 201 PHE A N 1
ATOM 1572 C CA . PHE A 1 201 ? -16.281 25.375 21.531 1 98.19 201 PHE A CA 1
ATOM 1573 C C . PHE A 1 201 ? -16.406 26.375 22.672 1 98.19 201 PHE A C 1
ATOM 1575 O O . PHE A 1 201 ? -15.391 26.875 23.172 1 98.19 201 PHE A O 1
ATOM 1582 N N . ASP A 1 202 ? -17.562 26.672 23.078 1 96.31 202 ASP A N 1
ATOM 1583 C CA . ASP A 1 202 ? -17.797 27.703 24.078 1 96.31 202 ASP A CA 1
ATOM 1584 C C . ASP A 1 202 ? -17.219 27.312 25.422 1 96.31 202 ASP A C 1
ATOM 1586 O O . ASP A 1 202 ? -16.875 28.188 26.234 1 96.31 202 ASP A O 1
ATOM 1590 N N . GLN A 1 203 ? -17.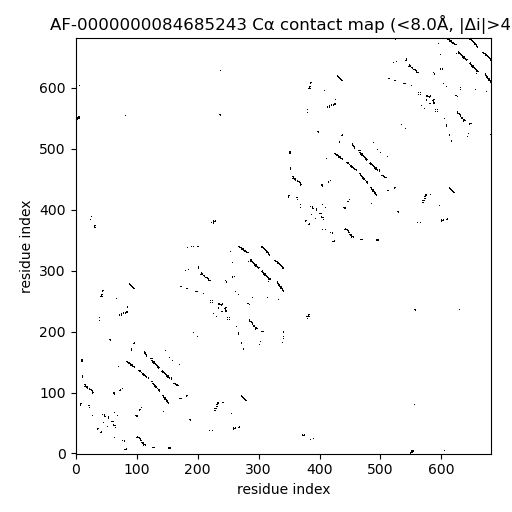062 26.031 25.672 1 96.25 203 GLN A N 1
ATOM 1591 C CA . GLN A 1 203 ? -16.609 25.547 26.969 1 96.25 203 GLN A CA 1
ATOM 1592 C C . GLN A 1 203 ? -15.102 25.297 26.969 1 96.25 203 GLN A C 1
ATOM 1594 O O . GLN A 1 203 ? -14.523 24.969 28 1 96.25 203 GLN A O 1
ATOM 1599 N N . VAL A 1 204 ? -14.461 25.422 25.859 1 97.06 204 VAL A N 1
ATOM 1600 C CA . VAL A 1 204 ? -13.016 25.219 25.781 1 97.06 204 VAL A CA 1
ATOM 1601 C C . VAL A 1 204 ? -12.312 26.344 26.531 1 97.06 204 VAL A C 1
ATOM 1603 O O . VAL A 1 204 ? -12.664 27.531 26.375 1 97.06 204 VAL A O 1
ATOM 1606 N N . GLU A 1 205 ? -11.375 25.984 27.375 1 96.19 205 GLU A N 1
ATOM 1607 C CA . GLU A 1 205 ? -10.578 26.969 28.109 1 96.19 205 GLU A CA 1
ATOM 1608 C C . GLU A 1 205 ? -9.164 27.047 27.547 1 96.19 205 GLU A C 1
ATOM 1610 O O . GLU A 1 205 ? -8.555 26.031 27.219 1 96.19 205 GLU A O 1
ATOM 1615 N N . THR A 1 206 ? -8.672 28.266 27.406 1 96.12 206 THR A N 1
ATOM 1616 C CA . THR A 1 206 ? -7.309 28.469 26.938 1 96.12 206 THR A CA 1
ATOM 1617 C C . THR A 1 206 ? -6.312 28.312 28.094 1 96.12 206 THR A C 1
ATOM 1619 O O . THR A 1 206 ? -6.703 28.312 29.266 1 96.12 206 THR A O 1
ATOM 1622 N N . ASP A 1 207 ? -5.066 28.141 27.781 1 95.69 207 ASP A N 1
ATOM 1623 C CA . ASP A 1 207 ? -3.971 28 28.734 1 95.69 207 ASP A CA 1
ATOM 1624 C C . ASP A 1 207 ? -4.168 26.766 29.609 1 95.69 207 ASP A C 1
ATOM 1626 O O . ASP A 1 207 ? -3.98 26.812 30.828 1 95.69 207 ASP A O 1
ATOM 1630 N N . VAL A 1 208 ? -4.715 25.797 29 1 96.81 208 VAL A N 1
ATOM 1631 C CA . VAL A 1 208 ? -4.879 24.484 29.609 1 96.81 208 VAL A CA 1
ATOM 1632 C C . VAL A 1 208 ? -3.941 23.484 28.938 1 96.81 208 VAL A C 1
ATOM 1634 O O . VAL A 1 208 ? -3.713 23.547 27.734 1 96.81 208 VAL A O 1
ATOM 1637 N N . LEU A 1 209 ? -3.346 22.625 29.75 1 98.12 209 LEU A N 1
ATOM 1638 C CA . LEU A 1 209 ? -2.529 21.5 29.281 1 98.12 209 LEU A CA 1
ATOM 1639 C C . LEU A 1 209 ? -3.193 20.172 29.594 1 98.12 209 LEU A C 1
ATOM 1641 O O . LEU A 1 209 ? -3.344 19.812 30.766 1 98.12 209 LEU A O 1
ATOM 1645 N N . PHE A 1 210 ? -3.686 19.469 28.609 1 97 210 PHE A N 1
ATOM 1646 C CA . PHE A 1 210 ? -4.184 18.109 28.766 1 97 210 PHE A CA 1
ATOM 1647 C C . PHE A 1 210 ? -3.039 17.109 28.75 1 97 210 PHE A C 1
ATOM 1649 O O . PHE A 1 210 ? -2.195 17.141 27.844 1 97 210 PHE A O 1
ATOM 1656 N N . LYS A 1 211 ? -2.961 16.25 29.688 1 96.5 211 LYS A N 1
ATOM 1657 C CA . LYS A 1 211 ? -2.047 15.117 29.703 1 96.5 211 LYS A CA 1
ATOM 1658 C C . LYS A 1 211 ? -2.803 13.805 29.531 1 96.5 211 LYS A C 1
ATOM 1660 O O . LYS A 1 211 ? -3.623 13.445 30.391 1 96.5 211 LYS A O 1
ATOM 1665 N N . ILE A 1 212 ? -2.506 13.125 28.516 1 94.06 212 ILE A N 1
ATOM 1666 C CA . ILE A 1 212 ? -3.217 11.883 28.219 1 94.06 212 ILE A CA 1
ATOM 1667 C C . ILE A 1 212 ? -2.541 10.719 28.938 1 94.06 212 ILE A C 1
ATOM 1669 O O . ILE A 1 212 ? -1.387 10.391 28.656 1 94.06 212 ILE A O 1
ATOM 1673 N N . LYS A 1 213 ? -3.182 10.008 29.781 1 92.62 213 LYS A N 1
ATOM 1674 C CA . LYS A 1 213 ? -2.629 8.898 30.562 1 92.62 213 LYS A CA 1
ATOM 1675 C C . LYS A 1 213 ? -2.486 7.645 29.719 1 92.62 213 LYS A C 1
ATOM 1677 O O . LYS A 1 213 ? -1.474 6.945 29.797 1 92.62 213 LYS A O 1
ATOM 1682 N N . ALA A 1 214 ? -3.568 7.395 29 1 90.75 214 ALA A N 1
ATOM 1683 C CA . ALA A 1 214 ? -3.564 6.188 28.172 1 90.75 214 ALA A CA 1
ATOM 1684 C C . ALA A 1 214 ? -2.613 6.332 26.984 1 90.75 214 ALA A C 1
ATOM 1686 O O . ALA A 1 214 ? -2.832 7.168 26.109 1 90.75 214 ALA A O 1
ATOM 1687 N N . ARG A 1 215 ? -1.592 5.559 26.953 1 94.88 215 ARG A N 1
ATOM 1688 C CA . ARG A 1 215 ? -0.587 5.566 25.891 1 94.88 215 ARG A CA 1
ATOM 1689 C C . ARG A 1 215 ? -0.893 4.508 24.844 1 94.88 215 ARG A C 1
ATOM 1691 O O . ARG A 1 215 ? -1.814 3.707 25.016 1 94.88 215 ARG A O 1
ATOM 1698 N N . ASP A 1 216 ? -0.205 4.629 23.688 1 95.56 216 ASP A N 1
ATOM 1699 C CA . ASP A 1 216 ? -0.442 3.682 22.609 1 95.56 216 ASP A CA 1
ATOM 1700 C C . ASP A 1 216 ? 0.875 3.139 22.047 1 95.56 216 ASP A C 1
ATOM 1702 O O . ASP A 1 216 ? 1.83 3.893 21.859 1 95.56 216 ASP A O 1
ATOM 1706 N N . THR A 1 217 ? 0.917 1.819 21.781 1 96.12 217 THR A N 1
ATOM 1707 C CA . THR A 1 217 ? 2.086 1.169 21.203 1 96.12 217 THR A CA 1
ATOM 1708 C C . THR A 1 217 ? 2.053 1.256 19.688 1 96.12 217 THR A C 1
ATOM 1710 O O . THR A 1 217 ? 1.012 1.026 19.062 1 96.12 217 THR A O 1
ATOM 1713 N N . VAL A 1 218 ? 3.178 1.61 19.078 1 96.88 218 VAL A N 1
ATOM 1714 C CA . VAL A 1 218 ? 3.293 1.666 17.625 1 96.88 218 VAL A CA 1
ATOM 1715 C C . VAL A 1 218 ? 3.363 0.25 17.047 1 96.88 218 VAL A C 1
ATOM 1717 O O . VAL A 1 218 ? 4.289 -0.505 17.359 1 96.88 218 VAL A O 1
ATOM 1720 N N . THR A 1 219 ? 2.414 -0.09 16.266 1 96.19 219 THR A N 1
ATOM 1721 C CA . THR A 1 219 ? 2.365 -1.367 15.562 1 96.19 219 THR A CA 1
ATOM 1722 C C . THR A 1 219 ? 1.927 -1.172 14.109 1 96.19 219 THR A C 1
ATOM 1724 O O . THR A 1 219 ? 1.405 -0.114 13.75 1 96.19 219 THR A O 1
ATOM 1727 N N . SER A 1 220 ? 2.266 -2.131 13.18 1 96.5 220 SER A N 1
ATOM 1728 C CA . SER A 1 220 ? 1.797 -2.158 11.797 1 96.5 220 SER A CA 1
ATOM 1729 C C . SER A 1 220 ? 2.305 -0.951 11.016 1 96.5 220 SER A C 1
ATOM 1731 O O . SER A 1 220 ? 1.565 -0.361 10.227 1 96.5 220 SER A O 1
ATOM 1733 N N . ALA A 1 221 ? 3.52 -0.553 11.328 1 96.5 221 ALA A N 1
ATOM 1734 C CA . ALA A 1 221 ? 4.102 0.632 10.703 1 96.5 221 ALA A CA 1
ATOM 1735 C C . ALA A 1 221 ? 4.285 0.426 9.203 1 96.5 221 ALA A C 1
ATOM 1737 O O . ALA A 1 221 ? 3.924 1.29 8.398 1 96.5 221 ALA A O 1
ATOM 1738 N N . PRO A 1 222 ? 4.801 -0.775 8.727 1 95.62 222 PRO A N 1
ATOM 1739 C CA . PRO A 1 222 ? 4.953 -0.955 7.285 1 95.62 222 PRO A CA 1
ATOM 1740 C C . PRO A 1 222 ? 3.617 -0.956 6.543 1 95.62 222 PRO A C 1
ATOM 1742 O O . PRO A 1 222 ? 3.545 -0.515 5.395 1 95.62 222 PRO A O 1
ATOM 1745 N N . GLU A 1 223 ? 2.568 -1.409 7.223 1 96.12 223 GLU A N 1
ATOM 1746 C CA . GLU A 1 223 ? 1.245 -1.486 6.613 1 96.12 223 GLU A CA 1
ATOM 1747 C C . GLU A 1 223 ? 0.704 -0.097 6.289 1 96.12 223 GLU A C 1
ATOM 1749 O O . GLU A 1 223 ? 0.138 0.122 5.219 1 96.12 223 GLU A O 1
ATOM 1754 N N . LEU A 1 224 ? 0.921 0.809 7.211 1 96.75 224 LEU A N 1
ATOM 1755 C CA . LEU A 1 224 ? 0.498 2.17 6.895 1 96.75 224 LEU A CA 1
ATOM 1756 C C . LEU A 1 224 ? 1.336 2.748 5.758 1 96.75 224 LEU A C 1
ATOM 1758 O O . LEU A 1 224 ? 0.812 3.445 4.887 1 96.75 224 LEU A O 1
ATOM 1762 N N . THR A 1 225 ? 2.629 2.51 5.84 1 96.12 225 THR A N 1
ATOM 1763 C CA . THR A 1 225 ? 3.525 2.984 4.789 1 96.12 225 THR A CA 1
ATOM 1764 C C . THR A 1 225 ? 3.035 2.537 3.416 1 96.12 225 THR A C 1
ATOM 1766 O O . THR A 1 225 ? 2.895 3.355 2.504 1 96.12 225 THR A O 1
ATOM 1769 N N . ARG A 1 226 ? 2.691 1.356 3.273 1 96.44 226 ARG A N 1
ATOM 1770 C CA . ARG A 1 226 ? 2.254 0.78 2.006 1 96.44 226 ARG A CA 1
ATOM 1771 C C . ARG A 1 226 ? 0.864 1.279 1.628 1 96.44 226 ARG A C 1
ATOM 1773 O O . ARG A 1 226 ? 0.61 1.604 0.466 1 96.44 226 ARG A O 1
ATOM 1780 N N . THR A 1 227 ? 0.019 1.378 2.609 1 96.06 227 THR A N 1
ATOM 1781 C CA . THR A 1 227 ? -1.337 1.853 2.355 1 96.06 227 THR A CA 1
ATOM 1782 C C . THR A 1 227 ? -1.316 3.256 1.758 1 96.06 227 THR A C 1
ATOM 1784 O O . THR A 1 227 ? -2.084 3.559 0.842 1 96.06 227 THR A O 1
ATOM 1787 N N . THR A 1 228 ? -0.457 4.078 2.23 1 95.5 228 THR A N 1
ATOM 1788 C CA . THR A 1 228 ? -0.4 5.469 1.786 1 95.5 228 THR A CA 1
ATOM 1789 C C . THR A 1 228 ? 0.514 5.609 0.573 1 95.5 228 THR A C 1
ATOM 1791 O O . THR A 1 228 ? 0.852 6.727 0.171 1 95.5 228 THR A O 1
ATOM 1794 N N . LEU A 1 229 ? 1.071 4.543 0.093 1 93.5 229 LEU A N 1
ATOM 1795 C CA . LEU A 1 229 ? 1.914 4.477 -1.096 1 93.5 229 LEU A CA 1
ATOM 1796 C C . LEU A 1 229 ? 3.244 5.184 -0.861 1 93.5 229 LEU A C 1
ATOM 1798 O O . LEU A 1 229 ? 3.824 5.75 -1.791 1 93.5 229 LEU A O 1
ATOM 1802 N N . ASN A 1 230 ? 3.645 5.266 0.408 1 93.25 230 ASN A N 1
ATOM 1803 C CA . ASN A 1 230 ? 4.941 5.824 0.77 1 93.25 230 ASN A CA 1
ATOM 1804 C C . ASN A 1 230 ? 6.086 4.949 0.263 1 93.25 230 ASN A C 1
ATOM 1806 O O . ASN A 1 230 ? 6.109 3.742 0.511 1 93.25 230 ASN A O 1
ATOM 1810 N N . LEU A 1 231 ? 7.113 5.574 -0.445 1 91.75 231 LEU A N 1
ATOM 1811 C CA . LEU A 1 231 ? 8.172 4.793 -1.075 1 91.75 231 LEU A CA 1
ATOM 1812 C C . LEU A 1 231 ? 9.523 5.113 -0.453 1 91.75 231 LEU A C 1
ATOM 1814 O O . LEU A 1 231 ? 10.562 4.711 -0.981 1 91.75 231 LEU A O 1
ATOM 1818 N N . ALA A 1 232 ? 9.539 5.895 0.609 1 93.06 232 ALA A N 1
ATOM 1819 C CA . ALA A 1 232 ? 10.82 6.105 1.288 1 93.06 232 ALA A CA 1
ATOM 1820 C C . ALA A 1 232 ? 11.391 4.785 1.801 1 93.06 232 ALA A C 1
ATOM 1822 O O . ALA A 1 232 ? 10.75 4.09 2.59 1 93.06 232 ALA A O 1
ATOM 1823 N N . MET A 1 233 ? 12.602 4.52 1.478 1 93.62 233 MET A N 1
ATOM 1824 C CA . MET A 1 233 ? 13.195 3.207 1.727 1 93.62 233 MET A CA 1
ATOM 1825 C C . MET A 1 233 ? 13.398 2.977 3.221 1 93.62 233 MET A C 1
ATOM 1827 O O . MET A 1 233 ? 13.312 1.841 3.693 1 93.62 233 MET A O 1
ATOM 1831 N N . THR A 1 234 ? 13.562 3.955 3.953 1 93.38 234 THR A N 1
ATOM 1832 C CA . THR A 1 234 ? 13.859 3.85 5.379 1 93.38 234 THR A CA 1
ATOM 1833 C C . THR A 1 234 ? 12.68 3.236 6.125 1 93.38 234 THR A C 1
ATOM 1835 O O . THR A 1 234 ? 12.836 2.742 7.246 1 93.38 234 THR A O 1
ATOM 1838 N N . HIS A 1 235 ? 11.492 3.279 5.5 1 95.06 235 HIS A N 1
ATOM 1839 C CA . HIS A 1 235 ? 10.297 2.789 6.188 1 95.06 235 HIS A CA 1
ATOM 1840 C C . HIS A 1 235 ? 10.102 1.297 5.949 1 95.06 235 HIS A C 1
ATOM 1842 O O . HIS A 1 235 ? 9.32 0.648 6.652 1 95.06 235 HIS A O 1
ATOM 1848 N N . THR A 1 236 ? 10.758 0.73 4.945 1 91.56 236 THR A N 1
ATOM 1849 C CA . THR A 1 236 ? 10.445 -0.648 4.59 1 91.56 236 THR A CA 1
ATOM 1850 C C . THR A 1 236 ? 11.688 -1.525 4.66 1 91.56 236 THR A C 1
ATOM 1852 O O . THR A 1 236 ? 11.594 -2.754 4.629 1 91.56 236 THR A O 1
ATOM 1855 N N . ASP A 1 237 ? 12.812 -0.909 4.73 1 90.75 237 ASP A N 1
ATOM 1856 C CA . ASP A 1 237 ? 14.094 -1.609 4.773 1 90.75 237 ASP A CA 1
ATOM 1857 C C . ASP A 1 237 ? 14.953 -1.102 5.93 1 90.75 237 ASP A C 1
ATOM 1859 O O . ASP A 1 237 ? 15.477 0.012 5.875 1 90.75 237 ASP A O 1
ATOM 1863 N N . ALA A 1 238 ? 15.227 -1.954 6.871 1 88.56 238 ALA A N 1
ATOM 1864 C CA . ALA A 1 238 ? 16.047 -1.569 8.023 1 88.56 238 ALA A CA 1
ATOM 1865 C C . ALA A 1 238 ? 17.453 -1.188 7.594 1 88.56 238 ALA A C 1
ATOM 1867 O O . ALA A 1 238 ? 18.078 -0.305 8.195 1 88.56 238 ALA A O 1
ATOM 1868 N N . GLY A 1 239 ? 17.891 -1.775 6.516 1 86.25 239 GLY A N 1
ATOM 1869 C CA . GLY A 1 239 ? 19.234 -1.502 6.031 1 86.25 239 GLY A CA 1
ATOM 1870 C C . GLY A 1 239 ? 19.375 -0.132 5.398 1 86.25 239 GLY A C 1
ATOM 1871 O O . GLY A 1 239 ? 20.484 0.368 5.223 1 86.25 239 GLY A O 1
ATOM 1872 N N . ALA A 1 240 ? 18.281 0.47 5.098 1 87.88 240 ALA A N 1
ATOM 1873 C CA . ALA A 1 240 ? 18.312 1.789 4.469 1 87.88 240 ALA A CA 1
ATOM 1874 C C . ALA A 1 240 ? 18.266 2.896 5.52 1 87.88 240 ALA A C 1
ATOM 1876 O O . ALA A 1 240 ? 18.391 4.078 5.188 1 87.88 240 ALA A O 1
ATOM 1877 N N . SER A 1 241 ? 18.031 2.475 6.715 1 88 241 SER A N 1
ATOM 1878 C CA . SER A 1 241 ? 17.969 3.43 7.816 1 88 241 SER A CA 1
ATOM 1879 C C . SER A 1 241 ? 19.328 3.58 8.5 1 88 241 SER A C 1
ATOM 1881 O O . SER A 1 241 ? 20.047 2.6 8.68 1 88 241 SER A O 1
ATOM 1883 N N . VAL A 1 242 ? 19.625 4.75 8.945 1 85.06 242 VAL A N 1
ATOM 1884 C CA . VAL A 1 242 ? 20.875 5 9.656 1 85.06 242 VAL A CA 1
ATOM 1885 C C . VAL A 1 242 ? 20.812 4.383 11.047 1 85.06 242 VAL A C 1
ATOM 1887 O O . VAL A 1 242 ? 21.844 4.23 11.711 1 85.06 242 VAL A O 1
ATOM 1890 N N . TYR A 1 243 ? 19.672 3.904 11.445 1 87.25 243 TYR A N 1
ATOM 1891 C CA . TYR A 1 243 ? 19.469 3.389 12.797 1 87.25 243 TYR A CA 1
ATOM 1892 C C . TYR A 1 243 ? 19.547 1.867 12.812 1 87.25 243 TYR A C 1
ATOM 1894 O O . TYR A 1 243 ? 19.531 1.253 13.883 1 87.25 243 TYR A O 1
ATOM 1902 N N . GLY A 1 244 ? 19.531 1.278 11.648 1 87.44 244 GLY A N 1
ATOM 1903 C CA . GLY A 1 244 ? 19.5 -0.174 11.57 1 87.44 244 GLY A CA 1
ATOM 1904 C C . GLY A 1 244 ? 18.141 -0.765 11.844 1 87.44 244 GLY A C 1
ATOM 1905 O O . GLY A 1 244 ? 18 -1.974 12.047 1 87.44 244 GLY A O 1
ATOM 1906 N N . LYS A 1 245 ? 17.188 0.076 12.062 1 91.12 245 LYS A N 1
ATOM 1907 C CA . LYS A 1 245 ? 15.781 -0.264 12.211 1 91.12 245 LYS A CA 1
ATOM 1908 C C . LYS A 1 245 ? 14.914 0.543 11.25 1 91.12 245 LYS A C 1
ATOM 1910 O O . LYS A 1 245 ? 15.258 1.669 10.883 1 91.12 245 LYS A O 1
ATOM 1915 N N . ARG A 1 246 ? 13.836 -0.134 10.93 1 93.88 246 ARG A N 1
ATOM 1916 C CA . ARG A 1 246 ? 12.922 0.632 10.086 1 93.88 246 ARG A CA 1
ATOM 1917 C C . ARG A 1 246 ? 12.406 1.868 10.82 1 93.88 246 ARG A C 1
ATOM 1919 O O . ARG A 1 246 ? 11.953 1.777 11.961 1 93.88 246 ARG A O 1
ATOM 1926 N N . LEU A 1 247 ? 12.531 2.955 10.203 1 95.12 247 LEU A N 1
ATOM 1927 C CA . LEU A 1 247 ? 11.961 4.199 10.719 1 95.12 247 LEU A CA 1
ATOM 1928 C C . LEU A 1 247 ? 10.453 4.234 10.5 1 95.12 247 LEU A C 1
ATOM 1930 O O . LEU A 1 247 ? 9.969 3.881 9.422 1 95.12 247 LEU A O 1
ATOM 1934 N N . VAL A 1 248 ? 9.75 4.562 11.547 1 96.44 248 VAL A N 1
ATOM 1935 C CA . VAL A 1 248 ? 8.305 4.695 11.414 1 96.44 248 VAL A CA 1
ATOM 1936 C C . VAL A 1 248 ? 7.973 5.965 10.633 1 96.44 248 VAL A C 1
ATOM 1938 O O . VAL A 1 248 ? 8.539 7.027 10.891 1 96.44 248 VAL A O 1
ATOM 1941 N N . TYR A 1 249 ? 7.059 5.801 9.656 1 94.25 249 TYR A N 1
ATOM 1942 C CA . TYR A 1 249 ? 6.531 6.918 8.883 1 94.25 249 TYR A CA 1
ATOM 1943 C C . TYR A 1 249 ? 5.914 7.973 9.789 1 94.25 249 TYR A C 1
ATOM 1945 O O . TYR A 1 249 ? 5.133 7.648 10.688 1 94.25 249 TYR A O 1
ATOM 1953 N N . GLY A 1 250 ? 6.297 9.281 9.602 1 95.81 250 GLY A N 1
ATOM 1954 C CA . GLY A 1 250 ? 5.809 10.359 10.453 1 95.81 250 GLY A CA 1
ATOM 1955 C C . GLY A 1 250 ? 4.293 10.43 10.516 1 95.81 250 GLY A C 1
ATOM 1956 O O . GLY A 1 250 ? 3.727 10.812 11.539 1 95.81 250 GLY A O 1
ATOM 1957 N N . GLY A 1 251 ? 3.637 10.094 9.383 1 96.5 251 GLY A N 1
ATOM 1958 C CA . GLY A 1 251 ? 2.184 10.078 9.352 1 96.5 251 GLY A CA 1
ATOM 1959 C C . GLY A 1 251 ? 1.574 9.164 10.391 1 96.5 251 GLY A C 1
ATOM 1960 O O . GLY A 1 251 ? 0.457 9.398 10.859 1 96.5 251 GLY A O 1
ATOM 1961 N N . HIS A 1 252 ? 2.305 8.125 10.719 1 97.75 252 HIS A N 1
ATOM 1962 C CA . HIS A 1 252 ? 1.859 7.223 11.773 1 97.75 252 HIS A CA 1
ATOM 1963 C C . HIS A 1 252 ? 1.813 7.93 13.125 1 97.75 252 HIS A C 1
ATOM 1965 O O . HIS A 1 252 ? 0.806 7.859 13.836 1 97.75 252 HIS A O 1
ATOM 1971 N N . THR A 1 253 ? 2.857 8.617 13.484 1 98.06 253 THR A N 1
ATOM 1972 C CA . THR A 1 253 ? 2.957 9.352 14.742 1 98.06 253 THR A CA 1
ATOM 1973 C C . THR A 1 253 ? 1.884 10.43 14.82 1 98.06 253 THR A C 1
ATOM 1975 O O . THR A 1 253 ? 1.23 10.594 15.852 1 98.06 253 THR A O 1
ATOM 1978 N N . ILE A 1 254 ? 1.739 11.094 13.75 1 98.44 254 ILE A N 1
ATOM 1979 C CA . ILE A 1 254 ? 0.758 12.164 13.672 1 98.44 254 ILE A CA 1
ATOM 1980 C C . ILE A 1 254 ? -0.645 11.602 13.883 1 98.44 254 ILE A C 1
ATOM 1982 O O . ILE A 1 254 ? -1.442 12.172 14.633 1 98.44 254 ILE A O 1
ATOM 1986 N N . SER A 1 255 ? -0.93 10.5 13.219 1 98.44 255 SER A N 1
ATOM 1987 C CA . SER A 1 255 ? -2.25 9.891 13.328 1 98.44 255 SER A CA 1
ATOM 1988 C C . SER A 1 255 ? -2.527 9.422 14.75 1 98.44 255 SER A C 1
ATOM 1990 O O . SER A 1 255 ? -3.652 9.539 15.242 1 98.44 255 SER A O 1
ATOM 1992 N N . MET A 1 256 ? -1.537 8.93 15.375 1 98 256 MET A N 1
ATOM 1993 C CA . MET A 1 256 ? -1.7 8.516 16.766 1 98 256 MET A CA 1
ATOM 1994 C C . MET A 1 256 ? -1.964 9.727 17.656 1 98 256 MET A C 1
ATOM 1996 O O . MET A 1 256 ? -2.824 9.672 18.547 1 98 256 MET A O 1
ATOM 2000 N N . ALA A 1 257 ? -1.211 10.766 17.453 1 98.44 257 ALA A N 1
ATOM 2001 C CA . ALA A 1 257 ? -1.42 11.992 18.219 1 98.44 257 ALA A CA 1
ATOM 2002 C C . ALA A 1 257 ? -2.828 12.539 18 1 98.44 257 ALA A C 1
ATOM 2004 O O . ALA A 1 257 ? -3.471 13.008 18.938 1 98.44 257 ALA A O 1
ATOM 2005 N N . ALA A 1 258 ? -3.287 12.477 16.781 1 98.5 258 ALA A N 1
ATOM 2006 C CA . ALA A 1 258 ? -4.637 12.938 16.469 1 98.5 258 ALA A CA 1
ATOM 2007 C C . ALA A 1 258 ? -5.684 12.117 17.219 1 98.5 258 ALA A C 1
ATOM 2009 O O . ALA A 1 258 ? -6.656 12.664 17.734 1 98.5 258 ALA A O 1
ATOM 2010 N N . ALA A 1 259 ? -5.469 10.836 17.234 1 97.75 259 ALA A N 1
ATOM 2011 C CA . ALA A 1 259 ? -6.395 9.977 17.953 1 97.75 259 ALA A CA 1
ATOM 2012 C C . ALA A 1 259 ? -6.41 10.328 19.438 1 97.75 259 ALA A C 1
ATOM 2014 O O . ALA A 1 259 ? -7.473 10.336 20.078 1 97.75 259 ALA A O 1
ATOM 2015 N N . GLN A 1 260 ? -5.289 10.602 19.969 1 97.19 260 GLN A N 1
ATOM 2016 C CA . GLN A 1 260 ? -5.195 10.969 21.375 1 97.19 260 GLN A CA 1
ATOM 2017 C C . GLN A 1 260 ? -5.816 12.336 21.641 1 97.19 260 GLN A C 1
ATOM 2019 O O . GLN A 1 260 ? -6.406 12.562 22.703 1 97.19 260 GLN A O 1
ATOM 2024 N N . LEU A 1 261 ? -5.672 13.234 20.688 1 98 261 LEU A N 1
ATOM 2025 C CA . LEU A 1 261 ? -6.332 14.531 20.781 1 98 261 LEU A CA 1
ATOM 2026 C C . LEU A 1 261 ? -7.836 14.359 20.984 1 98 261 LEU A C 1
ATOM 2028 O O . LEU A 1 261 ? -8.445 15.062 21.797 1 98 261 LEU A O 1
ATOM 2032 N N . ILE A 1 262 ? -8.43 13.414 20.297 1 97.38 262 ILE A N 1
ATOM 2033 C CA . ILE A 1 262 ? -9.875 13.242 20.328 1 97.38 262 ILE A CA 1
ATOM 2034 C C . ILE A 1 262 ? -10.305 12.672 21.672 1 97.38 262 ILE A C 1
ATOM 2036 O O . ILE A 1 262 ? -11.461 12.836 22.094 1 97.38 262 ILE A O 1
ATOM 2040 N N . ARG A 1 263 ? -9.398 12.039 22.391 1 94.06 263 ARG A N 1
ATOM 2041 C CA . ARG A 1 263 ? -9.695 11.625 23.75 1 94.06 263 ARG A CA 1
ATOM 2042 C C . ARG A 1 263 ? -9.883 12.828 24.672 1 94.06 263 ARG A C 1
ATOM 2044 O O . ARG A 1 263 ? -10.703 12.805 25.594 1 94.06 263 ARG A O 1
ATOM 2051 N N . ALA A 1 264 ? -9.109 13.836 24.406 1 95.75 264 ALA A N 1
ATOM 2052 C CA . ALA A 1 264 ? -9.164 15.047 25.219 1 95.75 264 ALA A CA 1
ATOM 2053 C C . ALA A 1 264 ? -10.352 15.914 24.828 1 95.75 264 ALA A C 1
ATOM 2055 O O . ALA A 1 264 ? -10.992 16.531 25.688 1 95.75 264 ALA A O 1
ATOM 2056 N N . LEU A 1 265 ? -10.609 15.984 23.531 1 97.38 265 LEU A N 1
ATOM 2057 C CA . LEU A 1 265 ? -11.695 16.797 23 1 97.38 265 LEU A CA 1
ATOM 2058 C C . LEU A 1 265 ? -12.562 15.984 22.047 1 97.38 265 LEU A C 1
ATOM 2060 O O . LEU A 1 265 ? -12.547 16.203 20.844 1 97.38 265 LEU A O 1
ATOM 2064 N N . PRO A 1 266 ? -13.445 15.211 22.531 1 96.06 266 PRO A N 1
ATOM 2065 C CA . PRO A 1 266 ? -14.188 14.227 21.734 1 96.06 266 PRO A CA 1
ATOM 2066 C C . PRO A 1 266 ? -15.188 14.875 20.781 1 96.06 266 PRO A C 1
ATOM 2068 O O . PRO A 1 266 ? -15.648 14.227 19.828 1 96.06 266 PRO A O 1
ATOM 2071 N N . ASN A 1 267 ? -15.578 16.125 21.016 1 97.81 267 ASN A N 1
ATOM 2072 C CA . ASN A 1 267 ? -16.578 16.75 20.172 1 97.81 267 ASN A CA 1
ATOM 2073 C C . ASN A 1 267 ? -15.938 17.562 19.047 1 97.81 267 ASN A C 1
ATOM 2075 O O . ASN A 1 267 ? -16.594 18.406 18.438 1 97.81 267 ASN A O 1
ATOM 2079 N N . THR A 1 268 ? -14.633 17.344 18.812 1 98.19 268 THR A N 1
ATOM 2080 C CA . THR A 1 268 ? -13.984 17.922 17.641 1 98.19 268 THR A CA 1
ATOM 2081 C C . THR A 1 268 ? -14.703 17.5 16.359 1 98.19 268 THR A C 1
ATOM 2083 O O . THR A 1 268 ? -15.07 16.344 16.203 1 98.19 268 THR A O 1
ATOM 2086 N N . LEU A 1 269 ? -14.945 18.484 15.492 1 97.81 269 LEU A N 1
ATOM 2087 C CA . LEU A 1 269 ? -15.609 18.203 14.234 1 97.81 269 LEU A CA 1
ATOM 2088 C C . LEU A 1 269 ? -14.594 17.844 13.148 1 97.81 269 LEU A C 1
ATOM 2090 O O . LEU A 1 269 ? -14.805 16.922 12.367 1 97.81 269 LEU A O 1
ATOM 2094 N N . LEU A 1 270 ? -13.492 18.656 13.086 1 96.19 270 LEU A N 1
ATOM 2095 C CA . LEU A 1 270 ? -12.523 18.547 12 1 96.19 270 LEU A CA 1
ATOM 2096 C C . LEU A 1 270 ? -11.156 19.078 12.43 1 96.19 270 LEU A C 1
ATOM 2098 O O . LEU A 1 270 ? -11.07 20.109 13.086 1 96.19 270 LEU A O 1
ATOM 2102 N N . ILE A 1 271 ? -10.148 18.328 12.125 1 97.69 271 ILE A N 1
ATOM 2103 C CA . ILE A 1 271 ? -8.812 18.922 12.133 1 97.69 271 ILE A CA 1
ATOM 2104 C C . ILE A 1 271 ? -8.594 19.719 10.852 1 97.69 271 ILE A C 1
ATOM 2106 O O . ILE A 1 271 ? -8.453 19.141 9.766 1 97.69 271 ILE A O 1
ATOM 2110 N N . LEU A 1 272 ? -8.477 20.984 10.953 1 98.25 272 LEU A N 1
ATOM 2111 C CA . LEU A 1 272 ? -8.633 21.875 9.82 1 98.25 272 LEU A CA 1
ATOM 2112 C C . LEU A 1 272 ? -7.277 22.266 9.242 1 98.25 272 LEU A C 1
ATOM 2114 O O . LEU A 1 272 ? -7.148 22.484 8.039 1 98.25 272 LEU A O 1
ATOM 2118 N N . ALA A 1 273 ? -6.281 22.406 10.125 1 98.56 273 ALA A N 1
ATOM 2119 C CA . ALA A 1 273 ? -5.016 22.953 9.641 1 98.56 273 ALA A CA 1
ATOM 2120 C C . ALA A 1 273 ? -3.863 22.562 10.562 1 98.56 273 ALA A C 1
ATOM 2122 O O . ALA A 1 273 ? -4.078 22.234 11.734 1 98.56 273 ALA A O 1
ATOM 2123 N N . TRP A 1 274 ? -2.697 22.5 9.984 1 98.56 274 TRP A N 1
ATOM 2124 C CA . TRP A 1 274 ? -1.439 22.406 10.719 1 98.56 274 TRP A CA 1
ATOM 2125 C C . TRP A 1 274 ? -0.607 23.672 10.547 1 98.56 274 TRP A C 1
ATOM 2127 O O . TRP A 1 274 ? -0.137 23.953 9.445 1 98.56 274 TRP A O 1
ATOM 2137 N N . ARG A 1 275 ? -0.393 24.406 11.602 1 97.62 275 ARG A N 1
ATOM 2138 C CA . ARG A 1 275 ? 0.547 25.516 11.492 1 97.62 275 ARG A CA 1
ATOM 2139 C C . ARG A 1 275 ? 1.967 25.016 11.258 1 97.62 275 ARG A C 1
ATOM 2141 O O . ARG A 1 275 ? 2.641 25.453 10.32 1 97.62 275 ARG A O 1
ATOM 2148 N N . HIS A 1 276 ? 2.299 24.094 12.109 1 97.94 276 HIS A N 1
ATOM 2149 C CA . HIS A 1 276 ? 3.568 23.391 11.922 1 97.94 276 HIS A CA 1
ATOM 2150 C C . HIS A 1 276 ? 3.498 21.969 12.461 1 97.94 276 HIS A C 1
ATOM 2152 O O . HIS A 1 276 ? 2.623 21.656 13.266 1 97.94 276 HIS A O 1
ATOM 2158 N N . CYS A 1 277 ? 4.336 21.141 11.977 1 98.38 277 CYS A N 1
ATOM 2159 C CA . CYS A 1 277 ? 4.586 19.781 12.453 1 98.38 277 CYS A CA 1
ATOM 2160 C C . CYS A 1 277 ? 6.066 19.438 12.352 1 98.38 277 CYS A C 1
ATOM 2162 O O . CYS A 1 277 ? 6.574 19.156 11.266 1 98.38 277 CYS A O 1
ATOM 2164 N N . ASN A 1 278 ? 6.703 19.484 13.461 1 98.12 278 ASN A N 1
ATOM 2165 C CA . ASN A 1 278 ? 8.141 19.234 13.508 1 98.12 278 ASN A CA 1
ATOM 2166 C C . ASN A 1 278 ? 8.461 17.844 14.023 1 98.12 278 ASN A C 1
ATOM 2168 O O . ASN A 1 278 ? 8.062 17.484 15.133 1 98.12 278 ASN A O 1
ATOM 2172 N N . HIS A 1 279 ? 9.109 17.109 13.211 1 97.56 279 HIS A N 1
ATOM 2173 C CA . HIS A 1 279 ? 9.633 15.82 13.656 1 97.56 279 HIS A CA 1
ATOM 2174 C C . HIS A 1 279 ? 10.969 15.984 14.367 1 97.56 279 HIS A C 1
ATOM 2176 O O . HIS A 1 279 ? 11.961 16.375 13.742 1 97.56 279 HIS A O 1
ATOM 2182 N N . LEU A 1 280 ? 11.07 15.547 15.633 1 97 280 LEU A N 1
ATOM 2183 C CA . LEU A 1 280 ? 12.195 15.938 16.469 1 97 280 LEU A CA 1
ATOM 2184 C C . LEU A 1 280 ? 13.133 14.758 16.719 1 97 280 LEU A C 1
ATOM 2186 O O . LEU A 1 280 ? 14.305 14.953 17.047 1 97 280 LEU A O 1
ATOM 2190 N N . ALA A 1 281 ? 12.648 13.609 16.656 1 95.25 281 ALA A N 1
ATOM 2191 C CA . ALA A 1 281 ? 13.398 12.375 16.859 1 95.25 281 ALA A CA 1
ATOM 2192 C C . ALA A 1 281 ? 12.719 11.195 16.172 1 95.25 281 ALA A C 1
ATOM 2194 O O . ALA A 1 281 ? 11.539 11.266 15.828 1 95.25 281 ALA A O 1
ATOM 2195 N N . PRO A 1 282 ? 13.469 10.141 15.906 1 94.56 282 PRO A N 1
ATOM 2196 C CA . PRO A 1 282 ? 12.883 8.984 15.227 1 94.56 282 PRO A CA 1
ATOM 2197 C C . PRO A 1 282 ? 11.883 8.227 16.094 1 94.56 282 PRO A C 1
ATOM 2199 O O . PRO A 1 282 ? 11.93 8.32 17.328 1 94.56 282 PRO A O 1
ATOM 2202 N N . VAL A 1 283 ? 10.977 7.559 15.516 1 96.12 283 VAL A N 1
ATOM 2203 C CA . VAL A 1 283 ? 10.047 6.621 16.141 1 96.12 283 VAL A CA 1
ATOM 2204 C C . VAL A 1 283 ? 10.219 5.234 15.523 1 96.12 283 VAL A C 1
ATOM 2206 O O . VAL A 1 283 ? 10.492 5.113 14.328 1 96.12 283 VAL A O 1
ATOM 2209 N N . PHE A 1 284 ? 10.086 4.203 16.344 1 95 284 PHE A N 1
ATOM 2210 C CA . PHE A 1 284 ? 10.227 2.82 15.891 1 95 284 PHE A CA 1
ATOM 2211 C C . PHE A 1 284 ? 9.031 1.984 16.328 1 95 284 PHE A C 1
ATOM 2213 O O . PHE A 1 284 ? 8.273 2.389 17.219 1 95 284 PHE A O 1
ATOM 2220 N N . GLU A 1 285 ? 8.852 0.828 15.648 1 94.56 285 GLU A N 1
ATOM 2221 C CA . GLU A 1 285 ? 7.84 -0.109 16.125 1 94.56 285 GLU A CA 1
ATOM 2222 C C . GLU A 1 285 ? 8.109 -0.539 17.562 1 94.56 285 GLU A C 1
ATOM 2224 O O . GLU A 1 285 ? 9.266 -0.725 17.953 1 94.56 285 GLU A O 1
ATOM 2229 N N . ASP A 1 286 ? 7.012 -0.639 18.344 1 93.56 286 ASP A N 1
ATOM 2230 C CA . ASP A 1 286 ? 6.984 -1.048 19.734 1 93.56 286 ASP A CA 1
ATOM 2231 C C . ASP A 1 286 ? 7.262 0.137 20.656 1 93.56 286 ASP A C 1
ATOM 2233 O O . ASP A 1 286 ? 7.164 0.014 21.891 1 93.56 286 ASP A O 1
ATOM 2237 N N . ASP A 1 287 ? 7.625 1.294 20.109 1 95.06 287 ASP A N 1
ATOM 2238 C CA . ASP A 1 287 ? 7.602 2.484 20.953 1 95.06 287 ASP A CA 1
ATOM 2239 C C . ASP A 1 287 ? 6.207 2.723 21.531 1 95.06 287 ASP A C 1
ATOM 2241 O O . ASP A 1 287 ? 5.203 2.4 20.891 1 95.06 287 ASP A O 1
ATOM 2245 N N . ILE A 1 288 ? 6.156 3.238 22.703 1 95.38 288 ILE A N 1
ATOM 2246 C CA . ILE A 1 288 ? 4.895 3.646 23.312 1 95.38 288 ILE A CA 1
ATOM 2247 C C . ILE A 1 288 ? 4.785 5.168 23.312 1 95.38 288 ILE A C 1
ATOM 2249 O O . ILE A 1 288 ? 5.625 5.859 23.891 1 95.38 288 ILE A O 1
ATOM 2253 N N . LEU A 1 289 ? 3.766 5.73 22.672 1 96.62 289 LEU A N 1
ATOM 2254 C CA . LEU A 1 289 ? 3.66 7.172 22.484 1 96.62 289 LEU A CA 1
ATOM 2255 C C . LEU A 1 289 ? 2.613 7.773 23.406 1 96.62 289 LEU A C 1
ATOM 2257 O O . LEU A 1 289 ? 1.557 7.18 23.625 1 96.62 289 LEU A O 1
ATOM 2261 N N . ARG A 1 290 ? 2.936 8.922 23.891 1 95.62 290 ARG A N 1
ATOM 2262 C CA . ARG A 1 290 ? 2.012 9.734 24.688 1 95.62 290 ARG A CA 1
ATOM 2263 C C . ARG A 1 290 ? 2.021 11.188 24.219 1 95.62 290 ARG A C 1
ATOM 2265 O O . ARG A 1 290 ? 3.068 11.719 23.844 1 95.62 290 ARG A O 1
ATOM 2272 N N . SER A 1 291 ? 0.862 11.828 24.391 1 97.38 291 SER A N 1
ATOM 2273 C CA . SER A 1 291 ? 0.738 13.219 23.953 1 97.38 291 SER A CA 1
ATOM 2274 C C . SER A 1 291 ? 0.413 14.141 25.109 1 97.38 291 SER A C 1
ATOM 2276 O O . SER A 1 291 ? -0.26 13.734 26.062 1 97.38 291 SER A O 1
ATOM 2278 N N . GLU A 1 292 ? 0.955 15.289 25.047 1 98.06 292 GLU A N 1
ATOM 2279 C CA . GLU A 1 292 ? 0.542 16.453 25.828 1 98.06 292 GLU A CA 1
ATOM 2280 C C . GLU A 1 292 ? -0.045 17.531 24.938 1 98.06 292 GLU A C 1
ATOM 2282 O O . GLU A 1 292 ? 0.558 17.906 23.922 1 98.06 292 GLU A O 1
ATOM 2287 N N . ILE A 1 293 ? -1.235 18.016 25.312 1 98.44 293 ILE A N 1
ATOM 2288 C CA . ILE A 1 293 ? -1.99 18.891 24.422 1 98.44 293 ILE A CA 1
ATOM 2289 C C . ILE A 1 293 ? -2.262 20.219 25.125 1 98.44 293 ILE A C 1
ATOM 2291 O O . ILE A 1 293 ? -2.957 20.266 26.141 1 98.44 293 ILE A O 1
ATOM 2295 N N . SER A 1 294 ? -1.793 21.312 24.547 1 98.69 294 SER A N 1
ATOM 2296 C CA . SER A 1 294 ? -2.004 22.656 25.078 1 98.69 294 SER A CA 1
ATOM 2297 C C . SER A 1 294 ? -3.004 23.422 24.219 1 98.69 294 SER A C 1
ATOM 2299 O O . SER A 1 294 ? -2.908 23.438 22.984 1 98.69 294 SER A O 1
ATOM 2301 N N . ILE A 1 295 ? -3.949 24.062 24.844 1 98.44 295 ILE A N 1
ATOM 2302 C CA . ILE A 1 295 ? -4.867 24.969 24.172 1 98.44 295 ILE A CA 1
ATOM 2303 C C . ILE A 1 295 ? -4.277 26.375 24.141 1 98.44 295 ILE A C 1
ATOM 2305 O O . ILE A 1 295 ? -4.02 26.969 25.188 1 98.44 295 ILE A O 1
ATOM 2309 N N . LEU A 1 296 ? -4.145 26.938 22.969 1 98 296 LEU A N 1
ATOM 2310 C CA . LEU A 1 296 ? -3.404 28.188 22.844 1 98 296 LEU A CA 1
ATOM 2311 C C . LEU A 1 296 ? -4.355 29.359 22.641 1 98 296 LEU A C 1
ATOM 2313 O O . LEU A 1 296 ? -4.184 30.422 23.266 1 98 296 LEU A O 1
ATOM 2317 N N . LYS A 1 297 ? -5.262 29.188 21.75 1 97.38 297 LYS A N 1
ATOM 2318 C CA . LYS A 1 297 ? -6.113 30.297 21.344 1 97.38 297 LYS A CA 1
ATOM 2319 C C . LYS A 1 297 ? -7.453 29.797 20.812 1 97.38 297 LYS A C 1
ATOM 2321 O O . LYS A 1 297 ? -7.531 28.703 20.234 1 97.38 297 LYS A O 1
ATOM 2326 N N . LYS A 1 298 ? -8.492 30.609 21.016 1 97.44 298 LYS A N 1
ATOM 2327 C CA . LYS A 1 298 ? -9.812 30.359 20.453 1 97.44 298 LYS A CA 1
ATOM 2328 C C . LYS A 1 298 ? -10.242 31.484 19.531 1 97.44 298 LYS A C 1
ATOM 2330 O O . LYS A 1 298 ? -9.984 32.656 19.828 1 97.44 298 LYS A O 1
ATOM 2335 N N . THR A 1 299 ? -10.844 31.141 18.469 1 97.62 299 THR A N 1
ATOM 2336 C CA . THR A 1 299 ? -11.391 32.125 17.531 1 97.62 299 THR A CA 1
ATOM 2337 C C . THR A 1 299 ? -12.852 31.812 17.219 1 97.62 299 THR A C 1
ATOM 2339 O O . THR A 1 299 ? -13.133 30.875 16.469 1 97.62 299 THR A O 1
ATOM 2342 N N . PRO A 1 300 ? -13.75 32.625 17.734 1 97.12 300 PRO A N 1
ATOM 2343 C CA . PRO A 1 300 ? -15.156 32.375 17.422 1 97.12 300 PRO A CA 1
ATOM 2344 C C . PRO A 1 300 ? -15.484 32.656 15.953 1 97.12 300 PRO A C 1
ATOM 2346 O O . PRO A 1 300 ? -14.898 33.562 15.344 1 97.12 300 PRO A O 1
ATOM 2349 N N . LEU A 1 301 ? -16.406 31.953 15.438 1 95.94 301 LEU A N 1
ATOM 2350 C CA . LEU A 1 301 ? -16.859 32.156 14.07 1 95.94 301 LEU A CA 1
ATOM 2351 C C . LEU A 1 301 ? -18.25 32.75 14.039 1 95.94 301 LEU A C 1
ATOM 2353 O O . LEU A 1 301 ? -19.094 32.469 14.898 1 95.94 301 LEU A O 1
ATOM 2357 N N . ALA A 1 302 ? -18.531 33.469 12.969 1 90.75 302 ALA A N 1
ATOM 2358 C CA . ALA A 1 302 ? -19.828 34.125 12.82 1 90.75 302 ALA A CA 1
ATOM 2359 C C . ALA A 1 302 ? -20.938 33.094 12.625 1 90.75 302 ALA A C 1
ATOM 2361 O O . ALA A 1 302 ? -22.062 33.312 13.062 1 90.75 302 ALA A O 1
ATOM 2362 N N . SER A 1 303 ? -20.672 32.031 12.055 1 86.5 303 SER A N 1
ATOM 2363 C CA . SER A 1 303 ? -21.641 31.016 11.734 1 86.5 303 SER A CA 1
ATOM 2364 C C . SER A 1 303 ? -21.906 30.094 12.938 1 86.5 303 SER A C 1
ATOM 2366 O O . SER A 1 303 ? -22.75 29.203 12.875 1 86.5 303 SER A O 1
ATOM 2368 N N . GLY A 1 304 ? -21.234 30.422 14.031 1 91.12 304 GLY A N 1
ATOM 2369 C CA . GLY A 1 304 ? -21.328 29.547 15.195 1 91.12 304 GLY A CA 1
ATOM 2370 C C . GLY A 1 304 ? -20.109 28.656 15.367 1 91.12 304 GLY A C 1
ATOM 2371 O O . GLY A 1 304 ? -19.406 28.359 14.398 1 91.12 304 GLY A O 1
ATOM 2372 N N . GLY A 1 305 ? -19.859 28.25 16.641 1 96.38 305 GLY A N 1
ATOM 2373 C CA . GLY A 1 305 ? -18.656 27.469 16.906 1 96.38 305 GLY A CA 1
ATOM 2374 C C . GLY A 1 305 ? -17.375 28.297 16.812 1 96.38 305 GLY A C 1
ATOM 2375 O O . GLY A 1 305 ? -17.375 29.484 17.156 1 96.38 305 GLY A O 1
ATOM 2376 N N . GLY A 1 306 ? -16.359 27.578 16.484 1 98.12 306 GLY A N 1
ATOM 2377 C CA . GLY A 1 306 ? -15.109 28.328 16.391 1 98.12 306 GLY A CA 1
ATOM 2378 C C . GLY A 1 306 ? -13.906 27.438 16.156 1 98.12 306 GLY A C 1
ATOM 2379 O O . GLY A 1 306 ? -14.047 26.219 15.984 1 98.12 306 GLY A O 1
ATOM 2380 N N . LEU A 1 307 ? -12.789 28.125 16 1 98.56 307 LEU A N 1
ATOM 2381 C CA . LEU A 1 307 ? -11.492 27.484 15.797 1 98.56 307 LEU A CA 1
ATOM 2382 C C . LEU A 1 307 ? -10.688 27.453 17.094 1 98.56 307 LEU A C 1
ATOM 2384 O O . LEU A 1 307 ? -10.727 28.406 17.875 1 98.56 307 LEU A O 1
ATOM 2388 N N . VAL A 1 308 ? -10.047 26.359 17.359 1 98.56 308 VAL A N 1
ATOM 2389 C CA . VAL A 1 308 ? -9.18 26.219 18.531 1 98.56 308 VAL A CA 1
ATOM 2390 C C . VAL A 1 308 ? -7.754 25.906 18.078 1 98.56 308 VAL A C 1
ATOM 2392 O O . VAL A 1 308 ? -7.512 24.906 17.406 1 98.56 308 VAL A O 1
ATOM 2395 N N . ASP A 1 309 ? -6.805 26.766 18.422 1 98.38 309 ASP A N 1
ATOM 2396 C CA . ASP A 1 309 ? -5.383 26.547 18.188 1 98.38 309 ASP A CA 1
ATOM 2397 C C . ASP A 1 309 ? -4.773 25.688 19.297 1 98.38 309 ASP A C 1
ATOM 2399 O O . ASP A 1 309 ? -4.906 26.031 20.484 1 98.38 309 ASP A O 1
ATOM 2403 N N . LEU A 1 310 ? -4.086 24.672 18.859 1 98.5 310 LEU A N 1
ATOM 2404 C CA . LEU A 1 310 ? -3.498 23.734 19.812 1 98.5 310 LEU A CA 1
ATOM 2405 C C . LEU A 1 310 ? -2.025 23.5 19.5 1 98.5 310 LEU A C 1
ATOM 2407 O O . LEU A 1 310 ? -1.592 23.688 18.359 1 98.5 310 LEU A O 1
ATOM 2411 N N . GLN A 1 311 ? -1.323 23.078 20.547 1 98.69 311 GLN A N 1
ATOM 2412 C CA . GLN A 1 311 ? 0.008 22.5 20.406 1 98.69 311 GLN A CA 1
ATOM 2413 C C . GLN A 1 311 ? 0.065 21.109 21.031 1 98.69 311 GLN A C 1
ATOM 2415 O O . GLN A 1 311 ? -0.297 20.922 22.203 1 98.69 311 GLN A O 1
ATOM 2420 N N . ILE A 1 312 ? 0.483 20.141 20.266 1 98.75 312 ILE A N 1
ATOM 2421 C CA . ILE A 1 312 ? 0.627 18.781 20.766 1 98.75 312 ILE A CA 1
ATOM 2422 C C . ILE A 1 312 ? 2.102 18.375 20.766 1 98.75 312 ILE A C 1
ATOM 2424 O O . ILE A 1 312 ? 2.766 18.469 19.719 1 98.75 312 ILE A O 1
ATOM 2428 N N . ASN A 1 313 ? 2.598 18.031 21.906 1 98.69 313 ASN A N 1
ATOM 2429 C CA . ASN A 1 313 ? 3.904 17.391 22.031 1 98.69 313 ASN A CA 1
ATOM 2430 C C . ASN A 1 313 ? 3.777 15.898 22.281 1 98.69 313 ASN A C 1
ATOM 2432 O O . ASN A 1 313 ? 2.996 15.469 23.125 1 98.69 313 ASN A O 1
ATOM 2436 N N . VAL A 1 314 ? 4.508 15.109 21.484 1 98.19 314 VAL A N 1
ATOM 2437 C CA . VAL A 1 314 ? 4.445 13.656 21.609 1 98.19 314 VAL A CA 1
ATOM 2438 C C . VAL A 1 314 ? 5.781 13.117 22.109 1 98.19 314 VAL A C 1
ATOM 2440 O O . VAL A 1 314 ? 6.84 13.516 21.625 1 98.19 314 VAL A O 1
ATOM 2443 N N . TRP A 1 315 ? 5.703 12.234 23.031 1 96.5 315 TRP A N 1
ATOM 2444 C CA . TRP A 1 315 ? 6.875 11.586 23.625 1 96.5 315 TRP A CA 1
ATOM 2445 C C . TRP A 1 315 ? 6.852 10.086 23.375 1 96.5 315 TRP A C 1
ATOM 2447 O O . TRP A 1 315 ? 5.789 9.453 23.422 1 96.5 315 TRP A O 1
ATOM 2457 N N . ALA A 1 316 ? 8.023 9.508 23.141 1 96.19 316 ALA A N 1
ATOM 2458 C CA . ALA A 1 316 ? 8.156 8.062 22.922 1 96.19 316 ALA A CA 1
ATOM 2459 C C . ALA A 1 316 ? 8.867 7.395 24.094 1 96.19 316 ALA A C 1
ATOM 2461 O O . ALA A 1 316 ? 9.992 7.77 24.438 1 96.19 316 ALA A O 1
ATOM 2462 N N . ASP A 1 317 ? 8.211 6.43 24.656 1 92.25 317 ASP A N 1
ATOM 2463 C CA . ASP A 1 317 ? 8.805 5.535 25.641 1 92.25 317 ASP A CA 1
ATOM 2464 C C . ASP A 1 317 ? 9.297 4.25 24.984 1 92.25 317 ASP A C 1
ATOM 2466 O O . ASP A 1 317 ? 8.531 3.545 24.328 1 92.25 317 ASP A O 1
ATOM 2470 N N . ARG A 1 318 ? 10.531 3.881 25.156 1 88.25 318 ARG A N 1
ATOM 2471 C CA . ARG A 1 318 ? 11.148 2.766 24.438 1 88.25 318 ARG A CA 1
ATOM 2472 C C . ARG A 1 318 ? 11.414 1.596 25.391 1 88.25 318 ARG A C 1
ATOM 2474 O O . ARG A 1 318 ? 12.141 0.666 25.047 1 88.25 318 ARG A O 1
ATOM 2481 N N . GLY A 1 319 ? 10.797 1.643 26.391 1 78.75 319 GLY A N 1
ATOM 2482 C CA . GLY A 1 319 ? 10.867 0.518 27.312 1 78.75 319 GLY A CA 1
ATOM 2483 C C . GLY A 1 319 ? 12.078 0.571 28.234 1 78.75 319 GLY A C 1
ATOM 2484 O O . GLY A 1 319 ? 12.914 1.471 28.125 1 78.75 319 GLY A O 1
ATOM 2485 N N . GLU A 1 320 ? 12.086 -0.437 29.062 1 73.56 320 GLU A N 1
ATOM 2486 C CA . GLU A 1 320 ? 13.062 -0.478 30.156 1 73.56 320 GLU A CA 1
ATOM 2487 C C . GLU A 1 320 ? 14.461 -0.787 29.625 1 73.56 320 GLU A C 1
ATOM 2489 O O . GLU A 1 320 ? 15.453 -0.344 30.203 1 73.56 320 GLU A O 1
ATOM 2494 N N . ASN A 1 321 ? 14.422 -1.494 28.484 1 70.38 321 ASN A N 1
ATOM 2495 C CA . ASN A 1 321 ? 15.719 -1.944 27.984 1 70.38 321 ASN A CA 1
ATOM 2496 C C . ASN A 1 321 ? 16.375 -0.886 27.109 1 70.38 321 ASN A C 1
ATOM 2498 O O . ASN A 1 321 ? 17.5 -1.072 26.641 1 70.38 321 ASN A O 1
ATOM 2502 N N . ALA A 1 322 ? 15.664 0.071 27 1 74.94 322 ALA A N 1
ATOM 2503 C CA . ALA A 1 322 ? 16.266 1.145 26.203 1 74.94 322 ALA A CA 1
ATOM 2504 C C . ALA A 1 322 ? 17.25 1.952 27.047 1 74.94 322 ALA A C 1
ATOM 2506 O O . ALA A 1 322 ? 17.109 2.061 28.266 1 74.94 322 ALA A O 1
ATOM 2507 N N . PRO A 1 323 ? 18.312 2.422 26.359 1 68.44 323 PRO A N 1
ATOM 2508 C CA . PRO A 1 323 ? 19.203 3.305 27.109 1 68.44 323 PRO A CA 1
ATOM 2509 C C . PRO A 1 323 ? 18.484 4.469 27.766 1 68.44 323 PRO A C 1
ATOM 2511 O O . PRO A 1 323 ? 17.484 4.969 27.234 1 68.44 323 PRO A O 1
ATOM 2514 N N . LYS A 1 324 ? 18.891 4.656 28.969 1 60.09 324 LYS A N 1
ATOM 2515 C CA . LYS A 1 324 ? 18.25 5.672 29.797 1 60.09 324 LYS A CA 1
ATOM 2516 C C . LYS A 1 324 ? 18.078 6.977 29.031 1 60.09 324 LYS A C 1
ATOM 2518 O O . LYS A 1 324 ? 17.062 7.648 29.141 1 60.09 324 LYS A O 1
ATOM 2523 N N . GLU A 1 325 ? 19.047 7.336 28.25 1 64.88 325 GLU A N 1
ATOM 2524 C CA . GLU A 1 325 ? 19.031 8.586 27.5 1 64.88 325 GLU A CA 1
ATOM 2525 C C . GLU A 1 325 ? 17.938 8.57 26.438 1 64.88 325 GLU A C 1
ATOM 2527 O O . GLU A 1 325 ? 17.531 9.625 25.938 1 64.88 325 GLU A O 1
ATOM 2532 N N . CYS A 1 326 ? 17.406 7.359 26.25 1 67.12 326 CYS A N 1
ATOM 2533 C CA . CYS A 1 326 ? 16.469 7.215 25.141 1 67.12 326 CYS A CA 1
ATOM 2534 C C . CYS A 1 326 ? 15.086 6.848 25.641 1 67.12 326 CYS A C 1
ATOM 2536 O O . CYS A 1 326 ? 14.188 6.57 24.844 1 67.12 326 CYS A O 1
ATOM 2538 N N . LYS A 1 327 ? 14.867 6.855 26.828 1 71.75 327 LYS A N 1
ATOM 2539 C CA . LYS A 1 327 ? 13.633 6.293 27.391 1 71.75 327 LYS A CA 1
ATOM 2540 C C . LYS A 1 327 ? 12.453 7.223 27.156 1 71.75 327 LYS A C 1
ATOM 2542 O O . LYS A 1 327 ? 11.312 6.77 26.984 1 71.75 327 LYS A O 1
ATOM 2547 N N . ASN A 1 328 ? 12.719 8.508 27.016 1 83.44 328 ASN A N 1
ATOM 2548 C CA . ASN A 1 328 ? 11.625 9.453 26.812 1 83.44 328 ASN A CA 1
ATOM 2549 C C . ASN A 1 328 ? 12.023 10.578 25.859 1 83.44 328 ASN A C 1
ATOM 2551 O O . ASN A 1 328 ? 12.234 11.711 26.281 1 83.44 328 ASN A O 1
ATOM 2555 N N . ASP A 1 329 ? 11.812 10.195 24.609 1 93.19 329 ASP A N 1
ATOM 2556 C CA . ASP A 1 329 ? 12.242 11.148 23.594 1 93.19 329 ASP A CA 1
ATOM 2557 C C . ASP A 1 329 ? 11.07 12.008 23.109 1 93.19 329 ASP A C 1
ATOM 2559 O O . ASP A 1 329 ? 9.969 11.5 22.906 1 93.19 329 ASP A O 1
ATOM 2563 N N . HIS A 1 330 ? 11.297 13.312 23.141 1 97.25 330 HIS A N 1
ATOM 2564 C CA . HIS A 1 330 ? 10.367 14.203 22.453 1 97.25 330 HIS A CA 1
ATOM 2565 C C . HIS A 1 330 ? 10.445 14.023 20.938 1 97.25 330 HIS A C 1
ATOM 2567 O O . HIS A 1 330 ? 11.43 14.406 20.312 1 97.25 330 HIS A O 1
ATOM 2573 N N . VAL A 1 331 ? 9.344 13.453 20.344 1 97.75 331 VAL A N 1
ATOM 2574 C CA . VAL A 1 331 ? 9.508 12.984 18.969 1 97.75 331 VAL A CA 1
ATOM 2575 C C . VAL A 1 331 ? 8.711 13.875 18.016 1 97.75 331 VAL A C 1
ATOM 2577 O O . VAL A 1 331 ? 8.969 13.883 16.812 1 97.75 331 VAL A O 1
ATOM 2580 N N . LEU A 1 332 ? 7.73 14.594 18.5 1 98.5 332 LEU A N 1
ATOM 2581 C CA . LEU A 1 332 ? 6.891 15.406 17.625 1 98.5 332 LEU A CA 1
ATOM 2582 C C . LEU A 1 332 ? 6.434 16.672 18.328 1 98.5 332 LEU A C 1
ATOM 2584 O O . LEU A 1 332 ? 6.039 16.641 19.484 1 98.5 332 LEU A O 1
ATOM 2588 N N . ASP A 1 333 ? 6.551 17.797 17.688 1 98.75 333 ASP A N 1
ATOM 2589 C CA . ASP A 1 333 ? 5.961 19.094 18.016 1 98.75 333 ASP A CA 1
ATOM 2590 C C . ASP A 1 333 ? 4.98 19.547 16.938 1 98.75 333 ASP A C 1
ATOM 2592 O O . ASP A 1 333 ? 5.391 19.938 15.852 1 98.75 333 ASP A O 1
ATOM 2596 N N . TRP A 1 334 ? 3.711 19.531 17.266 1 98.75 334 TRP A N 1
ATOM 2597 C CA . TRP A 1 334 ? 2.658 19.688 16.266 1 98.75 334 TRP A CA 1
ATOM 2598 C C . TRP A 1 334 ? 1.709 20.828 16.656 1 98.75 334 TRP A C 1
ATOM 2600 O O . TRP A 1 334 ? 1.001 20.734 17.656 1 98.75 334 TRP A O 1
ATOM 2610 N N . GLY A 1 335 ? 1.768 21.953 15.953 1 98.62 335 GLY A N 1
ATOM 2611 C CA . GLY A 1 335 ? 0.803 23.031 16.078 1 98.62 335 GLY A CA 1
ATOM 2612 C C . GLY A 1 335 ? -0.334 22.922 15.07 1 98.62 335 GLY A C 1
ATOM 2613 O O . GLY A 1 335 ? -0.107 22.922 13.859 1 98.62 335 GLY A O 1
ATOM 2614 N N . LEU A 1 336 ? -1.579 22.859 15.562 1 98.44 336 LEU A N 1
ATOM 2615 C CA . LEU A 1 336 ? -2.695 22.625 14.656 1 98.44 336 LEU A CA 1
ATOM 2616 C C . LEU A 1 336 ? -3.914 23.438 15.07 1 98.44 336 LEU A C 1
ATOM 2618 O O . LEU A 1 336 ? -3.916 24.062 16.141 1 98.44 336 LEU A O 1
ATOM 2622 N N . VAL A 1 337 ? -4.906 23.484 14.164 1 98.69 337 VAL A N 1
ATOM 2623 C CA . VAL A 1 337 ? -6.18 24.156 14.375 1 98.69 337 VAL A CA 1
ATOM 2624 C C . VAL A 1 337 ? -7.332 23.188 14.156 1 98.69 337 VAL A C 1
ATOM 2626 O O . VAL A 1 337 ? -7.391 22.5 13.133 1 98.69 337 VAL A O 1
ATOM 2629 N N . ILE A 1 338 ? -8.219 23.109 15.117 1 98.75 338 ILE A N 1
ATOM 2630 C CA . ILE A 1 338 ? -9.391 22.25 14.961 1 98.75 338 ILE A CA 1
ATOM 2631 C C . ILE A 1 338 ? -10.648 23.109 14.906 1 98.75 338 ILE A C 1
ATOM 2633 O O . ILE A 1 338 ? -10.633 24.266 15.312 1 98.75 338 ILE A O 1
ATOM 2637 N N . PHE A 1 339 ? -11.68 22.578 14.336 1 98.62 339 PHE A N 1
ATOM 2638 C CA . PHE A 1 339 ? -13 23.172 14.25 1 98.62 339 PHE A CA 1
ATOM 2639 C C . PHE A 1 339 ? -13.977 22.484 15.203 1 98.62 339 PHE A C 1
ATOM 2641 O O . PHE A 1 339 ? -14.094 21.25 15.195 1 98.62 339 PHE A O 1
ATOM 2648 N N . MET A 1 340 ? -14.641 23.234 16.016 1 98.38 340 MET A N 1
ATOM 2649 C CA . MET A 1 340 ? -15.594 22.703 16.984 1 98.38 340 MET A CA 1
ATOM 2650 C C . MET A 1 340 ? -16.906 23.469 16.938 1 98.38 340 MET A C 1
ATOM 2652 O O . MET A 1 340 ? -16.938 24.641 16.531 1 98.38 340 MET A O 1
ATOM 2656 N N . ALA A 1 341 ? -17.922 22.844 17.344 1 98 341 ALA A N 1
ATOM 2657 C CA . ALA A 1 341 ? -19.25 23.453 17.406 1 98 341 ALA A CA 1
ATOM 2658 C C . ALA A 1 341 ? -19.406 24.281 18.688 1 98 341 ALA A C 1
ATOM 2660 O O . ALA A 1 341 ? -18.75 24 19.688 1 98 341 ALA A O 1
ATOM 2661 N N . MET B 1 1 ? -17.422 -41.781 21.672 1 84.88 1 MET B N 1
ATOM 2662 C CA . MET B 1 1 ? -17.422 -40.688 20.688 1 84.88 1 MET B CA 1
ATOM 2663 C C . MET B 1 1 ? -16.531 -41.062 19.5 1 84.88 1 MET B C 1
ATOM 2665 O O . MET B 1 1 ? -15.414 -41.531 19.688 1 84.88 1 MET B O 1
ATOM 2669 N N . LYS B 1 2 ? -17.094 -41.125 18.406 1 93.75 2 LYS B N 1
ATOM 2670 C CA . LYS B 1 2 ? -16.312 -41.469 17.203 1 93.75 2 LYS B CA 1
ATOM 2671 C C . LYS B 1 2 ? -15.398 -40.281 16.828 1 93.75 2 LYS B C 1
ATOM 2673 O O . LYS B 1 2 ? -15.852 -39.156 16.719 1 93.75 2 LYS B O 1
ATOM 2678 N N . GLU B 1 3 ? -14.164 -40.594 16.875 1 93.94 3 GLU B N 1
ATOM 2679 C CA . GLU B 1 3 ? -13.172 -39.594 16.469 1 93.94 3 GLU B CA 1
ATOM 2680 C C . GLU B 1 3 ? -12.914 -39.656 14.969 1 93.94 3 GLU B C 1
ATOM 2682 O O . GLU B 1 3 ? -12.734 -40.719 14.406 1 93.94 3 GLU B O 1
ATOM 2687 N N . ILE B 1 4 ? -13.148 -38.469 14.336 1 93.06 4 ILE B N 1
ATOM 2688 C CA . ILE B 1 4 ? -12.844 -38.344 12.914 1 93.06 4 ILE B CA 1
ATOM 2689 C C . ILE B 1 4 ? -11.742 -37.312 12.719 1 93.06 4 ILE B C 1
ATOM 2691 O O . ILE B 1 4 ? -11.891 -36.156 13.133 1 93.06 4 ILE B O 1
ATOM 2695 N N . LEU B 1 5 ? -10.648 -37.656 12.016 1 90.69 5 LEU B N 1
ATOM 2696 C CA . LEU B 1 5 ? -9.578 -36.719 11.68 1 90.69 5 LEU B CA 1
ATOM 2697 C C . LEU B 1 5 ? -9.883 -35.969 10.391 1 90.69 5 LEU B C 1
ATOM 2699 O O . LEU B 1 5 ? -10.125 -36.594 9.352 1 90.69 5 LEU B O 1
ATOM 2703 N N . ILE B 1 6 ? -10.062 -34.625 10.461 1 87.62 6 ILE B N 1
ATOM 2704 C CA . ILE B 1 6 ? -10.195 -33.781 9.273 1 87.62 6 ILE B CA 1
ATOM 2705 C C . ILE B 1 6 ? -8.805 -33.438 8.734 1 87.62 6 ILE B C 1
ATOM 2707 O O . ILE B 1 6 ? -8.031 -32.75 9.391 1 87.62 6 ILE B O 1
ATOM 2711 N N . ASP B 1 7 ? -8.508 -33.938 7.543 1 87.69 7 ASP B N 1
ATOM 2712 C CA . ASP B 1 7 ? -7.18 -33.844 6.945 1 87.69 7 ASP B CA 1
ATOM 2713 C C . ASP B 1 7 ? -7.27 -33.656 5.434 1 87.69 7 ASP B C 1
ATOM 2715 O O . ASP B 1 7 ? -8.367 -33.656 4.867 1 87.69 7 ASP B O 1
ATOM 2719 N N . GLY B 1 8 ? -6.176 -33.219 4.848 1 88.56 8 GLY B N 1
ATOM 2720 C CA . GLY B 1 8 ? -6.09 -33.156 3.396 1 88.56 8 GLY B CA 1
ATOM 2721 C C . GLY B 1 8 ? -5.539 -34.438 2.789 1 88.56 8 GLY B C 1
ATOM 2722 O O . GLY B 1 8 ? -5.109 -35.344 3.51 1 88.56 8 GLY B O 1
ATOM 2723 N N . PRO B 1 9 ? -5.57 -34.469 1.533 1 92.19 9 PRO B N 1
ATOM 2724 C CA . PRO B 1 9 ? -5.082 -35.688 0.847 1 92.19 9 PRO B CA 1
ATOM 2725 C C . PRO B 1 9 ? -3.559 -35.781 0.85 1 92.19 9 PRO B C 1
ATOM 2727 O O . PRO B 1 9 ? -2.869 -34.75 0.914 1 92.19 9 PRO B O 1
ATOM 2730 N N . TYR B 1 10 ? -3.143 -37.031 0.807 1 94.25 10 TYR B N 1
ATOM 2731 C CA . TYR B 1 10 ? -1.75 -37.406 0.559 1 94.25 10 TYR B CA 1
ATOM 2732 C C . TYR B 1 10 ? -1.538 -37.781 -0.899 1 94.25 10 TYR B C 1
ATOM 2734 O O . TYR B 1 10 ? -2.498 -37.906 -1.665 1 94.25 10 TYR B O 1
ATOM 2742 N N . PHE B 1 11 ? -0.288 -38 -1.25 1 95.38 11 PHE B N 1
ATOM 2743 C CA . PHE B 1 11 ? 0.068 -38.219 -2.648 1 95.38 11 PHE B CA 1
ATOM 2744 C C . PHE B 1 11 ? -0.712 -39.375 -3.229 1 95.38 11 PHE B C 1
ATOM 2746 O O . PHE B 1 11 ? -1.218 -39.312 -4.352 1 95.38 11 PHE B O 1
ATOM 2753 N N . GLU B 1 12 ? -0.941 -40.344 -2.445 1 92.69 12 GLU B N 1
ATOM 2754 C CA . GLU B 1 12 ? -1.57 -41.562 -2.896 1 92.69 12 GLU B CA 1
ATOM 2755 C C . GLU B 1 12 ? -3.064 -41.375 -3.139 1 92.69 12 GLU B C 1
ATOM 2757 O O . GLU B 1 12 ? -3.703 -42.188 -3.809 1 92.69 12 GLU B O 1
ATOM 2762 N N . ASP B 1 13 ? -3.529 -40.344 -2.625 1 93.31 13 ASP B N 1
ATOM 2763 C CA . ASP B 1 13 ? -4.977 -40.156 -2.658 1 93.31 13 ASP B CA 1
ATOM 2764 C C . ASP B 1 13 ? -5.41 -39.5 -3.973 1 93.31 13 ASP B C 1
ATOM 2766 O O . ASP B 1 13 ? -6.602 -39.469 -4.289 1 93.31 13 ASP B O 1
ATOM 2770 N N . PHE B 1 14 ? -4.477 -39 -4.777 1 94.69 14 PHE B N 1
ATOM 2771 C CA . PHE B 1 14 ? -4.812 -38.312 -6.004 1 94.69 14 PHE B CA 1
ATOM 2772 C C . PHE B 1 14 ? -4.965 -39.281 -7.168 1 94.69 14 PHE B C 1
ATOM 2774 O O . PHE B 1 14 ? -4.23 -40.25 -7.262 1 94.69 14 PHE B O 1
ATOM 2781 N N . THR B 1 15 ? -5.922 -38.969 -8.016 1 95.25 15 THR B N 1
ATOM 2782 C CA . THR B 1 15 ? -6.156 -39.75 -9.234 1 95.25 15 THR B CA 1
ATOM 2783 C C . THR B 1 15 ? -6.234 -38.812 -10.445 1 95.25 15 THR B C 1
ATOM 2785 O O . THR B 1 15 ? -7.012 -37.844 -10.453 1 95.25 15 THR B O 1
ATOM 2788 N N . ILE B 1 16 ? -5.465 -39.156 -11.484 1 96.25 16 ILE B N 1
ATOM 2789 C CA . ILE B 1 16 ? -5.445 -38.344 -12.695 1 96.25 16 ILE B CA 1
ATOM 2790 C C . ILE B 1 16 ? -6.852 -38.281 -13.289 1 96.25 16 ILE B C 1
ATOM 2792 O O . ILE B 1 16 ? -7.555 -39.281 -13.359 1 96.25 16 ILE B O 1
ATOM 2796 N N . GLY B 1 17 ? -7.27 -37.094 -13.688 1 96.56 17 GLY B N 1
ATOM 2797 C CA . GLY B 1 17 ? -8.57 -36.875 -14.305 1 96.56 17 GLY B CA 1
ATOM 2798 C C . GLY B 1 17 ? -9.625 -36.406 -13.32 1 96.56 17 GLY B C 1
ATOM 2799 O O . GLY B 1 17 ? -10.641 -35.844 -13.727 1 96.56 17 GLY B O 1
ATOM 2800 N N . GLU B 1 18 ? -9.367 -36.594 -12.07 1 95.75 18 GLU B N 1
ATOM 2801 C CA . GLU B 1 18 ? -10.32 -36.188 -11.047 1 95.75 18 GLU B CA 1
ATOM 2802 C C . GLU B 1 18 ? -10.195 -34.719 -10.727 1 95.75 18 GLU B C 1
ATOM 2804 O O . GLU B 1 18 ? -9.141 -34.094 -10.969 1 95.75 18 GLU B O 1
ATOM 2809 N N . PHE B 1 19 ? -11.32 -34.219 -10.297 1 94.81 19 PHE B N 1
ATOM 2810 C CA . PHE B 1 19 ? -11.352 -32.812 -9.82 1 94.81 19 PHE B CA 1
ATOM 2811 C C . PHE B 1 19 ? -11.203 -32.781 -8.305 1 94.81 19 PHE B C 1
ATOM 2813 O O . PHE B 1 19 ? -11.734 -33.625 -7.594 1 94.81 19 PHE B O 1
ATOM 2820 N N . LEU B 1 20 ? -10.445 -31.781 -7.855 1 92.88 20 LEU B N 1
ATOM 2821 C CA . LEU B 1 20 ? -10.367 -31.547 -6.418 1 92.88 20 LEU B CA 1
ATOM 2822 C C . LEU B 1 20 ? -11.672 -30.969 -5.891 1 92.88 20 LEU B C 1
ATOM 2824 O O . LEU B 1 20 ? -12.484 -30.453 -6.664 1 92.88 20 LEU B O 1
ATOM 2828 N N . GLU B 1 21 ? -11.797 -31.078 -4.52 1 88.38 21 GLU B N 1
ATOM 2829 C CA . GLU B 1 21 ? -12.961 -30.484 -3.857 1 88.38 21 GLU B CA 1
ATOM 2830 C C . GLU B 1 21 ? -13.078 -29 -4.176 1 88.38 21 GLU B C 1
ATOM 2832 O O . GLU B 1 21 ? -12.07 -28.281 -4.199 1 88.38 21 GLU B O 1
ATOM 2837 N N . GLU B 1 22 ? -14.289 -28.578 -4.371 1 87.5 22 GLU B N 1
ATOM 2838 C CA . GLU B 1 22 ? -14.555 -27.203 -4.758 1 87.5 22 GLU B CA 1
ATOM 2839 C C . GLU B 1 22 ? -14.43 -26.266 -3.566 1 87.5 22 GLU B C 1
ATOM 2841 O O . GLU B 1 22 ? -15.047 -26.484 -2.521 1 87.5 22 GLU B O 1
ATOM 2846 N N . PRO B 1 23 ? -13.633 -25.203 -3.76 1 91.75 23 PRO B N 1
ATOM 2847 C CA . PRO B 1 23 ? -13.555 -24.188 -2.707 1 91.75 23 PRO B CA 1
ATOM 2848 C C . PRO B 1 23 ? -14.703 -23.188 -2.766 1 91.75 23 PRO B C 1
ATOM 2850 O O . PRO B 1 23 ? -15.445 -23.141 -3.754 1 91.75 23 PRO B O 1
ATOM 2853 N N . PRO B 1 24 ? -14.945 -22.453 -1.696 1 92.5 24 PRO B N 1
ATOM 2854 C CA . PRO B 1 24 ? -15.93 -21.375 -1.794 1 92.5 24 PRO B CA 1
ATOM 2855 C C . PRO B 1 24 ? -15.516 -20.297 -2.799 1 92.5 24 PRO B C 1
ATOM 2857 O O . PRO B 1 24 ? -14.336 -19.969 -2.918 1 92.5 24 PRO B O 1
ATOM 2860 N N . SER B 1 25 ? -16.562 -19.797 -3.537 1 96.19 25 SER B N 1
ATOM 2861 C CA . SER B 1 25 ? -16.344 -18.609 -4.367 1 96.19 25 SER B CA 1
ATOM 2862 C C . SER B 1 25 ? -16.203 -17.359 -3.518 1 96.19 25 SER B C 1
ATOM 2864 O O . SER B 1 25 ? -16.484 -17.375 -2.32 1 96.19 25 SER B O 1
ATOM 2866 N N . ILE B 1 26 ? -15.672 -16.312 -4.191 1 96.06 26 ILE B N 1
ATOM 2867 C CA . ILE B 1 26 ? -15.461 -15.078 -3.441 1 96.06 26 ILE B CA 1
ATOM 2868 C C . ILE B 1 26 ? -15.766 -13.875 -4.332 1 96.06 26 ILE B C 1
ATOM 2870 O O . ILE B 1 26 ? -15.359 -13.844 -5.496 1 96.06 26 ILE B O 1
ATOM 2874 N N . THR B 1 27 ? -16.562 -12.93 -3.779 1 98 27 THR B N 1
ATOM 2875 C CA . THR B 1 27 ? -16.766 -11.648 -4.449 1 98 27 THR B CA 1
ATOM 2876 C C . THR B 1 27 ? -15.68 -10.656 -4.059 1 98 27 THR B C 1
ATOM 2878 O O . THR B 1 27 ? -15.453 -10.414 -2.873 1 98 27 THR B O 1
ATOM 2881 N N . ILE B 1 28 ? -14.984 -10.141 -5.066 1 97.31 28 ILE B N 1
ATOM 2882 C CA . ILE B 1 28 ? -13.93 -9.164 -4.828 1 97.31 28 ILE B CA 1
ATOM 2883 C C . ILE B 1 28 ? -14.547 -7.828 -4.406 1 97.31 28 ILE B C 1
ATOM 2885 O O . ILE B 1 28 ? -15.445 -7.32 -5.074 1 97.31 28 ILE B O 1
ATOM 2889 N N . THR B 1 29 ? -14.047 -7.203 -3.279 1 96.69 29 THR B N 1
ATOM 2890 C CA . THR B 1 29 ? -14.602 -5.973 -2.73 1 96.69 29 THR B CA 1
ATOM 2891 C C . THR B 1 29 ? -13.508 -4.914 -2.562 1 96.69 29 THR B C 1
ATOM 2893 O O . THR B 1 29 ? -12.328 -5.203 -2.748 1 96.69 29 THR B O 1
ATOM 2896 N N . ASP B 1 30 ? -13.945 -3.652 -2.191 1 96.06 30 ASP B N 1
ATOM 2897 C CA . ASP B 1 30 ? -13.008 -2.588 -1.854 1 96.06 30 ASP B CA 1
ATOM 2898 C C . ASP B 1 30 ? -12.156 -2.973 -0.648 1 96.06 30 ASP B C 1
ATOM 2900 O O . ASP B 1 30 ? -10.984 -2.58 -0.558 1 96.06 30 ASP B O 1
ATOM 2904 N N . GLY B 1 31 ? -12.773 -3.693 0.224 1 95.75 31 GLY B N 1
ATOM 2905 C CA . GLY B 1 31 ? -12.016 -4.176 1.365 1 95.75 31 GLY B CA 1
ATOM 2906 C C . GLY B 1 31 ? -10.82 -5.023 0.97 1 95.75 31 GLY B C 1
ATOM 2907 O O . GLY B 1 31 ? -9.719 -4.836 1.492 1 95.75 31 GLY B O 1
ATOM 2908 N N . HIS B 1 32 ? -11.008 -5.922 0.007 1 96.88 32 HIS B N 1
ATOM 2909 C CA . HIS B 1 32 ? -9.906 -6.75 -0.478 1 96.88 32 HIS B CA 1
ATOM 2910 C C . HIS B 1 32 ? -8.836 -5.902 -1.146 1 96.88 32 HIS B C 1
ATOM 2912 O O . HIS B 1 32 ? -7.637 -6.129 -0.933 1 96.88 32 HIS B O 1
ATOM 2918 N N . ALA B 1 33 ? -9.289 -4.969 -1.954 1 97.31 33 ALA B N 1
ATOM 2919 C CA . ALA B 1 33 ? -8.352 -4.086 -2.645 1 97.31 33 ALA B CA 1
ATOM 2920 C C . ALA B 1 33 ? -7.5 -3.307 -1.648 1 97.31 33 ALA B C 1
ATOM 2922 O O . ALA B 1 33 ? -6.289 -3.17 -1.833 1 97.31 33 ALA B O 1
ATOM 2923 N N . THR B 1 34 ? -8.102 -2.83 -0.607 1 96.69 34 THR B N 1
ATOM 2924 C CA . THR B 1 34 ? -7.391 -2.064 0.411 1 96.69 34 THR B CA 1
ATOM 2925 C C . THR B 1 34 ? -6.402 -2.953 1.161 1 96.69 34 THR B C 1
ATOM 2927 O O . THR B 1 34 ? -5.289 -2.523 1.478 1 96.69 34 THR B O 1
ATOM 2930 N N . LEU B 1 35 ? -6.82 -4.156 1.469 1 96 35 LEU B N 1
ATOM 2931 C CA . LEU B 1 35 ? -5.914 -5.09 2.125 1 96 35 LEU B CA 1
ATOM 2932 C C . LEU B 1 35 ? -4.703 -5.383 1.245 1 96 35 LEU B C 1
ATOM 2934 O O . LEU B 1 35 ? -3.57 -5.426 1.731 1 96 35 LEU B O 1
ATOM 2938 N N . HIS B 1 36 ? -4.957 -5.586 -0.008 1 97.38 36 HIS B N 1
ATOM 2939 C CA . HIS B 1 36 ? -3.85 -5.797 -0.936 1 97.38 36 HIS B CA 1
ATOM 2940 C C . HIS B 1 36 ? -2.887 -4.617 -0.926 1 97.38 36 HIS B C 1
ATOM 2942 O O . HIS B 1 36 ? -1.668 -4.805 -0.927 1 97.38 36 HIS B O 1
ATOM 2948 N N . GLN B 1 37 ? -3.414 -3.453 -0.938 1 96.25 37 GLN B N 1
ATOM 2949 C CA . GLN B 1 37 ? -2.609 -2.238 -0.877 1 96.25 37 GLN B CA 1
ATOM 2950 C C . GLN B 1 37 ? -1.812 -2.17 0.422 1 96.25 37 GLN B C 1
ATOM 2952 O O . GLN B 1 37 ? -0.625 -1.839 0.411 1 96.25 37 GLN B O 1
ATOM 2957 N N . MET B 1 38 ? -2.424 -2.453 1.487 1 96.25 38 MET B N 1
ATOM 2958 C CA . MET B 1 38 ? -1.778 -2.443 2.797 1 96.25 38 MET B CA 1
ATOM 2959 C C . MET B 1 38 ? -0.606 -3.418 2.834 1 96.25 38 MET B C 1
ATOM 2961 O O . MET B 1 38 ? 0.409 -3.15 3.479 1 96.25 38 MET B O 1
ATOM 2965 N N . LEU B 1 39 ? -0.763 -4.504 2.168 1 97.06 39 LEU B N 1
ATOM 2966 C CA . LEU B 1 39 ? 0.231 -5.566 2.246 1 97.06 39 LEU B CA 1
ATOM 2967 C C . LEU B 1 39 ? 1.393 -5.297 1.295 1 97.06 39 LEU B C 1
ATOM 2969 O O . LEU B 1 39 ? 2.541 -5.621 1.604 1 97.06 39 LEU B O 1
ATOM 2973 N N . PHE B 1 40 ? 1.116 -4.602 0.132 1 97.19 40 PHE B N 1
ATOM 2974 C CA . PHE B 1 40 ? 2.156 -4.641 -0.889 1 97.19 40 PHE B CA 1
ATOM 2975 C C . PHE B 1 40 ? 2.438 -3.246 -1.432 1 97.19 40 PHE B C 1
ATOM 2977 O O . PHE B 1 40 ? 3.453 -3.023 -2.092 1 97.19 40 PHE B O 1
ATOM 2984 N N . GLY B 1 41 ? 1.557 -2.293 -1.227 1 95.12 41 GLY B N 1
ATOM 2985 C CA . GLY B 1 41 ? 1.755 -0.932 -1.7 1 95.12 41 GLY B CA 1
ATOM 2986 C C . GLY B 1 41 ? 1.911 -0.84 -3.207 1 95.12 41 GLY B C 1
ATOM 2987 O O . GLY B 1 41 ? 2.697 -0.033 -3.707 1 95.12 41 GLY B O 1
ATOM 2988 N N . ASP B 1 42 ? 1.267 -1.732 -3.898 1 93.69 42 ASP B N 1
ATOM 2989 C CA . ASP B 1 42 ? 1.31 -1.729 -5.359 1 93.69 42 ASP B CA 1
ATOM 2990 C C . ASP B 1 42 ? 0.784 -0.41 -5.918 1 93.69 42 ASP B C 1
ATOM 2992 O O . ASP B 1 42 ? -0.23 0.111 -5.449 1 93.69 42 ASP B O 1
ATOM 2996 N N . ARG B 1 43 ? 1.425 0.128 -6.98 1 95.25 43 ARG B N 1
ATOM 2997 C CA . ARG B 1 43 ? 1.142 1.486 -7.434 1 95.25 43 ARG B CA 1
ATOM 2998 C C . ARG B 1 43 ? 0.572 1.486 -8.852 1 95.25 43 ARG B C 1
ATOM 3000 O O . ARG B 1 43 ? 0.663 2.49 -9.562 1 95.25 43 ARG B O 1
ATOM 3007 N N . LEU B 1 44 ? 0.07 0.378 -9.258 1 97 44 LEU B N 1
ATOM 3008 C CA . LEU B 1 44 ? -0.63 0.36 -10.539 1 97 44 LEU B CA 1
ATOM 3009 C C . LEU B 1 44 ? -1.727 1.419 -10.578 1 97 44 LEU B C 1
ATOM 3011 O O . LEU B 1 44 ? -2.625 1.416 -9.734 1 97 44 LEU B O 1
ATOM 3015 N N . ARG B 1 45 ? -1.745 2.238 -11.531 1 97.62 45 ARG B N 1
ATOM 3016 C CA . ARG B 1 45 ? -2.555 3.451 -11.547 1 97.62 45 ARG B CA 1
ATOM 3017 C C . ARG B 1 45 ? -4.043 3.117 -11.625 1 97.62 45 ARG B C 1
ATOM 3019 O O . ARG B 1 45 ? -4.844 3.656 -10.859 1 97.62 45 ARG B O 1
ATOM 3026 N N . LEU B 1 46 ? -4.414 2.252 -12.484 1 97.94 46 LEU B N 1
ATOM 3027 C CA . LEU B 1 46 ? -5.832 2.059 -12.781 1 97.94 46 LEU B CA 1
ATOM 3028 C C . LEU B 1 46 ? -6.562 1.474 -11.578 1 97.94 46 LEU B C 1
ATOM 3030 O O . LEU B 1 46 ? -7.578 2.018 -11.133 1 97.94 46 LEU B O 1
ATOM 3034 N N . PRO B 1 47 ? -6.035 0.468 -10.938 1 97.88 47 PRO B N 1
ATOM 3035 C CA . PRO B 1 47 ? -6.762 -0.079 -9.789 1 97.88 47 PRO B CA 1
ATOM 3036 C C . PRO B 1 47 ? -6.875 0.914 -8.633 1 97.88 47 PRO B C 1
ATOM 3038 O O . PRO B 1 47 ? -7.777 0.798 -7.801 1 97.88 47 PRO B O 1
ATOM 3041 N N . LEU B 1 48 ? -6.074 1.901 -8.578 1 97.44 48 LEU B N 1
ATOM 3042 C CA . LEU B 1 48 ? -6.027 2.816 -7.441 1 97.44 48 LEU B CA 1
ATOM 3043 C C . LEU B 1 48 ? -7 3.973 -7.637 1 97.44 48 LEU B C 1
ATOM 3045 O O . LEU B 1 48 ? -7.312 4.695 -6.688 1 97.44 48 LEU B O 1
ATOM 3049 N N . ASP B 1 49 ? -7.41 4.227 -8.906 1 97.69 49 ASP B N 1
ATOM 3050 C CA . ASP B 1 49 ? -8.172 5.422 -9.273 1 97.69 49 ASP B CA 1
ATOM 3051 C C . ASP B 1 49 ? -9.422 5.055 -10.07 1 97.69 49 ASP B C 1
ATOM 3053 O O . ASP B 1 49 ? -9.344 4.816 -11.273 1 97.69 49 ASP B O 1
ATOM 3057 N N . ARG B 1 50 ? -10.57 5.152 -9.43 1 97.38 50 ARG B N 1
ATOM 3058 C CA . ARG B 1 50 ? -11.805 4.715 -10.078 1 97.38 50 ARG B CA 1
ATOM 3059 C C . ARG B 1 50 ? -12.188 5.66 -11.211 1 97.38 50 ARG B C 1
ATOM 3061 O O . ARG B 1 50 ? -12.773 5.234 -12.211 1 97.38 50 ARG B O 1
ATOM 3068 N N . HIS B 1 51 ? -11.859 6.961 -11.039 1 97.81 51 HIS B N 1
ATOM 3069 C CA . HIS B 1 51 ? -12.203 7.93 -12.078 1 97.81 51 HIS B CA 1
ATOM 3070 C C . HIS B 1 51 ? -11.32 7.746 -13.312 1 97.81 51 HIS B C 1
ATOM 3072 O O . HIS B 1 51 ? -11.805 7.816 -14.438 1 97.81 51 HIS B O 1
ATOM 3078 N N . LEU B 1 52 ? -10.047 7.492 -13.078 1 97.44 52 LEU B N 1
ATOM 3079 C CA . LEU B 1 52 ? -9.148 7.164 -14.188 1 97.44 52 LEU B CA 1
ATOM 3080 C C . LEU B 1 52 ? -9.594 5.879 -14.875 1 97.44 52 LEU B C 1
ATOM 3082 O O . LEU B 1 52 ? -9.555 5.789 -16.109 1 97.44 52 LEU B O 1
ATOM 3086 N N . THR B 1 53 ? -9.984 4.875 -14.062 1 98.12 53 THR B N 1
ATOM 3087 C CA . THR B 1 53 ? -10.469 3.617 -14.625 1 98.12 53 THR B CA 1
ATOM 3088 C C . THR B 1 53 ? -11.656 3.861 -15.555 1 98.12 53 THR B C 1
ATOM 3090 O O . THR B 1 53 ? -11.688 3.344 -16.672 1 98.12 53 THR B O 1
ATOM 3093 N N . HIS B 1 54 ? -12.586 4.68 -15.117 1 97.94 54 HIS B N 1
ATOM 3094 C CA . HIS B 1 54 ? -13.75 4.996 -15.945 1 97.94 54 HIS B CA 1
ATOM 3095 C C . HIS B 1 54 ? -13.336 5.684 -17.234 1 97.94 54 HIS B C 1
ATOM 3097 O O . HIS B 1 54 ? -13.836 5.352 -18.312 1 97.94 54 HIS B O 1
ATOM 3103 N N . GLU B 1 55 ? -12.422 6.59 -17.109 1 97.62 55 GLU B N 1
ATOM 3104 C CA . GLU B 1 55 ? -11.961 7.348 -18.266 1 97.62 55 GLU B CA 1
ATOM 3105 C C . GLU B 1 55 ? -11.297 6.438 -19.297 1 97.62 55 GLU B C 1
ATOM 3107 O O . GLU B 1 55 ? -11.5 6.598 -20.5 1 97.62 55 GLU B O 1
ATOM 3112 N N . ILE B 1 56 ? -10.555 5.449 -18.859 1 97.81 56 ILE B N 1
ATOM 3113 C CA . ILE B 1 56 ? -9.719 4.641 -19.734 1 97.81 56 ILE B CA 1
ATOM 3114 C C . ILE B 1 56 ? -10.508 3.428 -20.219 1 97.81 56 ILE B C 1
ATOM 3116 O O . ILE B 1 56 ? -10.406 3.051 -21.391 1 97.81 56 ILE B O 1
ATOM 3120 N N . THR B 1 57 ? -11.336 2.818 -19.375 1 97.5 57 THR B N 1
ATOM 3121 C CA . THR B 1 57 ? -11.953 1.538 -19.703 1 97.5 57 THR B CA 1
ATOM 3122 C C . THR B 1 57 ? -13.422 1.721 -20.062 1 97.5 57 THR B C 1
ATOM 3124 O O . THR B 1 57 ? -14.047 0.826 -20.641 1 97.5 57 THR B O 1
ATOM 3127 N N . GLY B 1 58 ? -14.031 2.814 -19.672 1 96.88 58 GLY B N 1
ATOM 3128 C CA . GLY B 1 58 ? -15.453 3.041 -19.859 1 96.88 58 GLY B CA 1
ATOM 3129 C C . GLY B 1 58 ? -16.297 2.381 -18.781 1 96.88 58 GLY B C 1
ATOM 3130 O O . GLY B 1 58 ? -17.516 2.576 -18.734 1 96.88 58 GLY B O 1
ATOM 3131 N N . SER B 1 59 ? -15.68 1.661 -17.906 1 96.5 59 SER B N 1
ATOM 3132 C CA . SER B 1 59 ? -16.438 0.946 -16.891 1 96.5 59 SER B CA 1
ATOM 3133 C C . SER B 1 59 ? -16.797 1.856 -15.711 1 96.5 59 SER B C 1
ATOM 3135 O O . SER B 1 59 ? -15.977 2.682 -15.297 1 96.5 59 SER B O 1
ATOM 3137 N N . ASP B 1 60 ? -17.953 1.621 -15.117 1 95.69 60 ASP B N 1
ATOM 3138 C CA . ASP B 1 60 ? -18.344 2.328 -13.898 1 95.69 60 ASP B CA 1
ATOM 3139 C C . ASP B 1 60 ? -17.891 1.578 -12.656 1 95.69 60 ASP B C 1
ATOM 3141 O O . ASP B 1 60 ? -17.953 2.107 -11.547 1 95.69 60 ASP B O 1
ATOM 3145 N N . ARG B 1 61 ? -17.469 0.389 -12.914 1 95.94 61 ARG B N 1
ATOM 3146 C CA . ARG B 1 61 ? -16.953 -0.403 -11.797 1 95.94 61 ARG B CA 1
ATOM 3147 C C . ARG B 1 61 ? -15.438 -0.234 -11.664 1 95.94 61 ARG B C 1
ATOM 3149 O O . ARG B 1 61 ? -14.719 -0.169 -12.664 1 95.94 61 ARG B O 1
ATOM 3156 N N . PRO B 1 62 ? -14.93 -0.098 -10.359 1 97.62 62 PRO B N 1
ATOM 3157 C CA . PRO B 1 62 ? -13.477 -0.017 -10.188 1 97.62 62 PRO B CA 1
ATOM 3158 C C . PRO B 1 62 ? -12.758 -1.276 -10.664 1 97.62 62 PRO B C 1
ATOM 3160 O O . PRO B 1 62 ? -13.273 -2.385 -10.508 1 97.62 62 PRO B O 1
ATOM 3163 N N . LEU B 1 63 ? -11.602 -1.081 -11.219 1 98.12 63 LEU B N 1
ATOM 3164 C CA . LEU B 1 63 ? -10.766 -2.188 -11.672 1 98.12 63 LEU B CA 1
ATOM 3165 C C . LEU B 1 63 ? -10.055 -2.854 -10.492 1 98.12 63 LEU B C 1
ATOM 3167 O O . LEU B 1 63 ? -9.539 -2.17 -9.602 1 98.12 63 LEU B O 1
ATOM 3171 N N . ALA B 1 64 ? -10.078 -4.199 -10.445 1 98 64 ALA B N 1
ATOM 3172 C CA . ALA B 1 64 ? -9.32 -4.953 -9.453 1 98 64 ALA B CA 1
ATOM 3173 C C . ALA B 1 64 ? -7.875 -5.145 -9.898 1 98 64 ALA B C 1
ATOM 3175 O O . ALA B 1 64 ? -7.594 -5.227 -11.094 1 98 64 ALA B O 1
ATOM 3176 N N . ASN B 1 65 ? -6.992 -5.125 -8.945 1 98 65 ASN B N 1
ATOM 3177 C CA . ASN B 1 65 ? -5.613 -5.5 -9.242 1 98 65 ASN B CA 1
ATOM 3178 C C . ASN B 1 65 ? -5.516 -6.938 -9.742 1 98 65 ASN B C 1
ATOM 3180 O O . ASN B 1 65 ? -5.992 -7.863 -9.078 1 98 65 ASN B O 1
ATOM 3184 N N . ALA B 1 66 ? -4.879 -7.137 -10.859 1 97.56 66 ALA B N 1
ATOM 3185 C CA . ALA B 1 66 ? -4.816 -8.461 -11.477 1 97.56 66 ALA B CA 1
ATOM 3186 C C . ALA B 1 66 ? -4.098 -9.453 -10.578 1 97.56 66 ALA B C 1
ATOM 3188 O O . ALA B 1 66 ? -4.5 -10.617 -10.477 1 97.56 66 ALA B O 1
ATOM 3189 N N . ILE B 1 67 ? -3.045 -9.023 -9.953 1 98.12 67 ILE B N 1
ATOM 3190 C CA . ILE B 1 67 ? -2.262 -9.898 -9.086 1 98.12 67 ILE B CA 1
ATOM 3191 C C . ILE B 1 67 ? -3.113 -10.344 -7.898 1 98.12 67 ILE B C 1
ATOM 3193 O O . ILE B 1 67 ? -3.006 -11.484 -7.445 1 98.12 67 ILE B O 1
ATOM 3197 N N . MET B 1 68 ? -3.914 -9.438 -7.387 1 97.75 68 MET B N 1
ATOM 3198 C CA . MET B 1 68 ? -4.836 -9.797 -6.312 1 97.75 68 MET B CA 1
ATOM 3199 C C . MET B 1 68 ? -5.812 -10.867 -6.77 1 97.75 68 MET B C 1
ATOM 3201 O O . MET B 1 68 ? -6.023 -11.859 -6.07 1 97.75 68 MET B O 1
ATOM 3205 N N . ALA B 1 69 ? -6.379 -10.719 -7.93 1 97.06 69 ALA B N 1
ATOM 3206 C CA . ALA B 1 69 ? -7.316 -11.703 -8.469 1 97.06 69 ALA B CA 1
ATOM 3207 C C . ALA B 1 69 ? -6.645 -13.055 -8.648 1 97.06 69 ALA B C 1
ATOM 3209 O O . ALA B 1 69 ? -7.207 -14.094 -8.281 1 97.06 69 ALA B O 1
ATOM 3210 N N . MET B 1 70 ? -5.473 -13.016 -9.203 1 97.5 70 MET B N 1
ATOM 3211 C CA . MET B 1 70 ? -4.695 -14.242 -9.367 1 97.5 70 MET B CA 1
ATOM 3212 C C . MET B 1 70 ? -4.41 -14.898 -8.023 1 97.5 70 MET B C 1
ATOM 3214 O O . MET B 1 70 ? -4.473 -16.125 -7.898 1 97.5 70 MET B O 1
ATOM 3218 N N . GLY B 1 71 ? -4.137 -14.094 -7.043 1 96.69 71 GLY B N 1
ATOM 3219 C CA . GLY B 1 71 ? -3.893 -14.594 -5.699 1 96.69 71 GLY B CA 1
ATOM 3220 C C . GLY B 1 71 ? -5.086 -15.328 -5.113 1 96.69 71 GLY B C 1
ATOM 3221 O O . GLY B 1 71 ? -4.926 -16.359 -4.453 1 96.69 71 GLY B O 1
ATOM 3222 N N . PHE B 1 72 ? -6.234 -14.828 -5.32 1 95.94 72 PHE B N 1
ATOM 3223 C CA . PHE B 1 72 ? -7.441 -15.484 -4.832 1 95.94 72 PHE B CA 1
ATOM 3224 C C . PHE B 1 72 ? -7.637 -16.828 -5.52 1 95.94 72 PHE B C 1
ATOM 3226 O O . PHE B 1 72 ? -7.984 -17.828 -4.871 1 95.94 72 PHE B O 1
ATOM 3233 N N . ALA B 1 73 ? -7.445 -16.844 -6.828 1 96 73 ALA B N 1
ATOM 3234 C CA . ALA B 1 73 ? -7.57 -18.109 -7.555 1 96 73 ALA B CA 1
ATOM 3235 C C . ALA B 1 73 ? -6.602 -19.156 -7.004 1 96 73 ALA B C 1
ATOM 3237 O O . ALA B 1 73 ? -6.984 -20.297 -6.766 1 96 73 ALA B O 1
ATOM 3238 N N . ILE B 1 74 ? -5.383 -18.75 -6.801 1 95.12 74 ILE B N 1
ATOM 3239 C CA . ILE B 1 74 ? -4.371 -19.656 -6.27 1 95.12 74 ILE B CA 1
ATOM 3240 C C . ILE B 1 74 ? -4.781 -20.141 -4.879 1 95.12 74 ILE B C 1
ATOM 3242 O O . ILE B 1 74 ? -4.707 -21.328 -4.574 1 95.12 74 ILE B O 1
ATOM 3246 N N . GLY B 1 75 ? -5.184 -19.219 -4.027 1 92.38 75 GLY B N 1
ATOM 3247 C CA . GLY B 1 75 ? -5.645 -19.594 -2.703 1 92.38 75 GLY B CA 1
ATOM 3248 C C . GLY B 1 75 ? -6.754 -20.625 -2.73 1 92.38 75 GLY B C 1
ATOM 3249 O O . GLY B 1 75 ? -6.762 -21.562 -1.924 1 92.38 75 GLY B O 1
ATOM 3250 N N . GLN B 1 76 ? -7.625 -20.484 -3.621 1 90.44 76 GLN B N 1
ATOM 3251 C CA . GLN B 1 76 ? -8.75 -21.406 -3.758 1 90.44 76 GLN B CA 1
ATOM 3252 C C . GLN B 1 76 ? -8.266 -22.812 -4.121 1 90.44 76 GLN B C 1
ATOM 3254 O O . GLN B 1 76 ? -8.883 -23.797 -3.717 1 90.44 76 GLN B O 1
ATOM 3259 N N . THR B 1 77 ? -7.191 -22.891 -4.781 1 91.12 77 THR B N 1
ATOM 3260 C CA . THR B 1 77 ? -6.695 -24.203 -5.188 1 91.12 77 THR B CA 1
ATOM 3261 C C . THR B 1 77 ? -6.121 -24.969 -3.994 1 91.12 77 THR B C 1
ATOM 3263 O O . THR B 1 77 ? -5.902 -26.172 -4.066 1 91.12 77 THR B O 1
ATOM 3266 N N . THR B 1 78 ? -5.848 -24.344 -2.895 1 88.19 78 THR B N 1
ATOM 3267 C CA . THR B 1 78 ? -5.211 -24.969 -1.739 1 88.19 78 THR B CA 1
ATOM 3268 C C . THR B 1 78 ? -6.25 -25.625 -0.837 1 88.19 78 THR B C 1
ATOM 3270 O O . THR B 1 78 ? -5.902 -26.375 0.073 1 88.19 78 THR B O 1
ATOM 3273 N N . TYR B 1 79 ? -7.434 -25.344 -1.108 1 82.69 79 TYR B N 1
ATOM 3274 C CA . TYR B 1 79 ? -8.523 -25.875 -0.294 1 82.69 79 TYR B CA 1
ATOM 3275 C C . TYR B 1 79 ? -8.422 -27.391 -0.15 1 82.69 79 TYR B C 1
ATOM 3277 O O . TYR B 1 79 ? -8.539 -27.922 0.955 1 82.69 79 TYR B O 1
ATOM 3285 N N . ALA B 1 80 ? -8.047 -28.016 -1.251 1 79.62 80 ALA B N 1
ATOM 3286 C CA . ALA B 1 80 ? -7.996 -29.484 -1.238 1 79.62 80 ALA B CA 1
ATOM 3287 C C . ALA B 1 80 ? -6.57 -29.969 -1.019 1 79.62 80 ALA B C 1
ATOM 3289 O O . ALA B 1 80 ? -6.32 -31.188 -1.014 1 79.62 80 ALA B O 1
ATOM 3290 N N . THR B 1 81 ? -5.621 -29.094 -0.86 1 83.56 81 THR B N 1
ATOM 3291 C CA . THR B 1 81 ? -4.227 -29.516 -0.737 1 83.56 81 THR B CA 1
ATOM 3292 C C . THR B 1 81 ? -3.615 -28.969 0.553 1 83.56 81 THR B C 1
ATOM 3294 O O . THR B 1 81 ? -2.545 -28.359 0.53 1 83.56 81 THR B O 1
ATOM 3297 N N . GLN B 1 82 ? -4.172 -29.344 1.575 1 88.12 82 GLN B N 1
ATOM 3298 C CA . GLN B 1 82 ? -3.803 -28.781 2.873 1 88.12 82 GLN B CA 1
ATOM 3299 C C . GLN B 1 82 ? -2.428 -29.281 3.312 1 88.12 82 GLN B C 1
ATOM 3301 O O . GLN B 1 82 ? -1.735 -28.594 4.078 1 88.12 82 GLN B O 1
ATOM 3306 N N . ASN B 1 83 ? -2.004 -30.438 2.816 1 90.56 83 ASN B N 1
ATOM 3307 C CA . ASN B 1 83 ? -0.755 -31.062 3.252 1 90.56 83 ASN B CA 1
ATOM 3308 C C . ASN B 1 83 ? 0.418 -30.625 2.377 1 90.56 83 ASN B C 1
ATOM 3310 O O . ASN B 1 83 ? 1.536 -31.109 2.543 1 90.56 83 ASN B O 1
ATOM 3314 N N . VAL B 1 84 ? 0.151 -29.703 1.494 1 92.12 84 VAL B N 1
ATOM 3315 C CA . VAL B 1 84 ? 1.202 -29.266 0.581 1 92.12 84 VAL B CA 1
ATOM 3316 C C . VAL B 1 84 ? 2.41 -28.781 1.378 1 92.12 84 VAL B C 1
ATOM 3318 O O . VAL B 1 84 ? 2.264 -28.031 2.346 1 92.12 84 VAL B O 1
ATOM 3321 N N . MET B 1 85 ? 3.547 -29.234 0.979 1 90.81 85 MET B N 1
ATOM 3322 C CA . MET B 1 85 ? 4.801 -28.875 1.634 1 90.81 85 MET B CA 1
ATOM 3323 C C . MET B 1 85 ? 5.426 -27.641 0.967 1 90.81 85 MET B C 1
ATOM 3325 O O . MET B 1 85 ? 6.215 -26.938 1.586 1 90.81 85 MET B O 1
ATOM 3329 N N . GLY B 1 86 ? 5.094 -27.469 -0.253 1 92.38 86 GLY B N 1
ATOM 3330 C CA . GLY B 1 86 ? 5.551 -26.344 -1.049 1 92.38 86 GLY B CA 1
ATOM 3331 C C . GLY B 1 86 ? 5.051 -26.375 -2.48 1 92.38 86 GLY B C 1
ATOM 3332 O O . GLY B 1 86 ? 4.762 -27.453 -3.014 1 92.38 86 GLY B O 1
ATOM 3333 N N . ASN B 1 87 ? 4.922 -25.219 -3.016 1 94.38 87 ASN B N 1
ATOM 3334 C CA . ASN B 1 87 ? 4.605 -25.125 -4.438 1 94.38 87 ASN B CA 1
ATOM 3335 C C . ASN B 1 87 ? 5.867 -24.938 -5.277 1 94.38 87 ASN B C 1
ATOM 3337 O O . ASN B 1 87 ? 6.691 -24.078 -4.992 1 94.38 87 ASN B O 1
ATOM 3341 N N . LEU B 1 88 ? 5.938 -25.719 -6.332 1 94.38 88 LEU B N 1
ATOM 3342 C CA . LEU B 1 88 ? 7.152 -25.688 -7.141 1 94.38 88 LEU B CA 1
ATOM 3343 C C . LEU B 1 88 ? 7.051 -24.625 -8.234 1 94.38 88 LEU B C 1
ATOM 3345 O O . LEU B 1 88 ? 7.977 -23.844 -8.422 1 94.38 88 LEU B O 1
ATOM 3349 N N . PHE B 1 89 ? 5.891 -24.656 -8.938 1 96.88 89 PHE B N 1
ATOM 3350 C CA . PHE B 1 89 ? 5.82 -23.688 -10.016 1 96.88 89 PHE B CA 1
ATOM 3351 C C . PHE B 1 89 ? 4.379 -23.453 -10.453 1 96.88 89 PHE B C 1
ATOM 3353 O O . PHE B 1 89 ? 3.484 -24.219 -10.07 1 96.88 89 PHE B O 1
ATOM 3360 N N . TYR B 1 90 ? 4.137 -22.391 -11.148 1 97.75 90 TYR B N 1
ATOM 3361 C CA . TYR B 1 90 ? 2.988 -22.109 -12.008 1 97.75 90 TYR B CA 1
ATOM 3362 C C . TYR B 1 90 ? 3.412 -22.016 -13.469 1 97.75 90 TYR B C 1
ATOM 3364 O O . TYR B 1 90 ? 4.531 -21.594 -13.766 1 97.75 90 TYR B O 1
ATOM 3372 N N . ARG B 1 91 ? 2.52 -22.391 -14.391 1 97.88 91 ARG B N 1
ATOM 3373 C CA . ARG B 1 91 ? 2.781 -22.266 -15.82 1 97.88 91 ARG B CA 1
ATOM 3374 C C . ARG B 1 91 ? 1.524 -21.859 -16.578 1 97.88 91 ARG B C 1
ATOM 3376 O O . ARG B 1 91 ? 0.413 -22.234 -16.203 1 97.88 91 ARG B O 1
ATOM 3383 N N . GLY B 1 92 ? 1.771 -21.062 -17.578 1 97.88 92 GLY B N 1
ATOM 3384 C CA . GLY B 1 92 ? 0.751 -20.797 -18.578 1 97.88 92 GLY B CA 1
ATOM 3385 C C . GLY B 1 92 ? -0.427 -20.016 -18.031 1 97.88 92 GLY B C 1
ATOM 3386 O O . GLY B 1 92 ? -1.571 -20.25 -18.438 1 97.88 92 GLY B O 1
ATOM 3387 N N . LEU B 1 93 ? -0.223 -19.156 -17.062 1 98.19 93 LEU B N 1
ATOM 3388 C CA . LEU B 1 93 ? -1.32 -18.359 -16.516 1 98.19 93 LEU B CA 1
ATOM 3389 C C . LEU B 1 93 ? -1.685 -17.219 -17.469 1 98.19 93 LEU B C 1
ATOM 3391 O O . LEU B 1 93 ? -0.819 -16.438 -17.875 1 98.19 93 LEU B O 1
ATOM 3395 N N . VAL B 1 94 ? -2.932 -17.141 -17.922 1 98.06 94 VAL B N 1
ATOM 3396 C CA . VAL B 1 94 ? -3.424 -16.047 -18.75 1 98.06 94 VAL B CA 1
ATOM 3397 C C . VAL B 1 94 ? -4.656 -15.422 -18.109 1 98.06 94 VAL B C 1
ATOM 3399 O O . VAL B 1 94 ? -5.598 -16.125 -17.734 1 98.06 94 VAL B O 1
ATOM 3402 N N . LEU B 1 95 ? -4.582 -14.125 -17.844 1 98.5 95 LEU B N 1
ATOM 3403 C CA . LEU B 1 95 ? -5.766 -13.352 -17.484 1 98.5 95 LEU B CA 1
ATOM 3404 C C . LEU B 1 95 ? -6.594 -13.023 -18.719 1 98.5 95 LEU B C 1
ATOM 3406 O O . LEU B 1 95 ? -6.301 -12.062 -19.438 1 98.5 95 LEU B O 1
ATOM 3410 N N . LYS B 1 96 ? -7.621 -13.664 -18.922 1 98.19 96 LYS B N 1
ATOM 3411 C CA . LYS B 1 96 ? -8.344 -13.633 -20.188 1 98.19 96 LYS B CA 1
ATOM 3412 C C . LYS B 1 96 ? -9.234 -12.398 -20.281 1 98.19 96 LYS B C 1
ATOM 3414 O O . LYS B 1 96 ? -9.57 -11.945 -21.375 1 98.19 96 LYS B O 1
ATOM 3419 N N . LYS B 1 97 ? -9.664 -11.914 -19.141 1 97.56 97 LYS B N 1
ATOM 3420 C CA . LYS B 1 97 ? -10.445 -10.688 -19.031 1 97.56 97 LYS B CA 1
ATOM 3421 C C . LYS B 1 97 ? -10.086 -9.922 -17.766 1 97.56 97 LYS B C 1
ATOM 3423 O O . LYS B 1 97 ? -9.781 -10.523 -16.734 1 97.56 97 LYS B O 1
ATOM 3428 N N . PRO B 1 98 ? -10.188 -8.578 -17.859 1 97.69 98 PRO B N 1
ATOM 3429 C CA . PRO B 1 98 ? -9.992 -7.828 -16.625 1 97.69 98 PRO B CA 1
ATOM 3430 C C . PRO B 1 98 ? -11.031 -8.164 -15.562 1 97.69 98 PRO B C 1
ATOM 3432 O O . PRO B 1 98 ? -12.172 -8.508 -15.898 1 97.69 98 PRO B O 1
ATOM 3435 N N . VAL B 1 99 ? -10.625 -8.109 -14.312 1 98.25 99 VAL B N 1
ATOM 3436 C CA . VAL B 1 99 ? -11.508 -8.336 -13.172 1 98.25 99 VAL B CA 1
ATOM 3437 C C . VAL B 1 99 ? -11.875 -7 -12.531 1 98.25 99 VAL B C 1
ATOM 3439 O O . VAL B 1 99 ? -11.023 -6.125 -12.375 1 98.25 99 VAL B O 1
ATOM 3442 N N . TYR B 1 100 ? -13.148 -6.832 -12.18 1 98.31 100 TYR B N 1
ATOM 3443 C CA . TYR B 1 100 ? -13.633 -5.605 -11.555 1 98.31 100 TYR B CA 1
ATOM 3444 C C . TYR B 1 100 ? -14.156 -5.879 -10.148 1 98.31 100 TYR B C 1
ATOM 3446 O O . TYR B 1 100 ? -14.57 -7 -9.844 1 98.31 100 TYR B O 1
ATOM 3454 N N . ILE B 1 101 ? -14.07 -4.816 -9.289 1 98.12 101 ILE B N 1
ATOM 3455 C CA . ILE B 1 101 ? -14.703 -4.918 -7.98 1 98.12 101 ILE B CA 1
ATOM 3456 C C . ILE B 1 101 ? -16.172 -5.293 -8.141 1 98.12 101 ILE B C 1
ATOM 3458 O O . ILE B 1 101 ? -16.875 -4.734 -8.992 1 98.12 101 ILE B O 1
ATOM 3462 N N . GLY B 1 102 ? -16.609 -6.32 -7.344 1 97.81 102 GLY B N 1
ATOM 3463 C CA . GLY B 1 102 ? -17.953 -6.848 -7.473 1 97.81 102 GLY B CA 1
ATOM 3464 C C . GLY B 1 102 ? -18.016 -8.172 -8.203 1 97.81 102 GLY B C 1
ATOM 3465 O O . GLY B 1 102 ? -19.016 -8.898 -8.109 1 97.81 102 GLY B O 1
ATOM 3466 N N . ASP B 1 103 ? -16.969 -8.539 -8.977 1 97.94 103 ASP B N 1
ATOM 3467 C CA . ASP B 1 103 ? -16.938 -9.852 -9.602 1 97.94 103 ASP B CA 1
ATOM 3468 C C . ASP B 1 103 ? -16.781 -10.961 -8.562 1 97.94 103 ASP B C 1
ATOM 3470 O O . ASP B 1 103 ? -16.062 -10.805 -7.582 1 97.94 103 ASP B O 1
ATOM 3474 N N . THR B 1 104 ? -17.453 -12.055 -8.812 1 98.38 104 THR B N 1
ATOM 3475 C CA . THR B 1 104 ? -17.266 -13.258 -8.016 1 98.38 104 THR B CA 1
ATOM 3476 C C . THR B 1 104 ? -16.406 -14.273 -8.758 1 98.38 104 THR B C 1
ATOM 3478 O O . THR B 1 104 ? -16.688 -14.602 -9.914 1 98.38 104 THR B O 1
ATOM 3481 N N . LEU B 1 105 ? -15.383 -14.781 -8.125 1 97.62 105 LEU B N 1
ATOM 3482 C CA . LEU B 1 105 ? -14.469 -15.742 -8.734 1 97.62 105 LEU B CA 1
ATOM 3483 C C . LEU B 1 105 ? -14.695 -17.141 -8.164 1 97.62 105 LEU B C 1
ATOM 3485 O O . LEU B 1 105 ? -14.766 -17.312 -6.945 1 97.62 105 LEU B O 1
ATOM 3489 N N . SER B 1 106 ? -14.82 -18.078 -9.047 1 97.12 106 SER B N 1
ATOM 3490 C CA . SER B 1 106 ? -14.938 -19.5 -8.727 1 97.12 106 SER B CA 1
ATOM 3491 C C . SER B 1 106 ? -13.875 -20.312 -9.461 1 97.12 106 SER B C 1
ATOM 3493 O O . SER B 1 106 ? -13.75 -20.219 -10.68 1 97.12 106 SER B O 1
ATOM 3495 N N . THR B 1 107 ? -13.18 -21.203 -8.688 1 96.75 107 THR B N 1
ATOM 3496 C CA . THR B 1 107 ? -12.055 -21.922 -9.273 1 96.75 107 THR B CA 1
ATOM 3497 C C . THR B 1 107 ? -12.289 -23.422 -9.227 1 96.75 107 THR B C 1
ATOM 3499 O O . THR B 1 107 ? -12.773 -23.953 -8.227 1 96.75 107 THR B O 1
ATOM 3502 N N . THR B 1 108 ? -12.047 -24.062 -10.312 1 96.81 108 THR B N 1
ATOM 3503 C CA . THR B 1 108 ? -12.023 -25.516 -10.398 1 96.81 108 THR B CA 1
ATOM 3504 C C . THR B 1 108 ? -10.617 -26.031 -10.703 1 96.81 108 THR B C 1
ATOM 3506 O O . THR B 1 108 ? -9.867 -25.375 -11.438 1 96.81 108 THR B O 1
ATOM 3509 N N . THR B 1 109 ? -10.297 -27.188 -10.133 1 96.5 109 THR B N 1
ATOM 3510 C CA . THR B 1 109 ? -8.945 -27.719 -10.25 1 96.5 109 THR B CA 1
ATOM 3511 C C . THR B 1 109 ? -8.977 -29.188 -10.664 1 96.5 109 THR B C 1
ATOM 3513 O O . THR B 1 109 ? -9.547 -30.016 -9.969 1 96.5 109 THR B O 1
ATOM 3516 N N . LYS B 1 110 ? -8.328 -29.484 -11.758 1 97.25 110 LYS B N 1
ATOM 3517 C CA . LYS B 1 110 ? -8.258 -30.844 -12.281 1 97.25 110 LYS B CA 1
ATOM 3518 C C . LYS B 1 110 ? -6.852 -31.422 -12.117 1 97.25 110 LYS B C 1
ATOM 3520 O O . LYS B 1 110 ? -5.859 -30.734 -12.375 1 97.25 110 LYS B O 1
ATOM 3525 N N . ILE B 1 111 ? -6.75 -32.719 -11.656 1 97.06 111 ILE B N 1
ATOM 3526 C CA . ILE B 1 111 ? -5.473 -33.406 -11.555 1 97.06 111 ILE B CA 1
ATOM 3527 C C . ILE B 1 111 ? -5.066 -33.938 -12.93 1 97.06 111 ILE B C 1
ATOM 3529 O O . ILE B 1 111 ? -5.797 -34.75 -13.539 1 97.06 111 ILE B O 1
ATOM 3533 N N . VAL B 1 112 ? -3.822 -33.594 -13.359 1 97.5 112 VAL B N 1
ATOM 3534 C CA . VAL B 1 112 ? -3.512 -33.906 -14.742 1 97.5 112 VAL B CA 1
ATOM 3535 C C . VAL B 1 112 ? -2.217 -34.719 -14.805 1 97.5 112 VAL B C 1
ATOM 3537 O O . VAL B 1 112 ? -1.903 -35.344 -15.82 1 97.5 112 VAL B O 1
ATOM 3540 N N . ALA B 1 113 ? -1.479 -34.75 -13.742 1 97.44 113 ALA B N 1
ATOM 3541 C CA . ALA B 1 113 ? -0.23 -35.5 -13.711 1 97.44 113 ALA B CA 1
ATOM 3542 C C . ALA B 1 113 ? 0.148 -35.875 -12.281 1 97.44 113 ALA B C 1
ATOM 3544 O O . ALA B 1 113 ? -0.167 -35.156 -11.336 1 97.44 113 ALA B O 1
ATOM 3545 N N . LEU B 1 114 ? 0.803 -37 -12.078 1 97.31 114 LEU B N 1
ATOM 3546 C CA . LEU B 1 114 ? 1.36 -37.469 -10.812 1 97.31 114 LEU B CA 1
ATOM 3547 C C . LEU B 1 114 ? 2.768 -38 -11.008 1 97.31 114 LEU B C 1
ATOM 3549 O O . LEU B 1 114 ? 2.99 -38.844 -11.875 1 97.31 114 LEU B O 1
ATOM 3553 N N . ARG B 1 115 ? 3.65 -37.469 -10.195 1 97.06 115 ARG B N 1
ATOM 3554 C CA . ARG B 1 115 ? 5.023 -37.969 -10.234 1 97.06 115 ARG B CA 1
ATOM 3555 C C . ARG B 1 115 ? 5.613 -38.062 -8.836 1 97.06 115 ARG B C 1
ATOM 3557 O O . ARG B 1 115 ? 5.734 -37.031 -8.141 1 97.06 115 ARG B O 1
ATOM 3564 N N . GLN B 1 116 ? 5.973 -39.219 -8.43 1 95.31 116 GLN B N 1
ATOM 3565 C CA . GLN B 1 116 ? 6.617 -39.406 -7.129 1 95.31 116 GLN B CA 1
ATOM 3566 C C . GLN B 1 116 ? 8.094 -39 -7.195 1 95.31 116 GLN B C 1
ATOM 3568 O O . GLN B 1 116 ? 8.781 -39.312 -8.172 1 95.31 116 GLN B O 1
ATOM 3573 N N . ASN B 1 117 ? 8.523 -38.312 -6.195 1 92.25 117 ASN B N 1
ATOM 3574 C CA . ASN B 1 117 ? 9.938 -38 -6.094 1 92.25 117 ASN B CA 1
ATOM 3575 C C . ASN B 1 117 ? 10.766 -39.219 -5.664 1 92.25 117 ASN B C 1
ATOM 3577 O O . ASN B 1 117 ? 10.258 -40.094 -4.992 1 92.25 117 ASN B O 1
ATOM 3581 N N . LYS B 1 118 ? 11.984 -39.188 -6.105 1 85.31 118 LYS B N 1
ATOM 3582 C CA . LYS B 1 118 ? 12.891 -40.25 -5.668 1 85.31 118 LYS B CA 1
ATOM 3583 C C . LYS B 1 118 ? 13.125 -40.188 -4.164 1 85.31 118 LYS B C 1
ATOM 3585 O O . LYS B 1 118 ? 13.273 -39.094 -3.598 1 85.31 118 LYS B O 1
ATOM 3590 N N . VAL B 1 119 ? 12.945 -41.281 -3.568 1 77.44 119 VAL B N 1
ATOM 3591 C CA . VAL B 1 119 ? 13.156 -41.344 -2.125 1 77.44 119 VAL B CA 1
ATOM 3592 C C . VAL B 1 119 ? 14.641 -41.219 -1.807 1 77.44 119 VAL B C 1
ATOM 3594 O O . VAL B 1 119 ? 15.477 -41.906 -2.387 1 77.44 119 VAL B O 1
ATOM 3597 N N . LYS B 1 120 ? 15.133 -40.188 -1.265 1 64.19 120 LYS B N 1
ATOM 3598 C CA . LYS B 1 120 ? 16.516 -40 -0.825 1 64.19 120 LYS B CA 1
ATOM 3599 C C . LYS B 1 120 ? 16.641 -40.188 0.683 1 64.19 120 LYS B C 1
ATOM 3601 O O . LYS B 1 120 ? 15.852 -39.625 1.454 1 64.19 120 LYS B O 1
ATOM 3606 N N . GLY B 1 121 ? 17.453 -40.969 0.986 1 67.06 121 GLY B N 1
ATOM 3607 C CA . GLY B 1 121 ? 17.891 -41.438 2.295 1 67.06 121 GLY B CA 1
ATOM 3608 C C . GLY B 1 121 ? 17.344 -40.594 3.436 1 67.06 121 GLY B C 1
ATOM 3609 O O . GLY B 1 121 ? 17.828 -39.469 3.67 1 67.06 121 GLY B O 1
ATOM 3610 N N . GLY B 1 122 ? 16.344 -41.094 4.352 1 67.62 122 GLY B N 1
ATOM 3611 C CA . GLY B 1 122 ? 15.828 -40.656 5.641 1 67.62 122 GLY B CA 1
ATOM 3612 C C . GLY B 1 122 ? 14.75 -39.594 5.523 1 67.62 122 GLY B C 1
ATOM 3613 O O . GLY B 1 122 ? 14.141 -39.219 6.523 1 67.62 122 GLY B O 1
ATOM 3614 N N . ARG B 1 123 ? 14.641 -39.062 4.312 1 76.19 123 ARG B N 1
ATOM 3615 C CA . ARG B 1 123 ? 13.57 -38.062 4.18 1 76.19 123 ARG B CA 1
ATOM 3616 C C . ARG B 1 123 ? 12.258 -38.75 3.787 1 76.19 123 ARG B C 1
ATOM 3618 O O . ARG B 1 123 ? 12.258 -39.75 3.066 1 76.19 123 ARG B O 1
ATOM 3625 N N . PRO B 1 124 ? 11.195 -38.219 4.277 1 80.56 124 PRO B N 1
ATOM 3626 C CA . PRO B 1 124 ? 9.898 -38.781 3.916 1 80.56 124 PRO B CA 1
ATOM 3627 C C . PRO B 1 124 ? 9.594 -38.656 2.426 1 80.56 124 PRO B C 1
ATOM 3629 O O . PRO B 1 124 ? 10 -37.688 1.787 1 80.56 124 PRO B O 1
ATOM 3632 N N . SER B 1 125 ? 8.914 -39.75 1.873 1 90 125 SER B N 1
ATOM 3633 C CA . SER B 1 125 ? 8.531 -39.781 0.465 1 90 125 SER B CA 1
ATOM 3634 C C . SER B 1 125 ? 7.555 -38.656 0.136 1 90 125 SER B C 1
ATOM 3636 O O . SER B 1 125 ? 6.648 -38.375 0.92 1 90 125 SER B O 1
ATOM 3638 N N . THR B 1 126 ? 7.797 -38 -1.067 1 93.81 126 THR B N 1
ATOM 3639 C CA . THR B 1 126 ? 6.922 -36.938 -1.558 1 93.81 126 THR B CA 1
ATOM 3640 C C . THR B 1 126 ? 6.594 -37.156 -3.033 1 93.81 126 THR B C 1
ATOM 3642 O O . THR B 1 126 ? 7.176 -38.031 -3.688 1 93.81 126 THR B O 1
ATOM 3645 N N . GLY B 1 127 ? 5.656 -36.469 -3.475 1 95.62 127 GLY B N 1
ATOM 3646 C CA . GLY B 1 127 ? 5.293 -36.469 -4.883 1 95.62 127 GLY B CA 1
ATOM 3647 C C . GLY B 1 127 ? 4.828 -35.125 -5.375 1 95.62 127 GLY B C 1
ATOM 3648 O O . GLY B 1 127 ? 4.43 -34.281 -4.578 1 95.62 127 GLY B O 1
ATOM 3649 N N . MET B 1 128 ? 4.918 -35 -6.699 1 96.69 128 MET B N 1
ATOM 3650 C CA . MET B 1 128 ? 4.449 -33.812 -7.391 1 96.69 128 MET B CA 1
ATOM 3651 C C . MET B 1 128 ? 3.092 -34.031 -8.039 1 96.69 128 MET B C 1
ATOM 3653 O O . MET B 1 128 ? 2.879 -35.094 -8.672 1 96.69 128 MET B O 1
ATOM 3657 N N . VAL B 1 129 ? 2.248 -33.094 -7.824 1 96.5 129 VAL B N 1
ATOM 3658 C CA . VAL B 1 129 ? 0.905 -33.188 -8.383 1 96.5 129 VAL B CA 1
ATOM 3659 C C . VAL B 1 129 ? 0.697 -32.094 -9.422 1 96.5 129 VAL B C 1
ATOM 3661 O O . VAL B 1 129 ? 0.792 -30.906 -9.102 1 96.5 129 VAL B O 1
ATOM 3664 N N . GLY B 1 130 ? 0.445 -32.5 -10.695 1 97.19 130 GLY B N 1
ATOM 3665 C CA . GLY B 1 130 ? 0.085 -31.531 -11.727 1 97.19 130 GLY B CA 1
ATOM 3666 C C . GLY B 1 130 ? -1.383 -31.156 -11.695 1 97.19 130 GLY B C 1
ATOM 3667 O O . GLY B 1 130 ? -2.256 -32.031 -11.805 1 97.19 130 GLY B O 1
ATOM 3668 N N . LEU B 1 131 ? -1.635 -29.875 -11.562 1 96.81 131 LEU B N 1
ATOM 3669 C CA . LEU B 1 131 ? -3.002 -29.375 -11.461 1 96.81 131 LEU B CA 1
ATOM 3670 C C . LEU B 1 131 ? -3.309 -28.391 -12.586 1 96.81 131 LEU B C 1
ATOM 3672 O O . LEU B 1 131 ? -2.496 -27.516 -12.898 1 96.81 131 LEU B O 1
ATOM 3676 N N . GLU B 1 132 ? -4.434 -28.578 -13.25 1 97.38 132 GLU B N 1
ATOM 3677 C CA . GLU B 1 132 ? -4.977 -27.609 -14.195 1 97.38 132 GLU B CA 1
ATOM 3678 C C . GLU B 1 132 ? -6.09 -26.781 -13.562 1 97.38 132 GLU B C 1
ATOM 3680 O O . GLU B 1 132 ? -7.094 -27.344 -13.102 1 97.38 132 GLU B O 1
ATOM 3685 N N . ILE B 1 133 ? -5.941 -25.5 -13.594 1 96.94 133 ILE B N 1
ATOM 3686 C CA . ILE B 1 133 ? -6.816 -24.609 -12.844 1 96.94 133 ILE B CA 1
ATOM 3687 C C . ILE B 1 133 ? -7.621 -23.734 -13.805 1 96.94 133 ILE B C 1
ATOM 3689 O O . ILE B 1 133 ? -7.066 -23.141 -14.734 1 96.94 133 ILE B O 1
ATOM 3693 N N . THR B 1 134 ? -8.914 -23.672 -13.602 1 97.88 134 THR B N 1
ATOM 3694 C CA . THR B 1 134 ? -9.797 -22.766 -14.32 1 97.88 134 THR B CA 1
ATOM 3695 C C . THR B 1 134 ? -10.602 -21.906 -13.336 1 97.88 134 THR B C 1
ATOM 3697 O O . THR B 1 134 ? -11.25 -22.438 -12.43 1 97.88 134 THR B O 1
ATOM 3700 N N . THR B 1 135 ? -10.547 -20.625 -13.516 1 98.25 135 THR B N 1
ATOM 3701 C CA . THR B 1 135 ? -11.328 -19.703 -12.703 1 98.25 135 THR B CA 1
ATOM 3702 C C . THR B 1 135 ? -12.344 -18.953 -13.555 1 98.25 135 THR B C 1
ATOM 3704 O O . THR B 1 135 ? -12 -18.422 -14.617 1 98.25 135 THR B O 1
ATOM 3707 N N . THR B 1 136 ? -13.586 -18.922 -13.102 1 98.38 136 THR B N 1
ATOM 3708 C CA . THR B 1 136 ? -14.656 -18.219 -13.805 1 98.38 136 THR B CA 1
ATOM 3709 C C . THR B 1 136 ? -15.273 -17.141 -12.914 1 98.38 136 THR B C 1
ATOM 3711 O O . THR B 1 136 ? -15.07 -17.141 -11.695 1 98.38 136 THR B O 1
ATOM 3714 N N . ASN B 1 137 ? -15.977 -16.172 -13.578 1 98.19 137 ASN B N 1
ATOM 3715 C CA . ASN B 1 137 ? -16.75 -15.203 -12.797 1 98.19 137 ASN B CA 1
ATOM 3716 C C . ASN B 1 137 ? -18.219 -15.602 -12.703 1 98.19 137 ASN B C 1
ATOM 3718 O O . ASN B 1 137 ? -18.594 -16.703 -13.117 1 98.19 137 ASN B O 1
ATOM 3722 N N . GLN B 1 138 ? -19.078 -14.75 -12.102 1 97.75 138 GLN B N 1
ATOM 3723 C CA . GLN B 1 138 ? -20.469 -15.047 -11.82 1 97.75 138 GLN B CA 1
ATOM 3724 C C . GLN B 1 138 ? -21.266 -15.234 -13.109 1 97.75 138 GLN B C 1
ATOM 3726 O O . GLN B 1 138 ? -22.375 -15.781 -13.094 1 97.75 138 GLN B O 1
ATOM 3731 N N . ARG B 1 139 ? -20.766 -14.836 -14.242 1 97.88 139 ARG B N 1
ATOM 3732 C CA . ARG B 1 139 ? -21.453 -14.969 -15.531 1 97.88 139 ARG B CA 1
ATOM 3733 C C . ARG B 1 139 ? -20.953 -16.203 -16.281 1 97.88 139 ARG B C 1
ATOM 3735 O O . ARG B 1 139 ? -21.312 -16.406 -17.438 1 97.88 139 ARG B O 1
ATOM 3742 N N . GLY 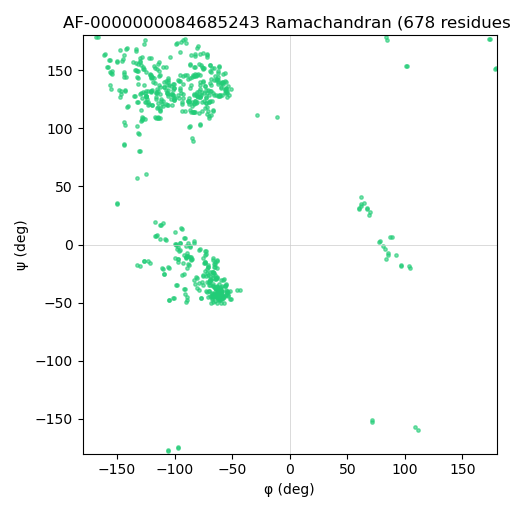B 1 140 ? -19.984 -16.859 -15.695 1 97.25 140 GLY B N 1
ATOM 3743 C CA . GLY B 1 140 ? -19.453 -18.078 -16.312 1 97.25 140 GLY B CA 1
ATOM 3744 C C . GLY B 1 140 ? -18.328 -17.797 -17.281 1 97.25 140 GLY B C 1
ATOM 3745 O O . GLY B 1 140 ? -17.875 -18.703 -17.984 1 97.25 140 GLY B O 1
ATOM 3746 N N . GLU B 1 141 ? -17.891 -16.562 -17.359 1 98 141 GLU B N 1
ATOM 3747 C CA . GLU B 1 141 ? -16.766 -16.234 -18.219 1 98 141 GLU B CA 1
ATOM 3748 C C . GLU B 1 141 ? -15.453 -16.734 -17.625 1 98 141 GLU B C 1
ATOM 3750 O O . GLU B 1 141 ? -15.227 -16.609 -16.422 1 98 141 GLU B O 1
ATOM 3755 N N . GLU B 1 142 ? -14.625 -17.328 -18.5 1 98.31 142 GLU B N 1
ATOM 3756 C CA . GLU B 1 142 ? -13.305 -17.75 -18.031 1 98.31 142 GLU B CA 1
ATOM 3757 C C . GLU B 1 142 ? -12.391 -16.547 -17.812 1 98.31 142 GLU B C 1
ATOM 3759 O O . GLU B 1 142 ? -12.125 -15.781 -18.734 1 98.31 142 GLU B O 1
ATOM 3764 N N . ILE B 1 143 ? -11.914 -16.406 -16.641 1 98.56 143 ILE B N 1
ATOM 3765 C CA . ILE B 1 143 ? -11.086 -15.273 -16.25 1 98.56 143 ILE B CA 1
ATOM 3766 C C . ILE B 1 143 ? -9.617 -15.688 -16.25 1 98.56 143 ILE B C 1
ATOM 3768 O O . ILE B 1 143 ? -8.75 -14.945 -16.719 1 98.56 143 ILE B O 1
ATOM 3772 N N . LEU B 1 144 ? -9.328 -16.844 -15.656 1 98.38 144 LEU B N 1
ATOM 3773 C CA . LEU B 1 144 ? -7.965 -17.359 -15.578 1 98.38 144 LEU B CA 1
ATOM 3774 C C . LEU B 1 144 ? -7.91 -18.828 -15.992 1 98.38 144 LEU B C 1
ATOM 3776 O O . LEU B 1 144 ? -8.852 -19.578 -15.742 1 98.38 144 LEU B O 1
ATOM 3780 N N . HIS B 1 145 ? -6.816 -19.172 -16.531 1 97.31 145 HIS B N 1
ATOM 3781 C CA . HIS B 1 145 ? -6.449 -20.562 -16.828 1 97.31 145 HIS B CA 1
ATOM 3782 C C . HIS B 1 145 ? -4.945 -20.766 -16.688 1 97.31 145 HIS B C 1
ATOM 3784 O O . HIS B 1 145 ? -4.152 -20 -17.219 1 97.31 145 HIS B O 1
ATOM 3790 N N . PHE B 1 146 ? -4.578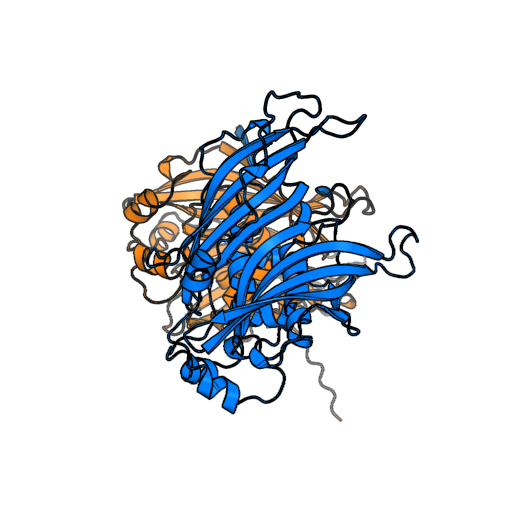 -21.781 -15.883 1 97.5 146 PHE B N 1
ATOM 3791 C CA . PHE B 1 146 ? -3.15 -22 -15.68 1 97.5 146 PHE B CA 1
ATOM 3792 C C . PHE B 1 146 ? -2.896 -23.359 -15.031 1 97.5 146 PHE B C 1
ATOM 3794 O O . PHE B 1 146 ? -3.834 -24.125 -14.781 1 97.5 146 PHE B O 1
ATOM 3801 N N . TRP B 1 147 ? -1.616 -23.641 -14.844 1 97.62 147 TRP B N 1
ATOM 3802 C CA . TRP B 1 147 ? -1.21 -24.891 -14.195 1 97.62 147 TRP B CA 1
ATOM 3803 C C . TRP B 1 147 ? -0.376 -24.609 -12.945 1 97.62 147 TRP B C 1
ATOM 3805 O O . TRP B 1 147 ? 0.343 -23.609 -12.891 1 97.62 147 TRP B O 1
ATOM 3815 N N . ARG B 1 148 ? -0.527 -25.438 -12.008 1 97.12 148 ARG B N 1
ATOM 3816 C CA . ARG B 1 148 ? 0.166 -25.391 -10.727 1 97.12 148 ARG B CA 1
ATOM 3817 C C . ARG B 1 148 ? 0.737 -26.75 -10.359 1 97.12 148 ARG B C 1
ATOM 3819 O O . ARG B 1 148 ? 0.14 -27.781 -10.672 1 97.12 148 ARG B O 1
ATOM 3826 N N . CYS B 1 149 ? 1.91 -26.781 -9.711 1 96.81 149 CYS B N 1
ATOM 3827 C CA . CYS B 1 149 ? 2.518 -28.047 -9.305 1 96.81 149 CYS B CA 1
ATOM 3828 C C . CYS B 1 149 ? 2.971 -27.984 -7.855 1 96.81 149 CYS B C 1
ATOM 3830 O O . CYS B 1 149 ? 4.113 -27.625 -7.566 1 96.81 149 CYS B O 1
ATOM 3832 N N . PRO B 1 150 ? 2.156 -28.453 -6.941 1 96.06 150 PRO B N 1
ATOM 3833 C CA . PRO B 1 150 ? 2.564 -28.594 -5.543 1 96.06 150 PRO B CA 1
ATOM 3834 C C . PRO B 1 150 ? 3.268 -29.922 -5.258 1 96.06 150 PRO B C 1
ATOM 3836 O O . PRO B 1 150 ? 3.105 -30.875 -6.016 1 96.06 150 PRO B O 1
ATOM 3839 N N . MET B 1 151 ? 4.074 -29.891 -4.219 1 95.38 151 MET B N 1
ATOM 3840 C CA . MET B 1 151 ? 4.66 -31.094 -3.643 1 95.38 151 MET B CA 1
ATOM 3841 C C . MET B 1 151 ? 3.91 -31.516 -2.385 1 95.38 151 MET B C 1
ATOM 3843 O O . MET B 1 151 ? 3.693 -30.703 -1.483 1 95.38 151 MET B O 1
ATOM 3847 N N . VAL B 1 152 ? 3.531 -32.781 -2.365 1 94.75 152 VAL B N 1
ATOM 3848 C CA . VAL B 1 152 ? 2.742 -33.281 -1.249 1 94.75 152 VAL B CA 1
ATOM 3849 C C . VAL B 1 152 ? 3.41 -34.531 -0.674 1 94.75 152 VAL B C 1
ATOM 3851 O O . VAL B 1 152 ? 4.051 -35.281 -1.403 1 94.75 152 VAL B O 1
ATOM 3854 N N . PRO B 1 153 ? 3.211 -34.75 0.591 1 93.31 153 PRO B N 1
ATOM 3855 C CA . PRO B 1 153 ? 3.803 -35.938 1.204 1 93.31 153 PRO B CA 1
ATOM 3856 C C . PRO B 1 153 ? 3.006 -37.219 0.91 1 93.31 153 PRO B C 1
ATOM 3858 O O . PRO B 1 153 ? 1.801 -37.156 0.657 1 93.31 153 PRO B O 1
ATOM 3861 N N . CYS B 1 154 ? 3.77 -38.281 1.003 1 93.56 154 CYS B N 1
ATOM 3862 C CA . CYS B 1 154 ? 3.1 -39.594 1.043 1 93.56 154 CYS B CA 1
ATOM 3863 C C . CYS B 1 154 ? 2.67 -39.938 2.463 1 93.56 154 CYS B C 1
ATOM 3865 O O . CYS B 1 154 ? 3.332 -39.531 3.428 1 93.56 154 CYS B O 1
ATOM 3867 N N . ARG B 1 155 ? 1.577 -40.562 2.531 1 91.75 155 ARG B N 1
ATOM 3868 C CA . ARG B 1 155 ? 1.127 -41.031 3.846 1 91.75 155 ARG B CA 1
ATOM 3869 C C . ARG B 1 155 ? 2.152 -41.938 4.488 1 91.75 155 ARG B C 1
ATOM 3871 O O . ARG B 1 155 ? 2.479 -41.781 5.668 1 91.75 155 ARG B O 1
ATOM 3878 N N . ASP B 1 156 ? 2.564 -42.906 3.709 1 87.94 156 ASP B N 1
ATOM 3879 C CA . ASP B 1 156 ? 3.652 -43.812 4.098 1 87.94 156 ASP B CA 1
ATOM 3880 C C . ASP B 1 156 ? 4.996 -43.312 3.58 1 87.94 156 ASP B C 1
ATOM 3882 O O . ASP B 1 156 ? 5.238 -43.312 2.371 1 87.94 156 ASP B O 1
ATOM 3886 N N . PRO B 1 157 ? 5.84 -42.969 4.5 1 86.12 157 PRO B N 1
ATOM 3887 C CA . PRO B 1 157 ? 7.109 -42.375 4.074 1 86.12 157 PRO B CA 1
ATOM 3888 C C . PRO B 1 157 ? 7.953 -43.344 3.236 1 86.12 157 PRO B C 1
ATOM 3890 O O . PRO B 1 157 ? 8.906 -42.906 2.582 1 86.12 157 PRO B O 1
ATOM 3893 N N . LYS B 1 158 ? 7.617 -44.562 3.252 1 84.62 158 LYS B N 1
ATOM 3894 C CA . LYS B 1 158 ? 8.438 -45.531 2.543 1 84.62 158 LYS B CA 1
ATOM 3895 C C . LYS B 1 158 ? 7.734 -46.031 1.28 1 84.62 158 LYS B C 1
ATOM 3897 O O . LYS B 1 158 ? 8.297 -46.844 0.524 1 84.62 158 LYS B O 1
ATOM 3902 N N . VAL B 1 159 ? 6.656 -45.469 1.03 1 86.62 159 VAL B N 1
ATOM 3903 C CA . VAL B 1 159 ? 5.852 -45.969 -0.085 1 86.62 159 VAL B CA 1
ATOM 3904 C C . VAL B 1 159 ? 6.559 -45.656 -1.404 1 86.62 159 VAL B C 1
ATOM 3906 O O . VAL B 1 159 ? 7.227 -44.625 -1.534 1 86.62 159 VAL B O 1
ATOM 3909 N N . GLN B 1 160 ? 6.535 -46.625 -2.32 1 86.5 160 GLN B N 1
ATOM 3910 C CA . GLN B 1 160 ? 6.93 -46.438 -3.713 1 86.5 160 GLN B CA 1
ATOM 3911 C C . GLN B 1 160 ? 5.742 -46.625 -4.652 1 86.5 160 GLN B C 1
ATOM 3913 O O . GLN B 1 160 ? 5.273 -47.75 -4.824 1 86.5 160 GLN B O 1
ATOM 3918 N N . THR B 1 161 ? 5.324 -45.562 -5.188 1 89.5 161 THR B N 1
ATOM 3919 C CA . THR B 1 161 ? 4.211 -45.656 -6.125 1 89.5 161 THR B CA 1
ATOM 3920 C C . THR B 1 161 ? 4.723 -45.812 -7.555 1 89.5 161 THR B C 1
ATOM 3922 O O . THR B 1 161 ? 5.934 -45.844 -7.785 1 89.5 161 THR B O 1
ATOM 3925 N N . THR B 1 162 ? 3.771 -46 -8.531 1 89 162 THR B N 1
ATOM 3926 C CA . THR B 1 162 ? 4.156 -46.188 -9.93 1 89 162 THR B CA 1
ATOM 3927 C C . THR B 1 162 ? 4.02 -44.875 -10.695 1 89 162 THR B C 1
ATOM 3929 O O . THR B 1 162 ? 4.25 -44.844 -11.906 1 89 162 THR B O 1
ATOM 3932 N N . HIS B 1 163 ? 3.596 -43.875 -10.023 1 93 163 HIS B N 1
ATOM 3933 C CA . HIS B 1 163 ? 3.365 -42.625 -10.695 1 93 163 HIS B CA 1
ATOM 3934 C C . HIS B 1 163 ? 4.68 -42 -11.141 1 93 163 HIS B C 1
ATOM 3936 O O . HIS B 1 163 ? 5.539 -41.688 -10.32 1 93 163 HIS B O 1
ATOM 3942 N N . ALA B 1 164 ? 4.887 -41.688 -12.461 1 93.75 164 ALA B N 1
ATOM 3943 C CA . ALA B 1 164 ? 6.102 -41.125 -13.047 1 93.75 164 ALA B CA 1
ATOM 3944 C C . ALA B 1 164 ? 5.777 -40.25 -14.266 1 93.75 164 ALA B C 1
ATOM 3946 O O . ALA B 1 164 ? 6.531 -40.25 -15.242 1 93.75 164 ALA B O 1
ATOM 3947 N N . ASP B 1 165 ? 4.684 -39.594 -14.188 1 93.81 165 ASP B N 1
ATOM 3948 C CA . ASP B 1 165 ? 4.238 -38.781 -15.312 1 93.81 165 ASP B CA 1
ATOM 3949 C C . ASP B 1 165 ? 5.242 -37.688 -15.617 1 93.81 165 ASP B C 1
ATOM 3951 O O . ASP B 1 165 ? 5.973 -37.219 -14.734 1 93.81 165 ASP B O 1
ATOM 3955 N N . ASP B 1 166 ? 5.203 -37.281 -16.922 1 91.62 166 ASP B N 1
ATOM 3956 C CA . ASP B 1 166 ? 5.992 -36.156 -17.375 1 91.62 166 ASP B CA 1
ATOM 3957 C C . ASP B 1 166 ? 5.285 -34.844 -17.062 1 91.62 166 ASP B C 1
ATOM 3959 O O . ASP B 1 166 ? 4.191 -34.562 -17.562 1 91.62 166 ASP B O 1
ATOM 3963 N N . LEU B 1 167 ? 5.953 -34 -16.344 1 91.56 167 LEU B N 1
ATOM 3964 C CA . LEU B 1 167 ? 5.348 -32.719 -15.922 1 91.56 167 LEU B CA 1
ATOM 3965 C C . LEU B 1 167 ? 5.371 -31.703 -17.047 1 91.56 167 LEU B C 1
ATOM 3967 O O . LEU B 1 167 ? 4.762 -30.641 -16.938 1 91.56 167 LEU B O 1
ATOM 3971 N N . ASP B 1 168 ? 5.961 -32.031 -18.141 1 88.56 168 ASP B N 1
ATOM 3972 C CA . ASP B 1 168 ? 6.027 -31.125 -19.281 1 88.56 168 ASP B CA 1
ATOM 3973 C C . ASP B 1 168 ? 4.672 -31.016 -19.984 1 88.56 168 ASP B C 1
ATOM 3975 O O . ASP B 1 168 ? 4.484 -30.172 -20.859 1 88.56 168 ASP B O 1
ATOM 3979 N N . ILE B 1 169 ? 3.783 -31.766 -19.578 1 86.75 169 ILE B N 1
ATOM 3980 C CA . ILE B 1 169 ? 2.42 -31.656 -20.078 1 86.75 169 ILE B CA 1
ATOM 3981 C C . ILE B 1 169 ? 1.821 -30.312 -19.672 1 86.75 169 ILE B C 1
ATOM 3983 O O . ILE B 1 169 ? 0.82 -29.859 -20.234 1 86.75 169 ILE B O 1
ATOM 3987 N N . MET B 1 170 ? 2.295 -29.812 -18.672 1 91.12 170 MET B N 1
ATOM 3988 C CA . MET B 1 170 ? 1.934 -28.453 -18.266 1 91.12 170 MET B CA 1
ATOM 3989 C C . MET B 1 170 ? 2.824 -27.422 -18.938 1 91.12 170 MET B C 1
ATOM 3991 O O . MET B 1 170 ? 3.957 -27.188 -18.516 1 91.12 170 MET B O 1
ATOM 3995 N N . PRO B 1 171 ? 2.354 -26.766 -19.953 1 86.19 171 PRO B N 1
ATOM 3996 C CA . PRO B 1 171 ? 3.213 -25.938 -20.797 1 86.19 171 PRO B CA 1
ATOM 3997 C C . PRO B 1 171 ? 3.471 -24.562 -20.188 1 86.19 171 PRO B C 1
ATOM 3999 O O . PRO B 1 171 ? 2.586 -23.984 -19.531 1 86.19 171 PRO B O 1
ATOM 4002 N N . SER B 1 172 ? 4.668 -24.109 -20.453 1 87.38 172 SER B N 1
ATOM 4003 C CA . SER B 1 172 ? 4.992 -22.734 -20.109 1 87.38 172 SER B CA 1
ATOM 4004 C C . SER B 1 172 ? 4.832 -21.812 -21.328 1 87.38 172 SER B C 1
ATOM 4006 O O . SER B 1 172 ? 4.793 -20.594 -21.172 1 87.38 172 SER B O 1
ATOM 4008 N N . ASP B 1 173 ? 4.707 -22.391 -22.391 1 90.5 173 ASP B N 1
ATOM 4009 C CA . ASP B 1 173 ? 4.57 -21.578 -23.594 1 90.5 173 ASP B CA 1
ATOM 4010 C C . ASP B 1 173 ? 3.137 -21.078 -23.766 1 90.5 173 ASP B C 1
ATOM 4012 O O . ASP B 1 173 ? 2.184 -21.828 -23.578 1 90.5 173 ASP B O 1
ATOM 4016 N N . ILE B 1 174 ? 2.957 -19.859 -23.938 1 95.88 174 ILE B N 1
ATOM 4017 C CA . ILE B 1 174 ? 1.689 -19.219 -24.25 1 95.88 174 ILE B CA 1
ATOM 4018 C C . ILE B 1 174 ? 1.741 -18.656 -25.672 1 95.88 174 ILE B C 1
ATOM 4020 O O . ILE B 1 174 ? 2.617 -17.844 -25.984 1 95.88 174 ILE B O 1
ATOM 4024 N N . SER B 1 175 ? 0.821 -19.016 -26.484 1 94.81 175 SER B N 1
ATOM 4025 C CA . SER B 1 175 ? 0.83 -18.547 -27.875 1 94.81 175 SER B CA 1
ATOM 4026 C C . SER B 1 175 ? 0.574 -17.047 -27.953 1 94.81 175 SER B C 1
ATOM 4028 O O . SER B 1 175 ? -0.117 -16.484 -27.094 1 94.81 175 SER B O 1
ATOM 4030 N N . THR B 1 176 ? 1.111 -16.469 -29 1 93.5 176 THR B N 1
ATOM 4031 C CA . THR B 1 176 ? 0.864 -15.047 -29.25 1 93.5 176 THR B CA 1
ATOM 4032 C C . THR B 1 176 ? -0.627 -14.781 -29.438 1 93.5 176 THR B C 1
ATOM 4034 O O . THR B 1 176 ? -1.144 -13.766 -28.969 1 93.5 176 THR B O 1
ATOM 4037 N N . GLN B 1 177 ? -1.234 -15.695 -30.062 1 94.38 177 GLN B N 1
ATOM 4038 C CA . GLN B 1 177 ? -2.668 -15.555 -30.297 1 94.38 177 GLN B CA 1
ATOM 4039 C C . GLN B 1 177 ? -3.439 -15.492 -28.984 1 94.38 177 GLN B C 1
ATOM 4041 O O . GLN B 1 177 ? -4.316 -14.641 -28.812 1 94.38 177 GLN B O 1
ATOM 4046 N N . SER B 1 178 ? -3.088 -16.375 -28.094 1 95.75 178 SER B N 1
ATOM 4047 C CA . SER B 1 178 ? -3.744 -16.391 -26.781 1 95.75 178 SER B CA 1
ATOM 4048 C C . SER B 1 178 ? -3.527 -15.086 -26.031 1 95.75 178 SER B C 1
ATOM 4050 O O . SER B 1 178 ? -4.441 -14.578 -25.391 1 95.75 178 SER B O 1
ATOM 4052 N N . LEU B 1 179 ? -2.352 -14.547 -26.141 1 96.81 179 LEU B N 1
ATOM 4053 C CA . LEU B 1 179 ? -2.031 -13.289 -25.469 1 96.81 179 LEU B CA 1
ATOM 4054 C C . LEU B 1 179 ? -2.814 -12.133 -26.078 1 96.81 179 LEU B C 1
ATOM 4056 O O . LEU B 1 179 ? -3.393 -11.312 -25.359 1 96.81 179 LEU B O 1
ATOM 4060 N N . VAL B 1 180 ? -2.865 -12.086 -27.375 1 96 180 VAL B N 1
ATOM 4061 C CA . VAL B 1 180 ? -3.537 -10.992 -28.078 1 96 180 VAL B CA 1
ATOM 4062 C C . VAL B 1 180 ? -5.031 -11.031 -27.781 1 96 180 VAL B C 1
ATOM 4064 O O . VAL B 1 180 ? -5.66 -9.984 -27.594 1 96 180 VAL B O 1
ATOM 4067 N N . GLU B 1 181 ? -5.555 -12.203 -27.703 1 95.94 181 GLU B N 1
ATOM 4068 C CA . GLU B 1 181 ? -6.98 -12.367 -27.438 1 95.94 181 GLU B CA 1
ATOM 4069 C C . GLU B 1 181 ? -7.332 -11.891 -26.031 1 95.94 181 GLU B C 1
ATOM 4071 O O . GLU B 1 181 ? -8.477 -11.539 -25.75 1 95.94 181 GLU B O 1
ATOM 4076 N N . ALA B 1 182 ? -6.352 -11.891 -25.156 1 97.12 182 ALA B N 1
ATOM 4077 C CA . ALA B 1 182 ? -6.582 -11.539 -23.766 1 97.12 182 ALA B CA 1
ATOM 4078 C C . ALA B 1 182 ? -6.5 -10.031 -23.562 1 97.12 182 ALA B C 1
ATOM 4080 O O . ALA B 1 182 ? -6.914 -9.516 -22.516 1 97.12 182 ALA B O 1
ATOM 4081 N N . VAL B 1 183 ? -6.016 -9.242 -24.484 1 97.19 183 VAL B N 1
ATOM 4082 C CA . VAL B 1 183 ? -5.824 -7.801 -24.375 1 97.19 183 VAL B CA 1
ATOM 4083 C C . VAL B 1 183 ? -7.176 -7.098 -24.438 1 97.19 183 VAL B C 1
ATOM 4085 O O . VAL B 1 183 ? -7.973 -7.352 -25.359 1 97.19 183 VAL B O 1
ATOM 4088 N N . PRO B 1 184 ? -7.5 -6.262 -23.453 1 95.94 184 PRO B N 1
ATOM 4089 C CA . PRO B 1 184 ? -8.711 -5.457 -23.594 1 95.94 184 PRO B CA 1
ATOM 4090 C C . PRO B 1 184 ? -8.609 -4.434 -24.719 1 95.94 184 PRO B C 1
ATOM 4092 O O . PRO B 1 184 ? -7.895 -3.436 -24.594 1 95.94 184 PRO B O 1
ATOM 4095 N N . THR B 1 185 ? -9.375 -4.539 -25.703 1 92.75 185 THR B N 1
ATOM 4096 C CA . THR B 1 185 ? -9.227 -3.738 -26.922 1 92.75 185 THR B CA 1
ATOM 4097 C C . THR B 1 185 ? -10.031 -2.445 -26.812 1 92.75 185 THR B C 1
ATOM 4099 O O . THR B 1 185 ? -9.852 -1.529 -27.609 1 92.75 185 THR B O 1
ATOM 4102 N N . ASP B 1 186 ? -10.844 -2.371 -25.844 1 93.69 186 ASP B N 1
ATOM 4103 C CA . ASP B 1 186 ? -11.719 -1.208 -25.734 1 93.69 186 ASP B CA 1
ATOM 4104 C C . ASP B 1 186 ? -11.117 -0.146 -24.812 1 93.69 186 ASP B C 1
ATOM 4106 O O . ASP B 1 186 ? -11.719 0.907 -24.594 1 93.69 186 ASP B O 1
ATOM 4110 N N . TRP B 1 187 ? -9.945 -0.387 -24.281 1 97.25 187 TRP B N 1
ATOM 4111 C CA . TRP B 1 187 ? -9.328 0.605 -23.406 1 97.25 187 TRP B CA 1
ATOM 4112 C C . TRP B 1 187 ? -8.766 1.77 -24.219 1 97.25 187 TRP B C 1
ATOM 4114 O O . TRP B 1 187 ? -8.18 1.566 -25.281 1 97.25 187 TRP B O 1
ATOM 4124 N N . ASP B 1 188 ? -8.922 2.986 -23.75 1 97.75 188 ASP B N 1
ATOM 4125 C CA . ASP B 1 188 ? -8.469 4.191 -24.438 1 97.75 188 ASP B CA 1
ATOM 4126 C C . ASP B 1 188 ? -6.996 4.465 -24.141 1 97.75 188 ASP B C 1
ATOM 4128 O O . ASP B 1 188 ? -6.668 5.305 -23.297 1 97.75 188 ASP B O 1
ATOM 4132 N N . LEU B 1 189 ? -6.16 3.91 -24.938 1 97.69 189 LEU B N 1
ATOM 4133 C CA . LEU B 1 189 ? -4.719 3.986 -24.719 1 97.69 189 LEU B CA 1
ATOM 4134 C C . LEU B 1 189 ? -4.199 5.387 -25.016 1 97.69 189 LEU B C 1
ATOM 4136 O O . LEU B 1 189 ? -3.248 5.852 -24.375 1 97.69 189 LEU B O 1
ATOM 4140 N N . ALA B 1 190 ? -4.781 6.047 -25.922 1 96.56 190 ALA B N 1
ATOM 4141 C CA . ALA B 1 190 ? -4.344 7.391 -26.297 1 96.56 190 ALA B CA 1
ATOM 4142 C C . ALA B 1 190 ? -4.527 8.367 -25.141 1 96.56 190 ALA B C 1
ATOM 4144 O O . ALA B 1 190 ? -3.631 9.156 -24.828 1 96.56 190 ALA B O 1
ATOM 4145 N N . THR B 1 191 ? -5.637 8.266 -24.562 1 97.19 191 THR B N 1
ATOM 4146 C CA . THR B 1 191 ? -5.902 9.117 -23.422 1 97.19 191 THR B CA 1
ATOM 4147 C C . THR B 1 191 ? -4.922 8.828 -22.281 1 97.19 191 THR B C 1
ATOM 4149 O O . THR B 1 191 ? -4.422 9.75 -21.641 1 97.19 191 THR B O 1
ATOM 4152 N N . TYR B 1 192 ? -4.637 7.582 -22.062 1 97.56 192 TYR B N 1
ATOM 4153 C CA . TYR B 1 192 ? -3.699 7.199 -21.016 1 97.56 192 TYR B CA 1
ATOM 4154 C C . TYR B 1 192 ? -2.316 7.781 -21.281 1 97.56 192 TYR B C 1
ATOM 4156 O O . TYR B 1 192 ? -1.68 8.32 -20.359 1 97.56 192 TYR B O 1
ATOM 4164 N N . LYS B 1 193 ? -1.876 7.699 -22.453 1 96.06 193 LYS B N 1
ATOM 4165 C CA . LYS B 1 193 ? -0.559 8.203 -22.828 1 96.06 193 LYS B CA 1
ATOM 4166 C C . LYS B 1 193 ? -0.494 9.727 -22.672 1 96.06 193 LYS B C 1
ATOM 4168 O O . LYS B 1 193 ? 0.552 10.273 -22.328 1 96.06 193 LYS B O 1
ATOM 4173 N N . LYS B 1 194 ? -1.558 10.32 -22.969 1 95.5 194 LYS B N 1
ATOM 4174 C CA . LYS B 1 194 ? -1.609 11.773 -22.828 1 95.5 194 LYS B CA 1
ATOM 4175 C C . LYS B 1 194 ? -1.585 12.203 -21.375 1 95.5 194 LYS B C 1
ATOM 4177 O O . LYS B 1 194 ? -1.01 13.234 -21.031 1 95.5 194 LYS B O 1
ATOM 4182 N N . ARG B 1 195 ? -2.1 11.43 -20.531 1 94.31 195 ARG B N 1
ATOM 4183 C CA . ARG B 1 195 ? -2.281 11.766 -19.125 1 94.31 195 ARG B CA 1
ATOM 4184 C C . ARG B 1 195 ? -0.973 11.617 -18.359 1 94.31 195 ARG B C 1
ATOM 4186 O O . ARG B 1 195 ? -0.722 12.359 -17.406 1 94.31 195 ARG B O 1
ATOM 4193 N N . PHE B 1 196 ? -0.195 10.68 -18.781 1 94.56 196 PHE B N 1
ATOM 4194 C CA . PHE B 1 196 ? 0.958 10.359 -17.938 1 94.56 196 PHE B CA 1
ATOM 4195 C C . PHE B 1 196 ? 2.248 10.43 -18.75 1 94.56 196 PHE B C 1
ATOM 4197 O O . PHE B 1 196 ? 2.359 9.797 -19.797 1 94.56 196 PHE B O 1
ATOM 4204 N N . ALA B 1 197 ? 3.176 11.156 -18.141 1 92.56 197 ALA B N 1
ATOM 4205 C CA . ALA B 1 197 ? 4.52 11.172 -18.719 1 92.56 197 ALA B CA 1
ATOM 4206 C C . ALA B 1 197 ? 5.297 9.922 -18.328 1 92.56 197 ALA B C 1
ATOM 4208 O O . ALA B 1 197 ? 4.82 9.109 -17.531 1 92.56 197 ALA B O 1
ATOM 4209 N N . GLY B 1 198 ? 6.504 9.695 -18.938 1 91.5 198 GLY B N 1
ATOM 4210 C CA . GLY B 1 198 ? 7.363 8.57 -18.609 1 91.5 198 GLY B CA 1
ATOM 4211 C C . GLY B 1 198 ? 7.418 7.512 -19.688 1 91.5 198 GLY B C 1
ATOM 4212 O O . GLY B 1 198 ? 7.082 7.781 -20.844 1 91.5 198 GLY B O 1
ATOM 4213 N N . ILE B 1 199 ? 7.762 6.332 -19.281 1 94.31 199 ILE B N 1
ATOM 4214 C CA . ILE B 1 199 ? 8.031 5.25 -20.219 1 94.31 199 ILE B CA 1
ATOM 4215 C C . ILE B 1 199 ? 6.727 4.547 -20.594 1 94.31 199 ILE B C 1
ATOM 4217 O O . ILE B 1 199 ? 6.059 3.975 -19.719 1 94.31 199 ILE B O 1
ATOM 4221 N N . HIS B 1 200 ? 6.371 4.672 -21.844 1 97.69 200 HIS B N 1
ATOM 4222 C CA . HIS B 1 200 ? 5.309 3.863 -22.422 1 97.69 200 HIS B CA 1
ATOM 4223 C C . HIS B 1 200 ? 5.871 2.781 -23.344 1 97.69 200 HIS B C 1
ATOM 4225 O O . HIS B 1 200 ? 7.086 2.59 -23.406 1 97.69 200 HIS B O 1
ATOM 4231 N N . PHE B 1 201 ? 4.973 1.979 -24.016 1 98.19 201 PHE B N 1
ATOM 4232 C CA . PHE B 1 201 ? 5.371 0.805 -24.781 1 98.19 201 PHE B CA 1
ATOM 4233 C C . PHE B 1 201 ? 6.445 1.166 -25.797 1 98.19 201 PHE B C 1
ATOM 4235 O O . PHE B 1 201 ? 7.438 0.451 -25.938 1 98.19 201 PHE B O 1
ATOM 4242 N N . ASP B 1 202 ? 6.258 2.248 -26.438 1 96.38 202 ASP B N 1
ATOM 4243 C CA . ASP B 1 202 ? 7.145 2.629 -27.531 1 96.38 202 ASP B CA 1
ATOM 4244 C C . ASP B 1 202 ? 8.547 2.941 -27.031 1 96.38 202 ASP B C 1
ATOM 4246 O O . ASP B 1 202 ? 9.531 2.785 -27.75 1 96.38 202 ASP B O 1
ATOM 4250 N N . GLN B 1 203 ? 8.641 3.354 -25.766 1 95.75 203 GLN B N 1
ATOM 4251 C CA . GLN B 1 203 ? 9.93 3.777 -25.203 1 95.75 203 GLN B CA 1
ATOM 4252 C C . GLN B 1 203 ? 10.609 2.633 -24.469 1 95.75 203 GLN B C 1
ATOM 4254 O O . GLN B 1 203 ? 11.75 2.773 -24.016 1 95.75 203 GLN B O 1
ATOM 4259 N N . VAL B 1 204 ? 9.977 1.504 -24.344 1 96.5 204 VAL B N 1
ATOM 4260 C CA . VAL B 1 204 ? 10.586 0.361 -23.672 1 96.5 204 VAL B CA 1
ATOM 4261 C C . VAL B 1 204 ? 11.734 -0.185 -24.516 1 96.5 204 VAL B C 1
ATOM 4263 O O . VAL B 1 204 ? 11.602 -0.337 -25.734 1 96.5 204 VAL B O 1
ATOM 4266 N N . GLU B 1 205 ? 12.852 -0.407 -23.859 1 95.38 205 GLU B N 1
ATOM 4267 C CA . GLU B 1 205 ? 14.008 -0.995 -24.531 1 95.38 205 GLU B CA 1
ATOM 4268 C C . GLU B 1 205 ? 14.195 -2.455 -24.125 1 95.38 205 GLU B C 1
ATOM 4270 O O . GLU B 1 205 ? 14.016 -2.811 -22.953 1 95.38 205 GLU B O 1
ATOM 4275 N N . THR B 1 206 ? 14.555 -3.291 -25.109 1 94.94 206 THR B N 1
ATOM 4276 C CA . THR B 1 206 ? 14.836 -4.691 -24.812 1 94.94 206 THR B CA 1
ATOM 4277 C C . THR B 1 206 ? 16.281 -4.867 -24.375 1 94.94 206 THR B C 1
ATOM 4279 O O . THR B 1 206 ? 17.109 -3.961 -24.547 1 94.94 206 THR B O 1
ATOM 4282 N N . ASP B 1 207 ? 16.594 -6.008 -23.75 1 94.94 207 ASP B N 1
ATOM 4283 C CA . ASP B 1 207 ? 17.922 -6.363 -23.266 1 94.94 207 ASP B CA 1
ATOM 4284 C C . ASP B 1 207 ? 18.391 -5.379 -22.203 1 94.94 207 ASP B C 1
ATOM 4286 O O . ASP B 1 207 ? 19.547 -4.918 -22.25 1 94.94 207 ASP B O 1
ATOM 4290 N N . VAL B 1 208 ? 17.453 -4.941 -21.5 1 96.56 208 VAL B N 1
ATOM 4291 C CA . VAL B 1 208 ? 17.703 -4.098 -20.328 1 96.56 208 VAL B CA 1
ATOM 4292 C C . VAL B 1 208 ? 17.438 -4.887 -19.047 1 96.56 208 VAL B C 1
ATOM 4294 O O . VAL B 1 208 ? 16.531 -5.727 -19.016 1 96.56 208 VAL B O 1
ATOM 4297 N N . LEU B 1 209 ? 18.266 -4.691 -18.047 1 97.88 209 LEU B N 1
ATOM 4298 C CA . LEU B 1 209 ? 18.078 -5.238 -16.703 1 97.88 209 LEU B CA 1
ATOM 4299 C C . LEU B 1 209 ? 17.844 -4.121 -15.688 1 97.88 209 LEU B C 1
ATOM 4301 O O . LEU B 1 209 ? 18.766 -3.352 -15.391 1 97.88 209 LEU B O 1
ATOM 4305 N N . PHE B 1 210 ? 16.641 -4.012 -15.211 1 97.38 210 PHE B N 1
ATOM 4306 C CA . PHE B 1 210 ? 16.344 -3.094 -14.117 1 97.38 210 PHE B CA 1
ATOM 4307 C C . PHE B 1 210 ? 16.734 -3.705 -12.781 1 97.38 210 PHE B C 1
ATOM 4309 O O . PHE B 1 210 ? 16.359 -4.836 -12.469 1 97.38 210 PHE B O 1
ATOM 4316 N N . LYS B 1 211 ? 17.422 -3.018 -11.977 1 96.5 211 LYS B N 1
ATOM 4317 C CA . LYS B 1 211 ? 17.719 -3.369 -10.586 1 96.5 211 LYS B CA 1
ATOM 4318 C C . LYS B 1 211 ? 17.031 -2.41 -9.617 1 96.5 211 LYS B C 1
ATOM 4320 O O . LYS B 1 211 ? 17.344 -1.218 -9.594 1 96.5 211 LYS B O 1
ATOM 4325 N N . ILE B 1 212 ? 16.188 -2.891 -8.836 1 93.62 212 ILE B N 1
ATOM 4326 C CA . ILE B 1 212 ? 15.422 -2.066 -7.906 1 93.62 212 ILE B CA 1
ATOM 4327 C C . ILE B 1 212 ? 16.234 -1.855 -6.625 1 93.62 212 ILE B C 1
ATOM 4329 O O . ILE B 1 212 ? 16.531 -2.811 -5.906 1 93.62 212 ILE B O 1
ATOM 4333 N N . LYS B 1 213 ? 16.5 -0.694 -6.254 1 91.5 213 LYS B N 1
ATOM 4334 C CA . LYS B 1 213 ? 17.297 -0.396 -5.066 1 91.5 213 LYS B CA 1
ATOM 4335 C C . LYS B 1 213 ? 16.469 -0.58 -3.795 1 91.5 213 LYS B C 1
ATOM 4337 O O . LYS B 1 213 ? 16.953 -1.166 -2.82 1 91.5 213 LYS B O 1
ATOM 4342 N N . ALA B 1 214 ? 15.273 -0.025 -3.879 1 89.81 214 ALA B N 1
ATOM 4343 C CA . ALA B 1 214 ? 14.406 -0.08 -2.703 1 89.81 214 ALA B CA 1
ATOM 4344 C C . ALA B 1 214 ? 13.922 -1.505 -2.445 1 89.81 214 ALA B C 1
ATOM 4346 O O . ALA B 1 214 ? 13.297 -2.119 -3.311 1 89.81 214 ALA B O 1
ATOM 4347 N N . ARG B 1 215 ? 14.203 -2.014 -1.259 1 94.12 215 ARG B N 1
ATOM 4348 C CA . ARG B 1 215 ? 13.773 -3.355 -0.88 1 94.12 215 ARG B CA 1
ATOM 4349 C C . ARG B 1 215 ? 12.586 -3.303 0.071 1 94.12 215 ARG B C 1
ATOM 4351 O O . ARG B 1 215 ? 12.258 -2.24 0.604 1 94.12 215 ARG B O 1
ATOM 4358 N N . ASP B 1 216 ? 11.898 -4.445 0.155 1 95.69 216 ASP B N 1
ATOM 4359 C CA . ASP B 1 216 ? 10.711 -4.508 0.996 1 95.69 216 ASP B CA 1
ATOM 4360 C C . ASP B 1 216 ? 10.797 -5.672 1.981 1 95.69 216 ASP B C 1
ATOM 4362 O O . ASP B 1 216 ? 11.172 -6.785 1.605 1 95.69 216 ASP B O 1
ATOM 4366 N N . THR B 1 217 ? 10.406 -5.414 3.209 1 95.88 217 THR B N 1
ATOM 4367 C CA . THR B 1 217 ? 10.375 -6.441 4.246 1 95.88 217 THR B CA 1
ATOM 4368 C C . THR B 1 217 ? 9.055 -7.207 4.203 1 95.88 217 THR B C 1
ATOM 4370 O O . THR B 1 217 ? 7.988 -6.609 4.082 1 95.88 217 THR B O 1
ATOM 4373 N N . VAL B 1 218 ? 9.148 -8.531 4.34 1 96.94 218 VAL B N 1
ATOM 4374 C CA . VAL B 1 218 ? 7.953 -9.367 4.391 1 96.94 218 VAL B CA 1
ATOM 4375 C C . VAL B 1 218 ? 7.293 -9.242 5.762 1 96.94 218 VAL B C 1
ATOM 4377 O O . VAL B 1 218 ? 7.887 -9.602 6.781 1 96.94 218 VAL B O 1
ATOM 4380 N N . THR B 1 219 ? 6.148 -8.711 5.758 1 95.94 219 THR B N 1
ATOM 4381 C CA . THR B 1 219 ? 5.328 -8.617 6.965 1 95.94 219 THR B CA 1
ATOM 4382 C C . THR B 1 219 ? 3.896 -9.055 6.676 1 95.94 219 THR B C 1
ATOM 4384 O O . THR B 1 219 ? 3.484 -9.133 5.52 1 95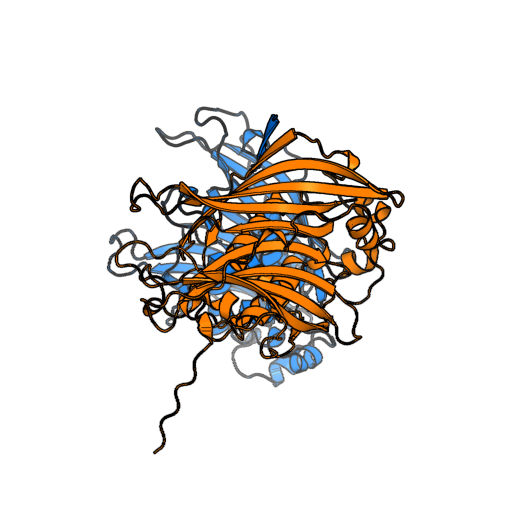.94 219 THR B O 1
ATOM 4387 N N . SER B 1 220 ? 3.125 -9.5 7.723 1 96.56 220 SER B N 1
ATOM 4388 C CA . SER B 1 220 ? 1.709 -9.844 7.637 1 96.56 220 SER B CA 1
ATOM 4389 C C . SER B 1 220 ? 1.475 -11.008 6.684 1 96.56 220 SER B C 1
ATOM 4391 O O . SER B 1 220 ? 0.528 -10.984 5.895 1 96.56 220 SER B O 1
ATOM 4393 N N . ALA B 1 221 ? 2.34 -12 6.723 1 95.81 221 ALA B N 1
ATOM 4394 C CA . ALA B 1 221 ? 2.256 -13.148 5.828 1 95.81 221 ALA B CA 1
ATOM 4395 C C . ALA B 1 221 ? 1.02 -13.992 6.133 1 95.81 221 ALA B C 1
ATOM 4397 O O . ALA B 1 221 ? 0.283 -14.375 5.223 1 95.81 221 ALA B O 1
ATOM 4398 N N . PRO B 1 222 ? 0.689 -14.25 7.453 1 94.06 222 PRO B N 1
ATOM 4399 C CA . PRO B 1 222 ? -0.508 -15.055 7.715 1 94.06 222 PRO B CA 1
ATOM 4400 C C . PRO B 1 222 ? -1.795 -14.352 7.293 1 94.06 222 PRO B C 1
ATOM 4402 O O . PRO B 1 222 ? -2.77 -15.008 6.922 1 94.06 222 PRO B O 1
ATOM 4405 N N . GLU B 1 223 ? -1.74 -13.039 7.348 1 94.62 223 GLU B N 1
ATOM 4406 C CA . GLU B 1 223 ? -2.924 -12.266 6.984 1 94.62 223 GLU B CA 1
ATOM 4407 C C . GLU B 1 223 ? -3.275 -12.453 5.512 1 94.62 223 GLU B C 1
ATOM 4409 O O . GLU B 1 223 ? -4.445 -12.625 5.164 1 94.62 223 GLU B O 1
ATOM 4414 N N . LEU B 1 224 ? -2.279 -12.445 4.672 1 95.56 224 LEU B N 1
ATOM 4415 C CA . LEU B 1 224 ? -2.566 -12.719 3.268 1 95.56 224 LEU B CA 1
ATOM 4416 C C . LEU B 1 224 ? -3.076 -14.148 3.088 1 95.56 224 LEU B C 1
ATOM 4418 O O . LEU B 1 224 ? -3.992 -14.391 2.299 1 95.56 224 LEU B O 1
ATOM 4422 N N . THR B 1 225 ? -2.416 -15.094 3.754 1 94.25 225 THR B N 1
ATOM 4423 C CA . THR B 1 225 ? -2.844 -16.484 3.684 1 94.25 225 THR B CA 1
ATOM 4424 C C . THR B 1 225 ? -4.332 -16.609 4 1 94.25 225 THR B C 1
ATOM 4426 O O . THR B 1 225 ? -5.078 -17.234 3.246 1 94.25 225 THR B O 1
ATOM 4429 N N . ARG B 1 226 ? -4.734 -15.984 5.016 1 93.12 226 ARG B N 1
ATOM 4430 C CA . ARG B 1 226 ? -6.129 -16.047 5.441 1 93.12 226 ARG B CA 1
ATOM 4431 C C . ARG B 1 226 ? -7.035 -15.305 4.469 1 93.12 226 ARG B C 1
ATOM 4433 O O . ARG B 1 226 ? -8.125 -15.789 4.133 1 93.12 226 ARG B O 1
ATOM 4440 N N . THR B 1 227 ? -6.551 -14.172 3.992 1 94.06 227 THR B N 1
ATOM 4441 C CA . THR B 1 227 ? -7.359 -13.367 3.082 1 94.06 227 THR B CA 1
ATOM 4442 C C . THR B 1 227 ? -7.648 -14.133 1.795 1 94.06 227 THR B C 1
ATOM 4444 O O . THR B 1 227 ? -8.758 -14.047 1.255 1 94.06 227 THR B O 1
ATOM 4447 N N . THR B 1 228 ? -6.738 -14.898 1.315 1 93.94 228 THR B N 1
ATOM 4448 C CA . THR B 1 228 ? -6.887 -15.633 0.062 1 93.94 228 THR B CA 1
ATOM 4449 C C . THR B 1 228 ? -7.492 -17.016 0.31 1 93.94 228 THR B C 1
ATOM 4451 O O . THR B 1 228 ? -7.551 -17.844 -0.6 1 93.94 228 THR B O 1
ATOM 4454 N N . LEU B 1 229 ? -7.766 -17.359 1.53 1 90.06 229 LEU B N 1
ATOM 4455 C CA . LEU B 1 229 ? -8.406 -18.594 1.938 1 90.06 229 LEU B CA 1
ATOM 4456 C C . LEU B 1 229 ? -7.469 -19.781 1.72 1 90.06 229 LEU B C 1
ATOM 4458 O O . LEU B 1 229 ? -7.918 -20.891 1.407 1 90.06 229 LEU B O 1
ATOM 4462 N N . ASN B 1 230 ? -6.191 -19.469 1.798 1 91.88 230 ASN B N 1
ATOM 4463 C CA . ASN B 1 230 ? -5.188 -20.531 1.693 1 91.88 230 ASN B CA 1
ATOM 4464 C C . ASN B 1 230 ? -5.195 -21.438 2.922 1 91.88 230 ASN B C 1
ATOM 4466 O O . ASN B 1 230 ? -5.078 -20.953 4.051 1 91.88 230 ASN B O 1
ATOM 4470 N N . LEU B 1 231 ? -5.277 -22.766 2.707 1 89.56 231 LEU B N 1
ATOM 4471 C CA . LEU B 1 231 ? -5.426 -23.688 3.832 1 89.56 231 LEU B CA 1
ATOM 4472 C C . LEU B 1 231 ? -4.18 -24.562 3.994 1 89.56 231 LEU B C 1
ATOM 4474 O O . LEU B 1 231 ? -4.172 -25.5 4.797 1 89.56 231 LEU B O 1
ATOM 4478 N N . ALA B 1 232 ? -3.158 -24.344 3.23 1 91.75 232 ALA B N 1
ATOM 4479 C CA . ALA B 1 232 ? -1.93 -25.109 3.455 1 91.75 232 ALA B CA 1
ATOM 4480 C C . ALA B 1 232 ? -1.401 -24.891 4.871 1 91.75 232 ALA B C 1
ATOM 4482 O O . ALA B 1 232 ? -1.139 -23.75 5.27 1 91.75 232 ALA B O 1
ATOM 4483 N N . MET B 1 233 ? -1.126 -25.906 5.57 1 91.75 233 MET B N 1
ATOM 4484 C CA . MET B 1 233 ? -0.805 -25.828 6.996 1 91.75 233 MET B CA 1
ATOM 4485 C C . MET B 1 233 ? 0.545 -25.156 7.211 1 91.75 233 MET B C 1
ATOM 4487 O O . MET B 1 233 ? 0.75 -24.484 8.219 1 91.75 233 MET B O 1
ATOM 4491 N N . THR B 1 234 ? 1.425 -25.281 6.293 1 93 234 THR B N 1
ATOM 4492 C CA . THR B 1 234 ? 2.783 -24.766 6.438 1 93 234 THR B CA 1
ATOM 4493 C C . THR B 1 234 ? 2.775 -23.25 6.566 1 93 234 THR B C 1
ATOM 4495 O O . THR B 1 234 ? 3.738 -22.656 7.062 1 93 234 THR B O 1
ATOM 4498 N N . HIS B 1 235 ? 1.681 -22.609 6.125 1 94.56 235 HIS B N 1
ATOM 4499 C CA . HIS B 1 235 ? 1.634 -21.156 6.145 1 94.56 235 HIS B CA 1
ATOM 4500 C C . HIS B 1 235 ? 1.132 -20.641 7.492 1 94.56 235 HIS B C 1
ATOM 4502 O O . HIS B 1 235 ? 1.289 -19.453 7.805 1 94.56 235 HIS B O 1
ATOM 4508 N N . THR B 1 236 ? 0.49 -21.5 8.281 1 91.12 236 THR B N 1
ATOM 4509 C CA . THR B 1 236 ? -0.171 -21 9.477 1 91.12 236 THR B CA 1
ATOM 4510 C C . THR B 1 236 ? 0.378 -21.672 10.727 1 91.12 236 THR B C 1
ATOM 4512 O O . THR B 1 236 ? 0.148 -21.203 11.844 1 91.12 236 THR B O 1
ATOM 4515 N N . ASP B 1 237 ? 1.066 -22.766 10.484 1 91.75 237 ASP B N 1
ATOM 4516 C CA . ASP B 1 237 ? 1.6 -23.562 11.586 1 91.75 237 ASP B CA 1
ATOM 4517 C C . ASP B 1 237 ? 3.092 -23.828 11.398 1 91.75 237 ASP B C 1
ATOM 4519 O O . ASP B 1 237 ? 3.48 -24.672 10.586 1 91.75 237 ASP B O 1
ATOM 4523 N N . ALA B 1 238 ? 3.898 -23.188 12.242 1 91.69 238 ALA B N 1
ATOM 4524 C CA . ALA B 1 238 ? 5.344 -23.375 12.141 1 91.69 238 ALA B CA 1
ATOM 4525 C C . ALA B 1 238 ? 5.73 -24.828 12.328 1 91.69 238 ALA B C 1
ATOM 4527 O O . ALA B 1 238 ? 6.688 -25.312 11.719 1 91.69 238 ALA B O 1
ATOM 4528 N N . GLY B 1 239 ? 4.969 -25.547 13.102 1 89.81 239 GLY B N 1
ATOM 4529 C CA . GLY B 1 239 ? 5.234 -26.953 13.352 1 89.81 239 GLY B CA 1
ATOM 4530 C C . GLY B 1 239 ? 4.961 -27.844 12.156 1 89.81 239 GLY B C 1
ATOM 4531 O O . GLY B 1 239 ? 5.457 -28.969 12.086 1 89.81 239 GLY B O 1
ATOM 4532 N N . ALA B 1 240 ? 4.25 -27.359 11.266 1 89 240 ALA B N 1
ATOM 4533 C CA . ALA B 1 240 ? 3.912 -28.141 10.078 1 89 240 ALA B CA 1
ATOM 4534 C C . ALA B 1 240 ? 4.949 -27.938 8.977 1 89 240 ALA B C 1
ATOM 4536 O O . ALA B 1 240 ? 4.914 -28.625 7.953 1 89 240 ALA B O 1
ATOM 4537 N N . SER B 1 241 ? 5.789 -26.969 9.203 1 88.5 241 SER B N 1
ATOM 4538 C CA . SER B 1 241 ? 6.844 -26.688 8.234 1 88.5 241 SER B CA 1
ATOM 4539 C C . SER B 1 241 ? 8.117 -27.469 8.555 1 88.5 241 SER B C 1
ATOM 4541 O O . SER B 1 241 ? 8.484 -27.594 9.727 1 88.5 241 SER B O 1
ATOM 4543 N N . VAL B 1 242 ? 8.805 -27.859 7.582 1 85.38 242 VAL B N 1
ATOM 4544 C CA . VAL B 1 242 ? 10.055 -28.594 7.77 1 85.38 242 VAL B CA 1
ATOM 4545 C C . VAL B 1 242 ? 11.141 -27.641 8.258 1 85.38 242 VAL B C 1
ATOM 4547 O O . VAL B 1 242 ? 12.188 -28.078 8.742 1 85.38 242 VAL B O 1
ATOM 4550 N N . TYR B 1 243 ? 10.859 -26.375 8.242 1 87.94 243 TYR B N 1
ATOM 4551 C CA . TYR B 1 243 ? 11.852 -25.359 8.586 1 87.94 243 TYR B CA 1
ATOM 4552 C C . TYR B 1 243 ? 11.695 -24.922 10.039 1 87.94 243 TYR B C 1
ATOM 4554 O O . TYR B 1 243 ? 12.531 -24.172 10.562 1 87.94 243 TYR B O 1
ATOM 4562 N N . GLY B 1 244 ? 10.641 -25.281 10.633 1 90.62 244 GLY B N 1
ATOM 4563 C CA . GLY B 1 244 ? 10.367 -24.828 11.992 1 90.62 244 GLY B CA 1
ATOM 4564 C C . GLY B 1 244 ? 9.852 -23.406 12.055 1 90.62 244 GLY B C 1
ATOM 4565 O O . GLY B 1 244 ? 9.805 -22.812 13.133 1 90.62 244 GLY B O 1
ATOM 4566 N N . LYS B 1 245 ? 9.656 -22.781 10.93 1 92.62 245 LYS B N 1
ATOM 4567 C CA . LYS B 1 245 ? 9.055 -21.469 10.75 1 92.62 245 LYS B CA 1
ATOM 4568 C C . LYS B 1 245 ? 7.918 -21.516 9.727 1 92.62 245 LYS B C 1
ATOM 4570 O O . LYS B 1 245 ? 7.93 -22.359 8.82 1 92.62 245 LYS B O 1
ATOM 4575 N N . ARG B 1 246 ? 7.02 -20.609 9.914 1 94.25 246 ARG B N 1
ATOM 4576 C CA . ARG B 1 246 ? 5.969 -20.531 8.906 1 94.25 246 ARG B CA 1
ATOM 4577 C C . ARG B 1 246 ? 6.543 -20.203 7.535 1 94.25 246 ARG B C 1
ATOM 4579 O O . ARG B 1 246 ? 7.316 -19.25 7.398 1 94.25 246 ARG B O 1
ATOM 4586 N N . LEU B 1 247 ? 6.184 -20.969 6.656 1 94.69 247 LEU B N 1
ATOM 4587 C CA . LEU B 1 247 ? 6.523 -20.672 5.27 1 94.69 247 LEU B CA 1
ATOM 4588 C C . LEU B 1 247 ? 5.609 -19.594 4.707 1 94.69 247 LEU B C 1
ATOM 4590 O O . LEU B 1 247 ? 4.391 -19.641 4.879 1 94.69 247 LEU B O 1
ATOM 4594 N N . VAL B 1 248 ? 6.219 -18.594 4.141 1 96.38 248 VAL B N 1
ATOM 4595 C CA . VAL B 1 248 ? 5.426 -17.531 3.512 1 96.38 248 VAL B CA 1
ATOM 4596 C C . VAL B 1 248 ? 4.777 -18.062 2.236 1 96.38 248 VAL B C 1
ATOM 4598 O O . VAL B 1 248 ? 5.438 -18.719 1.423 1 96.38 248 VAL B O 1
ATOM 4601 N N . TYR B 1 249 ? 3.488 -17.781 2.082 1 94.25 249 TYR B N 1
ATOM 4602 C CA . TYR B 1 249 ? 2.73 -18.109 0.878 1 94.25 249 TYR B CA 1
ATOM 4603 C C . TYR B 1 249 ? 3.391 -17.516 -0.359 1 94.25 249 TYR B C 1
ATOM 4605 O O . TYR B 1 249 ? 3.752 -16.328 -0.372 1 94.25 249 TYR B O 1
ATOM 4613 N N . GLY B 1 250 ? 3.58 -18.359 -1.443 1 95.56 250 GLY B N 1
ATOM 4614 C CA . GLY B 1 250 ? 4.238 -17.906 -2.656 1 95.56 250 GLY B CA 1
ATOM 4615 C C . GLY B 1 250 ? 3.59 -16.672 -3.258 1 95.56 250 GLY B C 1
ATOM 4616 O O . GLY B 1 250 ? 4.27 -15.836 -3.861 1 95.56 250 GLY B O 1
ATOM 4617 N N . GLY B 1 251 ? 2.262 -16.594 -3.131 1 96.38 251 GLY B N 1
ATOM 4618 C CA . GLY B 1 251 ? 1.54 -15.43 -3.625 1 96.38 251 GLY B CA 1
ATOM 4619 C C . GLY B 1 251 ? 2.02 -14.133 -3.014 1 96.38 251 GLY B C 1
ATOM 4620 O O . GLY B 1 251 ? 1.917 -13.07 -3.639 1 96.38 251 GLY B O 1
ATOM 4621 N N . HIS B 1 252 ? 2.482 -14.203 -1.804 1 97.62 252 HIS B N 1
ATOM 4622 C CA . HIS B 1 252 ? 3.053 -13.031 -1.147 1 97.62 252 HIS B CA 1
ATOM 4623 C C . HIS B 1 252 ? 4.305 -12.547 -1.873 1 97.62 252 HIS B C 1
ATOM 4625 O O . HIS B 1 252 ? 4.422 -11.359 -2.195 1 97.62 252 HIS B O 1
ATOM 4631 N N . THR B 1 253 ? 5.207 -13.438 -2.137 1 98 253 THR B N 1
ATOM 4632 C CA . THR B 1 253 ? 6.445 -13.125 -2.84 1 98 253 THR B CA 1
ATOM 4633 C C . THR B 1 253 ? 6.156 -12.578 -4.23 1 98 253 THR B C 1
ATOM 4635 O O . THR B 1 253 ? 6.754 -11.586 -4.648 1 98 253 THR B O 1
ATOM 4638 N N . ILE B 1 254 ? 5.25 -13.195 -4.879 1 98.5 254 ILE B N 1
ATOM 4639 C CA . ILE B 1 254 ? 4.867 -12.789 -6.227 1 98.5 254 ILE B CA 1
ATOM 4640 C C . ILE B 1 254 ? 4.297 -11.375 -6.195 1 98.5 254 ILE B C 1
ATOM 4642 O O . ILE B 1 254 ? 4.652 -10.539 -7.031 1 98.5 254 ILE B O 1
ATOM 4646 N N . SER B 1 255 ? 3.4 -11.102 -5.258 1 98.5 255 SER B N 1
ATOM 4647 C CA . SER B 1 255 ? 2.77 -9.797 -5.145 1 98.5 255 SER B CA 1
ATOM 4648 C C . SER B 1 255 ? 3.799 -8.711 -4.852 1 98.5 255 SER B C 1
ATOM 4650 O O . SER B 1 255 ? 3.701 -7.594 -5.371 1 98.5 255 SER B O 1
ATOM 4652 N N . MET B 1 256 ? 4.746 -9.023 -4.031 1 98.06 256 MET B N 1
ATOM 4653 C CA . MET B 1 256 ? 5.812 -8.062 -3.746 1 98.06 256 MET B CA 1
ATOM 4654 C C . MET B 1 256 ? 6.637 -7.781 -4.996 1 98.06 256 MET B C 1
ATOM 4656 O O . MET B 1 256 ? 6.98 -6.633 -5.27 1 98.06 256 MET B O 1
ATOM 4660 N N . ALA B 1 257 ? 6.961 -8.828 -5.727 1 98.62 257 ALA B N 1
ATOM 4661 C CA . ALA B 1 257 ? 7.703 -8.664 -6.977 1 98.62 257 ALA B CA 1
ATOM 4662 C C . ALA B 1 257 ? 6.918 -7.812 -7.969 1 98.62 257 ALA B C 1
ATOM 4664 O O . ALA B 1 257 ? 7.496 -6.969 -8.664 1 98.62 257 ALA B O 1
ATOM 4665 N N . ALA B 1 258 ? 5.633 -8.062 -8.023 1 98.69 258 ALA B N 1
ATOM 4666 C CA . ALA B 1 258 ? 4.777 -7.277 -8.906 1 98.69 258 ALA B CA 1
ATOM 4667 C C . ALA B 1 258 ? 4.797 -5.801 -8.523 1 98.69 258 ALA B C 1
ATOM 4669 O O . ALA B 1 258 ? 4.859 -4.93 -9.391 1 98.69 258 ALA B O 1
ATOM 4670 N N . ALA B 1 259 ? 4.695 -5.551 -7.258 1 97.88 259 ALA B N 1
ATOM 4671 C CA . ALA B 1 259 ? 4.754 -4.168 -6.793 1 97.88 259 ALA B CA 1
ATOM 4672 C C . ALA B 1 259 ? 6.078 -3.514 -7.18 1 97.88 259 ALA B C 1
ATOM 4674 O O . ALA B 1 259 ? 6.109 -2.346 -7.57 1 97.88 259 ALA B O 1
ATOM 4675 N N . GLN B 1 260 ? 7.148 -4.234 -7.078 1 97.25 260 GLN B N 1
ATOM 4676 C CA . GLN B 1 260 ? 8.469 -3.713 -7.426 1 97.25 260 GLN B CA 1
ATOM 4677 C C . GLN B 1 260 ? 8.602 -3.51 -8.93 1 97.25 260 GLN B C 1
ATOM 4679 O O . GLN B 1 260 ? 9.266 -2.574 -9.375 1 97.25 260 GLN B O 1
ATOM 4684 N N . LEU B 1 261 ? 7.969 -4.387 -9.703 1 98.19 261 LEU B N 1
ATOM 4685 C CA . LEU B 1 261 ? 7.926 -4.211 -11.148 1 98.19 261 LEU B CA 1
ATOM 4686 C C . LEU B 1 261 ? 7.348 -2.848 -11.516 1 98.19 261 LEU B C 1
ATOM 4688 O O . LEU B 1 261 ? 7.863 -2.166 -12.398 1 98.19 261 LEU B O 1
ATOM 4692 N N . ILE B 1 262 ? 6.348 -2.381 -10.82 1 97.31 262 ILE B N 1
ATOM 4693 C CA . ILE B 1 262 ? 5.645 -1.148 -11.148 1 97.31 262 ILE B CA 1
ATOM 4694 C C . ILE B 1 262 ? 6.52 0.055 -10.805 1 97.31 262 ILE B C 1
ATOM 4696 O O . ILE B 1 262 ? 6.336 1.143 -11.359 1 97.31 262 ILE B O 1
ATOM 4700 N N . ARG B 1 263 ? 7.453 -0.109 -9.93 1 94.06 263 ARG B N 1
ATOM 4701 C CA . ARG B 1 263 ? 8.422 0.956 -9.68 1 94.06 263 ARG B CA 1
ATOM 4702 C C . ARG B 1 263 ? 9.312 1.181 -10.898 1 94.06 263 ARG B C 1
ATOM 4704 O O . ARG B 1 263 ? 9.719 2.311 -11.18 1 94.06 263 ARG B O 1
ATOM 4711 N N . ALA B 1 264 ? 9.602 0.099 -11.617 1 95.44 264 ALA B N 1
ATOM 4712 C CA . ALA B 1 264 ? 10.445 0.175 -12.805 1 95.44 264 ALA B CA 1
ATOM 4713 C C . ALA B 1 264 ? 9.648 0.649 -14.016 1 95.44 264 ALA B C 1
ATOM 4715 O O . ALA B 1 264 ? 10.164 1.396 -14.852 1 95.44 264 ALA B O 1
ATOM 4716 N N . LEU B 1 265 ? 8.453 0.21 -14.086 1 97.19 265 LEU B N 1
ATOM 4717 C CA . LEU B 1 265 ? 7.562 0.546 -15.195 1 97.19 265 LEU B CA 1
ATOM 4718 C C . LEU B 1 265 ? 6.207 1.021 -14.688 1 97.19 265 LEU B C 1
ATOM 4720 O O . LEU B 1 265 ? 5.203 0.325 -14.844 1 97.19 265 LEU B O 1
ATOM 4724 N N . PRO B 1 266 ? 6.125 2.246 -14.289 1 95.69 266 PRO B N 1
ATOM 4725 C CA . PRO B 1 266 ? 4.938 2.746 -13.594 1 95.69 266 PRO B CA 1
ATOM 4726 C C . PRO B 1 266 ? 3.725 2.871 -14.516 1 95.69 266 PRO B C 1
ATOM 4728 O O . PRO B 1 266 ? 2.59 2.963 -14.039 1 95.69 266 PRO B O 1
ATOM 4731 N N . ASN B 1 267 ? 3.904 2.92 -15.828 1 97.81 267 ASN B N 1
ATOM 4732 C CA . ASN B 1 267 ? 2.781 3.107 -16.75 1 97.81 267 ASN B CA 1
ATOM 4733 C C . ASN B 1 267 ? 2.24 1.772 -17.25 1 97.81 267 ASN B C 1
ATOM 4735 O O . ASN B 1 267 ? 1.51 1.728 -18.234 1 97.81 267 ASN B O 1
ATOM 4739 N N . THR B 1 268 ? 2.643 0.651 -16.594 1 98.31 268 THR B N 1
ATOM 4740 C CA . THR B 1 268 ? 2.025 -0.643 -16.859 1 98.31 268 THR B CA 1
ATOM 4741 C C . THR B 1 268 ? 0.513 -0.571 -16.672 1 98.31 268 THR B C 1
ATOM 4743 O O . THR B 1 268 ? 0.029 0.015 -15.703 1 98.31 268 THR B O 1
ATOM 4746 N N . LEU B 1 269 ? -0.196 -1.147 -17.656 1 98.06 269 LEU B N 1
ATOM 4747 C CA . LEU B 1 269 ? -1.652 -1.144 -17.562 1 98.06 269 LEU B CA 1
ATOM 4748 C C . LEU B 1 269 ? -2.158 -2.396 -16.859 1 98.06 269 LEU B C 1
ATOM 4750 O O . LEU B 1 269 ? -3.066 -2.322 -16.031 1 98.06 269 LEU B O 1
ATOM 4754 N N . LEU B 1 270 ? -1.521 -3.549 -17.25 1 96.38 270 LEU B N 1
ATOM 4755 C CA . LEU B 1 270 ? -2.016 -4.832 -16.766 1 96.38 270 LEU B CA 1
ATOM 4756 C C . LEU B 1 270 ? -0.918 -5.891 -16.797 1 96.38 270 LEU B C 1
ATOM 4758 O O . LEU B 1 270 ? -0.16 -5.965 -17.781 1 96.38 270 LEU B O 1
ATOM 4762 N N . ILE B 1 271 ? -0.843 -6.676 -15.758 1 97.94 271 ILE B N 1
ATOM 4763 C CA . ILE B 1 271 ? -0.116 -7.938 -15.844 1 97.94 271 ILE B CA 1
ATOM 4764 C C . ILE B 1 271 ? -1.01 -9.008 -16.469 1 97.94 271 ILE B C 1
ATOM 4766 O O . ILE B 1 271 ? -1.962 -9.477 -15.844 1 97.94 271 ILE B O 1
ATOM 4770 N N . LEU B 1 272 ? -0.665 -9.445 -17.594 1 98.31 272 LEU B N 1
ATOM 4771 C CA . LEU B 1 272 ? -1.601 -10.172 -18.453 1 98.31 272 LEU B CA 1
ATOM 4772 C C . LEU B 1 272 ? -1.395 -11.68 -18.328 1 98.31 272 LEU B C 1
ATOM 4774 O O . LEU B 1 272 ? -2.35 -12.453 -18.438 1 98.31 272 LEU B O 1
ATOM 4778 N N . ALA B 1 273 ? -0.13 -12.07 -18.141 1 98.56 273 ALA B N 1
ATOM 4779 C CA . ALA B 1 273 ? 0.128 -13.508 -18.203 1 98.56 273 ALA B CA 1
ATOM 4780 C C . ALA B 1 273 ? 1.426 -13.859 -17.484 1 98.56 273 ALA B C 1
ATOM 4782 O O . ALA B 1 273 ? 2.289 -13.008 -17.281 1 98.56 273 ALA B O 1
ATOM 4783 N N . TRP B 1 274 ? 1.481 -15.086 -17 1 98.56 274 TRP B N 1
ATOM 4784 C CA . TRP B 1 274 ? 2.703 -15.703 -16.484 1 98.56 274 TRP B CA 1
ATOM 4785 C C . TRP B 1 274 ? 3.133 -16.859 -17.391 1 98.56 274 TRP B C 1
ATOM 4787 O O . TRP B 1 274 ? 2.443 -17.875 -17.453 1 98.56 274 TRP B O 1
ATOM 4797 N N . ARG B 1 275 ? 4.281 -16.734 -18.016 1 97.62 275 ARG B N 1
ATOM 4798 C CA . ARG B 1 275 ? 4.797 -17.891 -18.719 1 97.62 275 ARG B CA 1
ATOM 4799 C C . ARG B 1 275 ? 5.207 -19 -17.734 1 97.62 275 ARG B C 1
ATOM 4801 O O . ARG B 1 275 ? 4.785 -20.141 -17.875 1 97.62 275 ARG B O 1
ATOM 4808 N N . HIS B 1 276 ? 5.969 -18.547 -16.797 1 97.88 276 HIS B N 1
ATOM 4809 C CA . HIS B 1 276 ? 6.32 -19.438 -15.688 1 97.88 276 HIS B CA 1
ATOM 4810 C C . HIS B 1 276 ? 6.539 -18.656 -14.398 1 97.88 276 HIS B C 1
ATOM 4812 O O . HIS B 1 276 ? 6.773 -17.438 -14.43 1 97.88 276 HIS B O 1
ATOM 4818 N N . C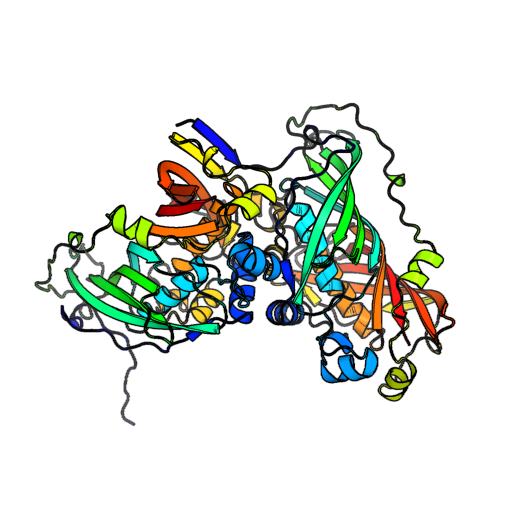YS B 1 277 ? 6.414 -19.312 -13.336 1 98.31 277 CYS B N 1
ATOM 4819 C CA . CYS B 1 277 ? 6.754 -18.844 -12 1 98.31 277 CYS B CA 1
ATOM 4820 C C . CYS B 1 277 ? 7.328 -19.969 -11.156 1 98.31 277 CYS B C 1
ATOM 4822 O O . CYS B 1 277 ? 6.59 -20.828 -10.664 1 98.31 277 CYS B O 1
ATOM 4824 N N . ASN B 1 278 ? 8.602 -19.922 -10.969 1 98.06 278 ASN B N 1
ATOM 4825 C CA . ASN B 1 278 ? 9.297 -20.984 -10.242 1 98.06 278 ASN B CA 1
ATOM 4826 C C . ASN B 1 278 ? 9.695 -20.531 -8.844 1 98.06 278 ASN B C 1
ATOM 4828 O O . ASN B 1 278 ? 10.414 -19.547 -8.688 1 98.06 278 ASN B O 1
ATOM 4832 N N . HIS B 1 279 ? 9.195 -21.219 -7.898 1 97.38 279 HIS B N 1
ATOM 4833 C CA . HIS B 1 279 ? 9.648 -21 -6.531 1 97.38 279 HIS B CA 1
ATOM 4834 C C . HIS B 1 279 ? 10.93 -21.781 -6.246 1 97.38 279 HIS B C 1
ATOM 4836 O O . HIS B 1 279 ? 10.93 -23.016 -6.25 1 97.38 279 HIS B O 1
ATOM 4842 N N . LEU B 1 280 ? 12.016 -21.078 -5.863 1 96.88 280 LEU B N 1
ATOM 4843 C CA . LEU B 1 280 ? 13.344 -21.688 -5.867 1 96.88 280 LEU B CA 1
ATOM 4844 C C . LEU B 1 280 ? 13.828 -21.922 -4.445 1 96.88 280 LEU B C 1
ATOM 4846 O O . LEU B 1 280 ? 14.711 -22.766 -4.223 1 96.88 280 LEU B O 1
ATOM 4850 N N . ALA B 1 281 ? 13.367 -21.203 -3.525 1 95.19 281 ALA B N 1
ATOM 4851 C CA . ALA B 1 281 ? 13.727 -21.312 -2.113 1 95.19 281 ALA B CA 1
ATOM 4852 C C . ALA B 1 281 ? 12.625 -20.734 -1.223 1 95.19 281 ALA B C 1
ATOM 4854 O O . ALA B 1 281 ? 11.781 -19.969 -1.688 1 95.19 281 ALA B O 1
ATOM 4855 N N . PRO B 1 282 ? 12.594 -21.125 0.039 1 94.38 282 PRO B N 1
ATOM 4856 C CA . PRO B 1 282 ? 11.555 -20.625 0.941 1 94.38 282 PRO B CA 1
ATOM 4857 C C . PRO B 1 282 ? 11.727 -19.141 1.271 1 94.38 282 PRO B C 1
ATOM 4859 O O . PRO B 1 282 ? 12.82 -18.594 1.139 1 94.38 282 PRO B O 1
ATOM 4862 N N . VAL B 1 283 ? 10.672 -18.516 1.605 1 96 283 VAL B N 1
ATOM 4863 C CA . VAL B 1 283 ? 10.633 -17.156 2.141 1 96 283 VAL B CA 1
ATOM 4864 C C . VAL B 1 283 ? 9.992 -17.156 3.525 1 96 283 VAL B C 1
ATOM 4866 O O . VAL B 1 283 ? 9.062 -17.938 3.783 1 96 283 VAL B O 1
ATOM 4869 N N . PHE B 1 284 ? 10.469 -16.312 4.41 1 95.12 284 PHE B N 1
ATOM 4870 C CA . PHE B 1 284 ? 9.961 -16.219 5.77 1 95.12 284 PHE B CA 1
ATOM 4871 C C . PHE B 1 284 ? 9.648 -14.773 6.129 1 95.12 284 PHE B C 1
ATOM 4873 O O . PHE B 1 284 ? 10.102 -13.852 5.457 1 95.12 284 PHE B O 1
ATOM 4880 N N . GLU B 1 285 ? 8.828 -14.602 7.141 1 94.06 285 GLU B N 1
ATOM 4881 C CA . GLU B 1 285 ? 8.594 -13.258 7.656 1 94.06 285 GLU B CA 1
ATOM 4882 C C . GLU B 1 285 ? 9.898 -12.609 8.117 1 94.06 285 GLU B C 1
ATOM 4884 O O . GLU B 1 285 ? 10.758 -13.273 8.688 1 94.06 285 GLU B O 1
ATOM 4889 N N . ASP B 1 286 ? 10.008 -11.266 7.766 1 92.5 286 ASP B N 1
ATOM 4890 C CA . ASP B 1 286 ? 11.141 -10.406 8.094 1 92.5 286 ASP B CA 1
ATOM 4891 C C . ASP B 1 286 ? 12.258 -10.539 7.059 1 92.5 286 ASP B C 1
ATOM 4893 O O . ASP B 1 286 ? 13.25 -9.812 7.109 1 92.5 286 ASP B O 1
ATOM 4897 N N . ASP B 1 287 ? 12.125 -11.523 6.148 1 94.69 287 ASP B N 1
ATOM 4898 C CA . ASP B 1 287 ? 13.016 -11.461 4.996 1 94.69 287 ASP B CA 1
ATOM 4899 C C . ASP B 1 287 ? 12.875 -10.125 4.266 1 94.69 287 ASP B C 1
ATOM 4901 O O . ASP B 1 287 ? 11.789 -9.539 4.246 1 94.69 287 ASP B O 1
ATOM 4905 N N . ILE B 1 288 ? 13.914 -9.633 3.691 1 95.06 288 ILE B N 1
ATOM 4906 C CA . ILE B 1 288 ? 13.891 -8.438 2.85 1 95.06 288 ILE B CA 1
ATOM 4907 C C . ILE B 1 288 ? 14.07 -8.836 1.387 1 95.06 288 ILE B C 1
ATOM 4909 O O . ILE B 1 288 ? 15.086 -9.438 1.022 1 95.06 288 ILE B O 1
ATOM 4913 N N . LEU B 1 289 ? 13.125 -8.516 0.544 1 96.62 289 LEU B N 1
ATOM 4914 C CA . LEU B 1 289 ? 13.125 -9 -0.832 1 96.62 289 LEU B CA 1
ATOM 4915 C C . LEU B 1 289 ? 13.523 -7.887 -1.799 1 96.62 289 LEU B C 1
ATOM 4917 O O . LEU B 1 289 ? 13.117 -6.734 -1.628 1 96.62 289 LEU B O 1
ATOM 4921 N N . ARG B 1 290 ? 14.258 -8.242 -2.816 1 95.5 290 ARG B N 1
ATOM 4922 C CA . ARG B 1 290 ? 14.633 -7.367 -3.922 1 95.5 290 ARG B CA 1
ATOM 4923 C C . ARG B 1 290 ? 14.445 -8.07 -5.262 1 95.5 290 ARG B C 1
ATOM 4925 O O . ARG B 1 290 ? 14.688 -9.273 -5.383 1 95.5 290 ARG B O 1
ATOM 4932 N N . SER B 1 291 ? 14.156 -7.289 -6.25 1 97.31 291 SER B N 1
ATOM 4933 C CA . SER B 1 291 ? 13.906 -7.852 -7.574 1 97.31 291 SER B CA 1
ATOM 4934 C C . SER B 1 291 ? 14.891 -7.301 -8.602 1 97.31 291 SER B C 1
ATOM 4936 O O . SER B 1 291 ? 15.336 -6.156 -8.492 1 97.31 291 SER B O 1
ATOM 4938 N N . GLU B 1 292 ? 15.227 -8.125 -9.516 1 98 292 GLU B N 1
ATOM 4939 C CA . GLU B 1 292 ? 15.867 -7.77 -10.781 1 98 292 GLU B CA 1
ATOM 4940 C C . GLU B 1 292 ? 14.969 -8.102 -11.969 1 98 292 GLU B C 1
ATOM 4942 O O . GLU B 1 292 ? 14.43 -9.211 -12.047 1 98 292 GLU B O 1
ATOM 4947 N N . ILE B 1 293 ? 14.797 -7.137 -12.852 1 98.44 293 ILE B N 1
ATOM 4948 C CA . ILE B 1 293 ? 13.781 -7.266 -13.898 1 98.44 293 ILE B CA 1
ATOM 4949 C C . ILE B 1 293 ? 14.438 -7.125 -15.266 1 98.44 293 ILE B C 1
ATOM 4951 O O . ILE B 1 293 ? 14.969 -6.062 -15.602 1 98.44 293 ILE B O 1
ATOM 4955 N N . SER B 1 294 ? 14.336 -8.133 -16.094 1 98.56 294 SER B N 1
ATOM 4956 C CA . SER B 1 294 ? 14.883 -8.125 -17.453 1 98.56 294 SER B CA 1
ATOM 4957 C C . SER B 1 294 ? 13.781 -7.984 -18.5 1 98.56 294 SER B C 1
ATOM 4959 O O . SER B 1 294 ? 12.758 -8.68 -18.422 1 98.56 294 SER B O 1
ATOM 4961 N N . ILE B 1 295 ? 13.984 -7.109 -19.438 1 98.25 295 ILE B N 1
ATOM 4962 C CA . ILE B 1 295 ? 13.086 -6.992 -20.578 1 98.25 295 ILE B CA 1
ATOM 4963 C C . ILE B 1 295 ? 13.539 -7.93 -21.688 1 98.25 295 ILE B C 1
ATOM 4965 O O . ILE B 1 295 ? 14.656 -7.797 -22.203 1 98.25 295 ILE B O 1
ATOM 4969 N N . LEU B 1 296 ? 12.68 -8.812 -22.125 1 97.44 296 LEU B N 1
ATOM 4970 C CA . LEU B 1 296 ? 13.102 -9.875 -23.031 1 97.44 296 LEU B CA 1
ATOM 4971 C C . LEU B 1 296 ? 12.633 -9.57 -24.453 1 97.44 296 LEU B C 1
ATOM 4973 O O . LEU B 1 296 ? 13.398 -9.734 -25.406 1 97.44 296 LEU B O 1
ATOM 4977 N N . LYS B 1 297 ? 11.383 -9.211 -24.547 1 96.94 297 LYS B N 1
ATOM 4978 C CA . LYS B 1 297 ? 10.773 -9.078 -25.875 1 96.94 297 LYS B CA 1
ATOM 4979 C C . LYS B 1 297 ? 9.602 -8.102 -25.844 1 96.94 297 LYS B C 1
ATOM 4981 O O . LYS B 1 297 ? 8.906 -7.988 -24.828 1 96.94 297 LYS B O 1
ATOM 4986 N N . LYS B 1 298 ? 9.445 -7.387 -26.969 1 97.31 298 LYS B N 1
ATOM 4987 C CA . LYS B 1 298 ? 8.281 -6.523 -27.172 1 97.31 298 LYS B CA 1
ATOM 4988 C C . LYS B 1 298 ? 7.445 -6.988 -28.359 1 97.31 298 LYS B C 1
ATOM 4990 O O . LYS B 1 298 ? 7.992 -7.414 -29.375 1 97.31 298 LYS B O 1
ATOM 4995 N N . THR B 1 299 ? 6.168 -6.934 -28.188 1 97.56 299 THR B N 1
ATOM 4996 C CA . THR B 1 299 ? 5.234 -7.266 -29.266 1 97.56 299 THR B CA 1
ATOM 4997 C C . THR B 1 299 ? 4.211 -6.148 -29.453 1 97.56 299 THR B C 1
ATOM 4999 O O . THR B 1 299 ? 3.291 -5.996 -28.641 1 97.56 299 THR B O 1
ATOM 5002 N N . PRO B 1 300 ? 4.336 -5.379 -30.547 1 97.19 300 PRO B N 1
ATOM 5003 C CA . PRO B 1 300 ? 3.346 -4.324 -30.781 1 97.19 300 PRO B CA 1
ATOM 5004 C C . PRO B 1 300 ? 1.961 -4.879 -31.109 1 97.19 300 PRO B C 1
ATOM 5006 O O . PRO B 1 300 ? 1.848 -5.941 -31.734 1 97.19 300 PRO B O 1
ATOM 5009 N N . LEU B 1 301 ? 0.97 -4.191 -30.734 1 96 301 LEU B N 1
ATOM 5010 C CA . LEU B 1 301 ? -0.406 -4.574 -31.031 1 96 301 LEU B CA 1
ATOM 5011 C C . LEU B 1 301 ? -1.006 -3.656 -32.094 1 96 301 LEU B C 1
ATOM 5013 O O . LEU B 1 301 ? -0.699 -2.463 -32.125 1 96 301 LEU B O 1
ATOM 5017 N N . ALA B 1 302 ? -1.942 -4.16 -32.812 1 90.94 302 ALA B N 1
ATOM 5018 C CA . ALA B 1 302 ? -2.6 -3.393 -33.875 1 90.94 302 ALA B CA 1
ATOM 5019 C C . ALA B 1 302 ? -3.449 -2.27 -33.281 1 90.94 302 ALA B C 1
ATOM 5021 O O . ALA B 1 302 ? -3.576 -1.198 -33.875 1 90.94 302 ALA B O 1
ATOM 5022 N N . SER B 1 303 ? -3.963 -2.443 -32.188 1 87.06 303 SER B N 1
ATOM 5023 C CA . SER B 1 303 ? -4.859 -1.489 -31.547 1 87.06 303 SER B CA 1
ATOM 5024 C C . SER B 1 303 ? -4.074 -0.401 -30.812 1 87.06 303 SER B C 1
ATOM 5026 O O . SER B 1 303 ? -4.664 0.53 -30.266 1 87.06 303 SER B O 1
ATOM 5028 N N . GLY B 1 304 ? -2.74 -0.469 -30.938 1 91.56 304 GLY B N 1
ATOM 5029 C CA . GLY B 1 304 ? -1.907 0.46 -30.188 1 91.56 304 GLY B CA 1
ATOM 5030 C C . GLY B 1 304 ? -1.296 -0.155 -28.938 1 91.56 304 GLY B C 1
ATOM 5031 O O . GLY B 1 304 ? -1.841 -1.109 -28.375 1 91.56 304 GLY B O 1
ATOM 5032 N N . GLY B 1 305 ? -0.16 0.38 -28.516 1 96.44 305 GLY B N 1
ATOM 5033 C CA . GLY B 1 305 ? 0.548 -0.21 -27.391 1 96.44 305 GLY B CA 1
ATOM 5034 C C . GLY B 1 305 ? 1.199 -1.538 -27.719 1 96.44 305 GLY B C 1
ATOM 5035 O O . GLY B 1 305 ? 1.654 -1.746 -28.844 1 96.44 305 GLY B O 1
ATOM 5036 N N . GLY B 1 306 ? 1.286 -2.318 -26.672 1 98.19 306 GLY B N 1
ATOM 5037 C CA . GLY B 1 306 ? 1.912 -3.602 -26.953 1 98.19 306 GLY B CA 1
ATOM 5038 C C . GLY B 1 306 ? 2.158 -4.422 -25.688 1 98.19 306 GLY B C 1
ATOM 5039 O O . GLY B 1 306 ? 1.767 -4.02 -24.594 1 98.19 306 GLY B O 1
ATOM 5040 N N . LEU B 1 307 ? 2.676 -5.617 -25.969 1 98.5 307 LEU B N 1
ATOM 5041 C CA . LEU B 1 307 ? 3.023 -6.574 -24.922 1 98.5 307 LEU B CA 1
ATOM 5042 C C . LEU B 1 307 ? 4.527 -6.574 -24.656 1 98.5 307 LEU B C 1
ATOM 5044 O O . LEU B 1 307 ? 5.32 -6.457 -25.594 1 98.5 307 LEU B O 1
ATOM 5048 N N . VAL B 1 308 ? 4.898 -6.637 -23.406 1 98.62 308 VAL B N 1
ATOM 5049 C CA . VAL B 1 308 ? 6.301 -6.711 -23.016 1 98.62 308 VAL B CA 1
ATOM 5050 C C . VAL B 1 308 ? 6.551 -7.996 -22.234 1 98.62 308 VAL B C 1
ATOM 5052 O O . VAL B 1 308 ? 5.949 -8.211 -21.172 1 98.62 308 VAL B O 1
ATOM 5055 N N . ASP B 1 309 ? 7.43 -8.875 -22.719 1 98.25 309 ASP B N 1
ATOM 5056 C CA . ASP B 1 309 ? 7.883 -10.07 -22.016 1 98.25 309 ASP B CA 1
ATOM 5057 C C . ASP B 1 309 ? 9.023 -9.742 -21.047 1 98.25 309 ASP B C 1
ATOM 5059 O O . ASP B 1 309 ? 10.023 -9.148 -21.453 1 98.25 309 ASP B O 1
ATOM 5063 N N . LEU B 1 310 ? 8.828 -10.18 -19.844 1 98.38 310 LEU B N 1
ATOM 5064 C CA . LEU B 1 310 ? 9.805 -9.883 -18.797 1 98.38 310 LEU B CA 1
ATOM 5065 C C . LEU B 1 310 ? 10.203 -11.148 -18.047 1 98.38 310 LEU B C 1
ATOM 5067 O O . LEU B 1 310 ? 9.461 -12.125 -18.031 1 98.38 310 LEU B O 1
ATOM 5071 N N . GLN B 1 311 ? 11.352 -11.078 -17.438 1 98.56 311 GLN B N 1
ATOM 5072 C CA . GLN B 1 311 ? 11.789 -12.031 -16.422 1 98.56 311 GLN B CA 1
ATOM 5073 C C . GLN B 1 311 ? 12.164 -11.312 -15.125 1 98.56 311 GLN B C 1
ATOM 5075 O O . GLN B 1 311 ? 12.977 -10.383 -15.125 1 98.56 311 GLN B O 1
ATOM 5080 N N . ILE B 1 312 ? 11.594 -11.75 -14.055 1 98.75 312 ILE B N 1
ATOM 5081 C CA . ILE B 1 312 ? 11.906 -11.18 -12.75 1 98.75 312 ILE B CA 1
ATOM 5082 C C . ILE B 1 312 ? 12.555 -12.242 -11.867 1 98.75 312 ILE B C 1
ATOM 5084 O O . ILE B 1 312 ? 12 -13.328 -11.68 1 98.75 312 ILE B O 1
ATOM 5088 N N . ASN B 1 313 ? 13.703 -11.938 -11.359 1 98.69 313 ASN B N 1
ATOM 5089 C CA . ASN B 1 313 ? 14.352 -12.719 -10.312 1 98.69 313 ASN B CA 1
ATOM 5090 C C . ASN B 1 313 ? 14.297 -12 -8.969 1 98.69 313 ASN B C 1
ATOM 5092 O O . ASN B 1 313 ? 14.602 -10.812 -8.883 1 98.69 313 ASN B O 1
ATOM 5096 N N . VAL B 1 314 ? 13.867 -12.742 -7.961 1 98.31 314 VAL B N 1
ATOM 5097 C CA . VAL B 1 314 ? 13.734 -12.164 -6.625 1 98.31 314 VAL B CA 1
ATOM 5098 C C . VAL B 1 314 ? 14.742 -12.812 -5.68 1 98.31 314 VAL B C 1
ATOM 5100 O O . VAL B 1 314 ? 14.883 -14.039 -5.664 1 98.31 314 VAL B O 1
ATOM 5103 N N . TRP B 1 315 ? 15.359 -12 -4.883 1 96.62 315 TRP B N 1
ATOM 5104 C CA . TRP B 1 315 ? 16.328 -12.445 -3.887 1 96.62 315 TRP B CA 1
ATOM 5105 C C . TRP B 1 315 ? 15.875 -12.055 -2.48 1 96.62 315 TRP B C 1
ATOM 5107 O O . TRP B 1 315 ? 15.312 -10.977 -2.275 1 96.62 315 TRP B O 1
ATOM 5117 N N . ALA B 1 316 ? 16.141 -12.891 -1.494 1 95.81 316 ALA B N 1
ATOM 5118 C CA . ALA B 1 316 ? 15.805 -12.641 -0.094 1 95.81 316 ALA B CA 1
ATOM 5119 C C . ALA B 1 316 ? 17.062 -12.414 0.734 1 95.81 316 ALA B C 1
ATOM 5121 O O . ALA B 1 316 ? 17.953 -13.266 0.765 1 95.81 316 ALA B O 1
ATOM 5122 N N . ASP B 1 317 ? 17.078 -11.219 1.344 1 91.88 317 ASP B N 1
ATOM 5123 C CA . ASP B 1 317 ? 18.094 -10.922 2.35 1 91.88 317 ASP B CA 1
ATOM 5124 C C . ASP B 1 317 ? 17.594 -11.266 3.752 1 91.88 317 ASP B C 1
ATOM 5126 O O . ASP B 1 317 ? 16.578 -10.734 4.199 1 91.88 317 ASP B O 1
ATOM 5130 N N . ARG B 1 318 ? 18.328 -12.055 4.484 1 86.88 318 ARG B N 1
ATOM 5131 C CA . ARG B 1 318 ? 17.859 -12.578 5.766 1 86.88 318 ARG B CA 1
ATOM 5132 C C . ARG B 1 318 ? 18.656 -11.992 6.922 1 86.88 318 ARG B C 1
ATOM 5134 O O . ARG B 1 318 ? 18.594 -12.484 8.047 1 86.88 318 ARG B O 1
ATOM 5141 N N . GLY B 1 319 ? 19.312 -10.961 6.641 1 77.06 319 GLY B N 1
ATOM 5142 C CA . GLY B 1 319 ? 20.016 -10.234 7.695 1 77.06 319 GLY B CA 1
ATOM 5143 C C . GLY B 1 319 ? 21.391 -10.797 8.008 1 77.06 319 GLY B C 1
ATOM 5144 O O . GLY B 1 319 ? 21.766 -11.828 7.465 1 77.06 319 GLY B O 1
ATOM 5145 N N . GLU B 1 320 ? 21.984 -10.055 8.883 1 68.5 320 GLU B N 1
ATOM 5146 C CA . GLU B 1 320 ? 23.375 -10.32 9.188 1 68.5 320 GLU B CA 1
ATOM 5147 C C . GLU B 1 320 ? 23.531 -11.617 9.984 1 68.5 320 GLU B C 1
ATOM 5149 O O . GLU B 1 320 ? 24.547 -12.305 9.867 1 68.5 320 GLU B O 1
ATOM 5154 N N . ASN B 1 321 ? 22.453 -11.867 10.656 1 66.06 321 ASN B N 1
ATOM 5155 C CA . ASN B 1 321 ? 22.578 -13.008 11.555 1 66.06 321 ASN B CA 1
ATOM 5156 C C . ASN B 1 321 ? 22.25 -14.32 10.844 1 66.06 321 ASN B C 1
ATOM 5158 O O . ASN B 1 321 ? 22.344 -15.391 11.438 1 66.06 321 ASN B O 1
ATOM 5162 N N . ALA B 1 322 ? 21.906 -14.125 9.688 1 70.94 322 ALA B N 1
ATOM 5163 C CA . ALA B 1 322 ? 21.594 -15.344 8.945 1 70.94 322 ALA B CA 1
ATOM 5164 C C . ALA B 1 322 ? 22.859 -16.047 8.492 1 70.94 322 ALA B C 1
ATOM 5166 O O . ALA B 1 322 ? 23.891 -15.406 8.273 1 70.94 322 ALA B O 1
ATOM 5167 N N . PRO B 1 323 ? 22.875 -17.359 8.438 1 67.5 323 PRO B N 1
ATOM 5168 C CA . PRO B 1 323 ? 24.031 -18.047 7.871 1 67.5 323 PRO B CA 1
ATOM 5169 C C . PRO B 1 323 ? 24.422 -17.516 6.5 1 67.5 323 PRO B C 1
ATOM 5171 O O . PRO B 1 323 ? 23.562 -17.078 5.734 1 67.5 323 PRO B O 1
ATOM 5174 N N . LYS B 1 324 ? 25.734 -17.344 6.473 1 57.31 324 LYS B N 1
ATOM 5175 C CA . LYS B 1 324 ? 26.312 -16.75 5.266 1 57.31 324 LYS B CA 1
ATOM 5176 C C . LYS B 1 324 ? 25.672 -17.359 4.008 1 57.31 324 LYS B C 1
ATOM 5178 O O . LYS B 1 324 ? 25.438 -16.641 3.033 1 57.31 324 LYS B O 1
ATOM 5183 N N . GLU B 1 325 ? 25.422 -18.672 4.031 1 58.34 325 GLU B N 1
ATOM 5184 C CA . GLU B 1 325 ? 24.875 -19.391 2.877 1 58.34 325 GLU B CA 1
ATOM 5185 C C . GLU B 1 325 ? 23.453 -18.953 2.57 1 58.34 325 GLU B C 1
ATOM 5187 O O . GLU B 1 325 ? 22.953 -19.172 1.463 1 58.34 325 GLU B O 1
ATOM 5192 N N . CYS B 1 326 ? 22.922 -18.25 3.553 1 66.94 326 CYS B N 1
ATOM 5193 C CA . CYS B 1 326 ? 21.5 -17.953 3.428 1 66.94 326 CYS B CA 1
ATOM 5194 C C . CYS B 1 326 ? 21.25 -16.453 3.287 1 66.94 326 CYS B C 1
ATOM 5196 O O . CYS B 1 326 ? 20.109 -16 3.244 1 66.94 326 CYS B O 1
ATOM 5198 N N . LYS B 1 327 ? 22.219 -15.656 3.137 1 71.56 327 LYS B N 1
ATOM 5199 C CA . LYS B 1 327 ? 22.062 -14.211 3.217 1 71.56 327 LYS B CA 1
ATOM 5200 C C . LYS B 1 327 ? 21.406 -13.656 1.956 1 71.56 327 LYS B C 1
ATOM 5202 O O . LYS B 1 327 ? 20.656 -12.68 2.018 1 71.56 327 LYS B O 1
ATOM 5207 N N . ASN B 1 328 ? 21.594 -14.359 0.836 1 83.56 328 ASN B N 1
ATOM 5208 C CA . ASN B 1 328 ? 21 -13.883 -0.413 1 83.56 328 ASN B CA 1
ATOM 5209 C C . ASN B 1 328 ? 20.531 -15.047 -1.289 1 83.56 328 ASN B C 1
ATOM 5211 O O . ASN B 1 328 ? 21.172 -15.352 -2.303 1 83.56 328 ASN B O 1
ATOM 5215 N N . ASP B 1 329 ? 19.344 -15.422 -0.968 1 93 329 ASP B N 1
ATOM 5216 C CA . ASP B 1 329 ? 18.797 -16.578 -1.663 1 93 329 ASP B CA 1
ATOM 5217 C C . ASP B 1 329 ? 17.953 -16.156 -2.861 1 93 329 ASP B C 1
ATOM 5219 O O . ASP B 1 329 ? 17.156 -15.211 -2.771 1 93 329 ASP B O 1
ATOM 5223 N N . HIS B 1 330 ? 18.266 -16.797 -3.941 1 97.12 330 HIS B N 1
ATOM 5224 C CA . HIS B 1 330 ? 17.359 -16.656 -5.078 1 97.12 330 HIS B CA 1
ATOM 5225 C C . HIS B 1 330 ? 16.062 -17.406 -4.828 1 97.12 330 HIS B C 1
ATOM 5227 O O . HIS B 1 330 ? 16.031 -18.641 -4.809 1 97.12 330 HIS B O 1
ATOM 5233 N N . VAL B 1 331 ? 14.938 -16.688 -4.664 1 97.75 331 VAL B N 1
ATOM 5234 C CA . VAL B 1 331 ? 13.766 -17.344 -4.109 1 97.75 331 VAL B CA 1
ATOM 5235 C C . VAL B 1 331 ? 12.688 -17.469 -5.188 1 97.75 331 VAL B C 1
ATOM 5237 O O . VAL B 1 331 ? 11.766 -18.281 -5.062 1 97.75 331 VAL B O 1
ATOM 5240 N N . LEU B 1 332 ? 12.75 -16.688 -6.238 1 98.5 332 LEU B N 1
ATOM 5241 C CA . LEU B 1 332 ? 11.703 -16.703 -7.254 1 98.5 332 LEU B CA 1
ATOM 5242 C C . LEU B 1 332 ? 12.273 -16.391 -8.633 1 98.5 332 LEU B C 1
ATOM 5244 O O . LEU B 1 332 ? 13.094 -15.484 -8.781 1 98.5 332 LEU B O 1
ATOM 5248 N N . ASP B 1 333 ? 11.922 -17.156 -9.617 1 98.69 333 ASP B N 1
ATOM 5249 C CA . ASP B 1 333 ? 12.117 -16.938 -11.047 1 98.69 333 ASP B CA 1
ATOM 5250 C C . ASP B 1 333 ? 10.781 -16.828 -11.773 1 98.69 333 ASP B C 1
ATOM 5252 O O . ASP B 1 333 ? 10.078 -17.828 -11.945 1 98.69 333 ASP B O 1
ATOM 5256 N N . TRP B 1 334 ? 10.453 -15.641 -12.234 1 98.69 334 TRP B N 1
ATOM 5257 C CA . TRP B 1 334 ? 9.109 -15.352 -12.719 1 98.69 334 TRP B CA 1
ATOM 5258 C C . TRP B 1 334 ? 9.148 -14.758 -14.125 1 98.69 334 TRP B C 1
ATOM 5260 O O . TRP B 1 334 ? 9.68 -13.656 -14.328 1 98.69 334 TRP B O 1
ATOM 5270 N N . GLY B 1 335 ? 8.711 -15.516 -15.133 1 98.56 335 GLY B N 1
ATOM 5271 C CA . GLY B 1 335 ? 8.508 -15.031 -16.484 1 98.56 335 GLY B CA 1
ATOM 5272 C C . GLY B 1 335 ? 7.078 -14.578 -16.75 1 98.56 335 GLY B C 1
ATOM 5273 O O . GLY B 1 335 ? 6.141 -15.359 -16.609 1 98.56 335 GLY B O 1
ATOM 5274 N N . LEU B 1 336 ? 6.914 -13.281 -17.125 1 98.5 336 LEU B N 1
ATOM 5275 C CA . LEU B 1 336 ? 5.559 -12.766 -17.266 1 98.5 336 LEU B CA 1
ATOM 5276 C C . LEU B 1 336 ? 5.453 -11.836 -18.469 1 98.5 336 LEU B C 1
ATOM 5278 O O . LEU B 1 336 ? 6.465 -11.5 -19.094 1 98.5 336 LEU B O 1
ATOM 5282 N N . VAL B 1 337 ? 4.195 -11.5 -18.812 1 98.69 337 VAL B N 1
ATOM 5283 C CA . VAL B 1 337 ? 3.865 -10.586 -19.906 1 98.69 337 VAL B CA 1
ATOM 5284 C C . VAL B 1 337 ? 2.98 -9.453 -19.375 1 98.69 337 VAL B C 1
ATOM 5286 O O . VAL B 1 337 ? 1.973 -9.711 -18.703 1 98.69 337 VAL B O 1
ATOM 5289 N N . ILE B 1 338 ? 3.389 -8.234 -19.656 1 98.75 338 ILE B N 1
ATOM 5290 C CA . ILE B 1 338 ? 2.564 -7.098 -19.25 1 98.75 338 ILE B CA 1
ATOM 5291 C C . ILE B 1 338 ? 2.035 -6.379 -20.484 1 98.75 338 ILE B C 1
ATOM 5293 O O . ILE B 1 338 ? 2.568 -6.551 -21.594 1 98.75 338 ILE B O 1
ATOM 5297 N N . PHE B 1 339 ? 0.919 -5.68 -20.359 1 98.69 339 PHE B N 1
ATOM 5298 C CA . PHE B 1 339 ? 0.298 -4.84 -21.375 1 98.69 339 PHE B CA 1
ATOM 5299 C C . PHE B 1 339 ? 0.555 -3.367 -21.094 1 98.69 339 PHE B C 1
ATOM 5301 O O . PHE B 1 339 ? 0.318 -2.893 -19.984 1 98.69 339 PHE B O 1
ATOM 5308 N N . MET B 1 340 ? 1.1 -2.639 -22.031 1 98.62 340 MET B N 1
ATOM 5309 C CA . MET B 1 340 ? 1.414 -1.22 -21.891 1 98.62 340 MET B CA 1
ATOM 5310 C C . MET B 1 340 ? 0.845 -0.422 -23.062 1 98.62 340 MET B C 1
ATOM 5312 O O . MET B 1 340 ? 0.66 -0.959 -24.156 1 98.62 340 MET B O 1
ATOM 5316 N N . ALA B 1 341 ? 0.593 0.834 -22.812 1 98.06 341 ALA B N 1
ATOM 5317 C CA . ALA B 1 341 ? 0.11 1.746 -23.844 1 98.06 341 ALA B CA 1
ATOM 5318 C C . ALA B 1 341 ? 1.259 2.248 -24.719 1 98.06 341 ALA B C 1
ATOM 5320 O O . ALA B 1 341 ? 2.406 2.301 -24.266 1 98.06 341 ALA B O 1
#

Radius of gyration: 26.72 Å; Cα contacts (8 Å, |Δi|>4): 1687; chains: 2; bounding box: 61×81×64 Å

Organism: NCBI:txid1198232

Sequence (682 aa):
MKEILIDGPYFEDFTIGEFLEEPPSITITDGHATLHQMLFGDRLRLPLDRHLTHEITGSDRPLANAIMAMGFAIGQTTYATQNVMGNLFYRGLVLKKPVYIGDTLSTTTKIVALRQNKVKGGRPSTGMVGLEITTTNQRGEEILHFWRCPMVPCRDPKVQTTHADDLDIMPSDISTQSLVEAVPTDWDLATYKKRFAGIHFDQVETDVLFKIKARDTVTSAPELTRTTLNLAMTHTDAGASVYGKRLVYGGHTISMAAAQLIRALPNTLLILAWRHCNHLAPVFEDDILRSEISILKKTPLASGGGLVDLQINVWADRGENAPKECKNDHVLDWGLVIFMAMKEILIDGPYFEDFTIGEFLEEPPSITITDGHATLHQMLFGDRLRLPLDRHLTHEITGSDRPLANAIMAMGFAIGQTTYATQNVMGNLFYRGLVLKKPVYIGDTLSTTTKIVALRQNKVKGGRPSTGMVGLEITTTNQRGEEILHFWRCPMVPCRDPKVQTTHADDLDIMPSDISTQSLVEAVPTDWDLATYKKRFAGIHFDQVETDVLFKIKARDTVTSAPELTRTTLNLAMTHTDAGASVYGKRLVYGGHTISMAAAQLIRALPNTLLILAWRHCNHLAPVFEDDILRSEISILKKTPLASGGGLVDLQINVWADRGENAPKECKNDHVLDWGLVIFMA

Secondary structure (DSSP, 8-state):
-EEEEE----GGG--TTPBPPPPPPEE--HHHHHHHHHHH----HHHH-HHHHHHHH--SSPBPPHHHHHHHHHHHHTTT-TT--EEEEEEEEEE-S--BTT-EEEEEEEEEEEEEPP--TTSPPEEEEEEEEEEE-TT--EEEEEEEEEEEE-SSTT-----B--GGGS-----HHHHHHHS-TTS-HHHHHHH--S--GGG--SSEEEE----EE---HHHHHHHTT---GGGT-GGGSTTSSPPPPHHHHHHHHHHHHHHH-TTEEEEEEEEEEEE-S---TT-EEEEEEEEEEEEE-TTSSEEEEEEEEEEEE--TTS-GGGTEEEEEEEEEEEEE-/-------PPPGGG--TTPBPPPPPPEE--HHHHHHHHHHH----HHHH-HHHHHHHH--SSPBPPHHHHHHHHHHHHTTT-TT--EEEEEEEEEE-S--BTT-EEEEEEEEEEEEEPP--TTSPPEEEEEEEEEEE-TT--EEEEEEEEEEEE-SSTT-----B--GGGS-----HHHHHHHS-TTS-HHHHHHH--S--GGG--SSEEEEE---EE---HHHHHHHTT---GGGT-GGGSTTSSPPPPHHHHHHHHHHHHHHH-TTEEEEEEEEEEEE-S---TT-EEEEEEEEEEEEE-TTSSEEEEEEEEEEEE--TTS-GGGTEEEEEEEEEEEEE-